Protein AF-0000000071584747 (afdb_homodimer)

Solvent-accessible surface area (backbone atoms only — not comparable to full-atom values): 40731 Å² total; per-residue (Å²): 131,58,63,58,61,53,36,52,50,33,42,55,39,39,55,57,46,48,56,53,47,47,43,65,74,35,51,71,47,41,50,82,53,46,70,70,79,37,53,39,44,58,65,58,43,15,59,65,40,71,53,51,49,64,56,54,51,52,32,29,73,72,59,79,32,74,70,80,50,66,41,76,57,88,100,43,79,36,76,61,38,37,46,72,62,56,45,47,51,49,10,60,74,70,68,50,59,47,66,62,56,89,91,59,76,45,48,29,40,25,25,49,42,46,52,75,90,30,46,40,52,60,48,37,50,49,38,46,52,50,43,18,68,54,47,25,32,27,37,38,30,31,69,46,22,36,77,20,61,60,22,41,49,51,47,40,40,54,79,74,75,29,50,60,80,38,19,60,44,40,39,67,70,40,73,42,95,50,42,66,79,18,57,37,82,41,58,47,68,50,33,33,33,28,35,28,25,62,67,44,56,49,53,62,70,42,37,64,60,38,47,77,70,64,52,44,93,57,60,78,51,41,45,52,34,54,35,46,66,60,51,39,85,80,31,34,33,35,37,32,30,54,34,53,48,86,48,58,52,42,46,12,50,58,65,39,22,49,28,34,38,29,42,30,30,32,42,69,70,40,47,51,41,50,42,50,46,41,50,51,51,42,50,45,60,74,72,43,84,56,81,85,60,70,51,48,67,33,33,31,42,15,65,34,46,86,53,89,89,50,56,17,61,61,37,45,52,51,50,41,69,38,45,41,90,35,43,52,88,54,52,38,57,63,55,68,54,57,56,56,21,54,76,69,37,37,50,78,87,50,52,28,80,90,69,45,92,40,74,67,51,44,51,51,48,39,65,34,49,52,57,41,41,48,46,49,40,63,68,62,46,52,50,57,62,69,73,99,132,55,63,58,60,52,36,51,51,32,42,56,38,38,54,57,45,49,57,51,50,47,43,66,73,36,51,72,47,42,48,83,54,46,69,69,79,36,52,38,43,59,66,58,43,16,60,63,40,71,54,50,51,63,56,53,51,52,32,30,74,72,61,80,32,75,72,78,50,65,42,74,57,89,99,41,79,38,76,61,36,38,46,72,62,56,46,46,51,50,11,59,74,71,68,50,59,48,66,63,56,88,91,59,78,47,48,28,41,23,26,48,41,47,52,75,90,30,47,42,53,61,48,38,48,48,39,46,52,50,44,18,68,55,48,24,32,27,37,38,30,30,70,47,23,36,77,22,61,61,22,40,48,52,48,38,40,54,79,75,76,28,49,61,80,38,18,62,45,40,39,66,69,41,72,42,92,48,43,66,79,19,58,35,82,43,58,48,67,50,32,32,33,29,34,27,27,61,68,45,55,49,55,60,70,44,38,64,60,38,46,76,70,65,51,45,94,57,60,76,52,43,44,53,34,54,33,46,68,60,52,39,86,79,31,35,32,35,37,32,28,54,33,53,48,86,49,58,53,43,45,12,50,59,64,40,22,48,30,35,38,28,43,30,30,32,42,70,70,40,47,51,41,52,42,51,46,42,50,50,51,41,50,45,62,72,72,43,85,57,81,86,61,70,50,48,68,34,33,33,43,16,63,33,44,84,52,90,87,49,55,17,62,60,37,47,52,51,49,42,67,38,45,40,89,35,42,53,88,52,54,39,55,63,54,69,55,58,57,56,22,53,76,67,36,39,50,79,87,49,52,27,82,90,69,44,92,41,73,67,52,45,53,50,49,40,64,33,49,50,56,40,41,48,48,48,39,62,67,61,47,52,48,58,62,68,73,99

Structure (mmCIF, N/CA/C/O backbone):
data_AF-0000000071584747-model_v1
#
loop_
_entity.id
_entity.type
_entity.pdbx_description
1 polymer 'Chromosome partitioning protein ParA'
#
loop_
_atom_site.group_PDB
_atom_site.id
_atom_site.type_symbol
_atom_site.label_atom_id
_atom_site.label_alt_id
_atom_site.label_comp_id
_atom_site.label_asym_id
_atom_site.label_entity_id
_atom_site.label_seq_id
_atom_site.pdbx_PDB_ins_code
_atom_site.Cartn_x
_atom_site.Cartn_y
_atom_site.Cartn_z
_atom_site.occupancy
_atom_site.B_iso_or_equiv
_atom_site.auth_seq_id
_atom_site.auth_comp_id
_atom_site.auth_asym_id
_atom_site.auth_atom_id
_atom_site.pdbx_PDB_model_num
ATOM 1 N N . MET A 1 1 ? -17.078 26.734 -13.711 1 56.75 1 MET A N 1
ATOM 2 C CA . MET A 1 1 ? -17.594 25.438 -14.125 1 56.75 1 MET A CA 1
ATOM 3 C C . MET A 1 1 ? -17.766 24.516 -12.922 1 56.75 1 MET A C 1
ATOM 5 O O . MET A 1 1 ? -16.953 24.531 -11.992 1 56.75 1 MET A O 1
ATOM 9 N N . ASP A 1 2 ? -18.875 23.844 -12.797 1 81.62 2 ASP A N 1
ATOM 10 C CA . ASP A 1 2 ? -19.219 22.953 -11.688 1 81.62 2 ASP A CA 1
ATOM 11 C C . ASP A 1 2 ? -18.344 21.703 -11.703 1 81.62 2 ASP A C 1
ATOM 13 O O . ASP A 1 2 ? -17.828 21.312 -12.75 1 81.62 2 ASP A O 1
ATOM 17 N N . LEU A 1 3 ? -17.984 21.25 -10.641 1 84.25 3 LEU A N 1
ATOM 18 C CA . LEU A 1 3 ? -17.078 20.125 -10.469 1 84.25 3 LEU A CA 1
ATOM 19 C C . LEU A 1 3 ? -17.531 18.938 -11.305 1 84.25 3 LEU A C 1
ATOM 21 O O . LEU A 1 3 ? -16.703 18.25 -11.922 1 84.25 3 LEU A O 1
ATOM 25 N N . LYS A 1 4 ? -18.781 18.734 -11.406 1 85.38 4 LYS A N 1
ATOM 26 C CA . LYS A 1 4 ? -19.328 17.609 -12.156 1 85.38 4 LYS A CA 1
ATOM 27 C C . LYS A 1 4 ? -18.953 17.703 -13.633 1 85.38 4 LYS A C 1
ATOM 29 O O . LYS A 1 4 ? -18.484 16.734 -14.227 1 85.38 4 LYS A O 1
ATOM 34 N N . SER A 1 5 ? -19.156 18.875 -14.188 1 87.06 5 SER A N 1
ATOM 35 C CA . SER A 1 5 ? -18.812 19.094 -15.594 1 87.06 5 SER A CA 1
ATOM 36 C C . SER A 1 5 ? -17.312 18.938 -15.828 1 87.06 5 SER A C 1
ATOM 38 O O . SER A 1 5 ? -16.891 18.406 -16.859 1 87.06 5 SER A O 1
ATOM 40 N N . THR A 1 6 ? -16.594 19.469 -14.883 1 88.12 6 THR A N 1
ATOM 41 C CA . THR A 1 6 ? -15.148 19.344 -14.977 1 88.12 6 THR A CA 1
ATOM 42 C C . THR A 1 6 ? -14.727 17.875 -14.945 1 88.12 6 THR A C 1
ATOM 44 O O . THR A 1 6 ? -13.883 17.453 -15.734 1 88.12 6 THR A O 1
ATOM 47 N N . LEU A 1 7 ? -15.305 17.094 -14.078 1 89 7 LEU A N 1
ATOM 48 C CA . LEU A 1 7 ? -14.992 15.672 -13.953 1 89 7 LEU A CA 1
ATOM 49 C C . LEU A 1 7 ? -15.398 14.906 -15.211 1 89 7 LEU A C 1
ATOM 51 O O . LEU A 1 7 ? -14.672 14.031 -15.68 1 89 7 LEU A O 1
ATOM 55 N N . ASP A 1 8 ? -16.547 15.273 -15.758 1 89.19 8 ASP A N 1
ATOM 56 C CA . ASP A 1 8 ? -16.984 14.633 -17 1 89.19 8 ASP A CA 1
ATOM 57 C C . ASP A 1 8 ? -15.984 14.852 -18.125 1 89.19 8 ASP A C 1
ATOM 59 O O . ASP A 1 8 ? -15.664 13.914 -18.859 1 89.19 8 ASP A O 1
ATOM 63 N N . ARG A 1 9 ? -15.531 16.047 -18.25 1 87.94 9 ARG A N 1
ATOM 64 C CA . ARG A 1 9 ? -14.547 16.359 -19.266 1 87.94 9 ARG A CA 1
ATOM 65 C C . ARG A 1 9 ? -13.242 15.602 -19.031 1 87.94 9 ARG A C 1
ATOM 67 O O . ARG A 1 9 ? -12.656 15.062 -19.969 1 87.94 9 ARG A O 1
ATOM 74 N N . CYS A 1 10 ? -12.828 15.594 -17.812 1 87.69 10 CYS A N 1
ATOM 75 C CA . CYS A 1 10 ? -11.586 14.914 -17.453 1 87.69 10 CYS A CA 1
ATOM 76 C C . CYS A 1 10 ? -11.695 13.414 -17.719 1 87.69 10 CYS A C 1
ATOM 78 O O . CYS A 1 10 ? -10.742 12.797 -18.188 1 87.69 10 CYS A O 1
ATOM 80 N N . ILE A 1 11 ? -12.836 12.859 -17.438 1 85.94 11 ILE A N 1
ATOM 81 C CA . ILE A 1 11 ? -13.055 11.43 -17.625 1 85.94 11 ILE A CA 1
ATOM 82 C C . ILE A 1 11 ? -13.031 11.102 -19.109 1 85.94 11 ILE A C 1
ATOM 84 O O . ILE A 1 11 ? -12.383 10.141 -19.531 1 85.94 11 ILE A O 1
ATOM 88 N N . GLU A 1 12 ? -13.742 11.883 -19.875 1 85.75 12 GLU A N 1
ATOM 89 C CA . GLU A 1 12 ? -13.781 11.664 -21.312 1 85.75 12 GLU A CA 1
ATOM 90 C C . GLU A 1 12 ? -12.391 11.773 -21.922 1 85.75 12 GLU A C 1
ATOM 92 O O . GLU A 1 12 ? -11.969 10.898 -22.688 1 85.75 12 GLU A O 1
ATOM 97 N N . ARG A 1 13 ? -11.688 12.82 -21.594 1 83.88 13 ARG A N 1
ATOM 98 C CA . ARG A 1 13 ? -10.336 13.023 -22.109 1 83.88 13 ARG A CA 1
ATOM 99 C C . ARG A 1 13 ? -9.391 11.945 -21.594 1 83.88 13 ARG A C 1
ATOM 101 O O . ARG A 1 13 ? -8.516 11.477 -22.328 1 83.88 13 ARG A O 1
ATOM 108 N N . GLY A 1 14 ? -9.57 11.672 -20.328 1 82.69 14 GLY A N 1
ATOM 109 C CA . GLY A 1 14 ? -8.734 10.656 -19.719 1 82.69 14 GLY A CA 1
ATOM 110 C C . GLY A 1 14 ? -8.875 9.297 -20.375 1 82.69 14 GLY A C 1
ATOM 111 O O . GLY A 1 14 ? -7.887 8.602 -20.609 1 82.69 14 GLY A O 1
ATOM 112 N N . GLN A 1 15 ? -10.086 8.898 -20.625 1 78.06 15 GLN A N 1
ATOM 113 C CA . GLN A 1 15 ? -10.352 7.613 -21.266 1 78.06 15 GLN A CA 1
ATOM 114 C C . GLN A 1 15 ? -9.742 7.559 -22.656 1 78.06 15 GLN A C 1
ATOM 116 O O . GLN A 1 15 ? -9.141 6.551 -23.047 1 78.06 15 GLN A O 1
ATOM 121 N N . PHE A 1 16 ? -9.906 8.586 -23.375 1 76.69 16 PHE A N 1
ATOM 122 C CA . PHE A 1 16 ? -9.336 8.664 -24.703 1 76.69 16 PHE A CA 1
ATOM 123 C C . PHE A 1 16 ? -7.82 8.531 -24.656 1 76.69 16 PHE A C 1
ATOM 125 O O . PHE A 1 16 ? -7.234 7.77 -25.438 1 76.69 16 PHE A O 1
ATOM 132 N N . MET A 1 17 ? -7.227 9.188 -23.75 1 78 17 MET A N 1
ATOM 133 C CA . MET A 1 17 ? -5.77 9.211 -23.656 1 78 17 MET A CA 1
ATOM 134 C C . MET A 1 17 ? -5.238 7.871 -23.141 1 78 17 MET A C 1
ATOM 136 O O . MET A 1 17 ? -4.129 7.465 -23.5 1 78 17 MET A O 1
ATOM 140 N N . THR A 1 18 ? -5.996 7.23 -22.25 1 74.38 18 THR A N 1
ATOM 141 C CA . THR A 1 18 ? -5.59 5.918 -21.75 1 74.38 18 THR A CA 1
ATOM 142 C C . THR A 1 18 ? -5.336 4.957 -22.922 1 74.38 18 THR A C 1
ATOM 144 O O . THR A 1 18 ? -4.34 4.234 -22.922 1 74.38 18 THR A O 1
ATOM 147 N N . GLN A 1 19 ? -6.184 4.949 -23.812 1 69.81 19 GLN A N 1
ATOM 148 C CA . GLN A 1 19 ? -6.062 4.074 -24.969 1 69.81 19 GLN A CA 1
ATOM 149 C C . GLN A 1 19 ? -4.812 4.406 -25.781 1 69.81 19 GLN A C 1
ATOM 151 O O . GLN A 1 19 ? -4.094 3.504 -26.219 1 69.81 19 GLN A O 1
ATOM 156 N N . GLU A 1 20 ? -4.52 5.691 -25.891 1 71.06 20 GLU A N 1
ATOM 157 C CA . GLU A 1 20 ? -3.357 6.133 -26.656 1 71.06 20 GLU A CA 1
ATOM 158 C C . GLU A 1 20 ? -2.059 5.781 -25.938 1 71.06 20 GLU A C 1
ATOM 160 O O . GLU A 1 20 ? -1.085 5.371 -26.578 1 71.06 20 GLU A O 1
ATOM 165 N N . ILE A 1 21 ? -2.086 5.973 -24.656 1 69.56 21 ILE A N 1
ATOM 166 C CA . ILE A 1 21 ? -0.901 5.695 -23.859 1 69.56 21 ILE A CA 1
ATOM 167 C C . ILE A 1 21 ? -0.607 4.195 -23.875 1 69.56 21 ILE A C 1
ATOM 169 O O . ILE A 1 21 ? 0.544 3.785 -24.031 1 69.56 21 ILE A O 1
ATOM 173 N N . ALA A 1 22 ? -1.656 3.459 -23.688 1 64.69 22 ALA A N 1
ATOM 174 C CA . ALA A 1 22 ? -1.496 2.008 -23.719 1 64.69 22 ALA A CA 1
ATOM 175 C C . ALA A 1 22 ? -0.912 1.536 -25.047 1 64.69 22 ALA A C 1
ATOM 177 O O . ALA A 1 22 ? -0.022 0.684 -25.062 1 64.69 22 ALA A O 1
ATOM 178 N N . LYS A 1 23 ? -1.424 2.045 -26.094 1 64.56 23 LYS A N 1
ATOM 179 C CA . LYS A 1 23 ? -0.944 1.694 -27.422 1 64.56 23 LYS A CA 1
ATOM 180 C C . LYS A 1 23 ? 0.527 2.064 -27.594 1 64.56 23 LYS A C 1
ATOM 182 O O . LYS A 1 23 ? 1.303 1.297 -28.172 1 64.56 23 LYS A O 1
ATOM 187 N N . SER A 1 24 ? 0.866 3.258 -27.094 1 63.25 24 SER A N 1
ATOM 188 C CA . SER A 1 24 ? 2.232 3.748 -27.234 1 63.25 24 SER A CA 1
ATOM 189 C C . SER A 1 24 ? 3.199 2.945 -26.375 1 63.25 24 SER A C 1
ATOM 191 O O . SER A 1 24 ? 4.316 2.646 -26.797 1 63.25 24 SER A O 1
ATOM 193 N N . GLN A 1 25 ? 2.885 2.777 -25.156 1 59.12 25 GLN A N 1
ATOM 194 C CA . GLN A 1 25 ? 3.775 2.139 -24.203 1 59.12 25 GLN A CA 1
ATOM 195 C C . GLN A 1 25 ? 3.873 0.637 -24.453 1 59.12 25 GLN A C 1
ATOM 197 O O . GLN A 1 25 ? 4.938 0.041 -24.281 1 59.12 25 GLN A O 1
ATOM 202 N N . PHE A 1 26 ? 2.807 0.088 -24.656 1 56.59 26 PHE A N 1
ATOM 203 C CA . PHE A 1 26 ? 2.83 -1.369 -24.688 1 56.59 26 PHE A CA 1
ATOM 204 C C . PHE A 1 26 ? 2.73 -1.869 -26.125 1 56.59 26 PHE A C 1
ATOM 206 O O . PHE A 1 26 ? 2.797 -3.074 -26.375 1 56.59 26 PHE A O 1
ATOM 213 N N . GLY A 1 27 ? 3.053 -0.763 -26.984 1 52.31 27 GLY A N 1
ATOM 214 C CA . GLY A 1 27 ? 2.834 -1.237 -28.344 1 52.31 27 GLY A CA 1
ATOM 215 C C . GLY A 1 27 ? 1.664 -2.195 -28.453 1 52.31 27 GLY A C 1
ATOM 216 O O . GLY A 1 27 ? 0.555 -1.886 -28.016 1 52.31 27 GLY A O 1
ATOM 217 N N . ASN A 1 28 ? 2.008 -3.367 -29.094 1 49.53 28 ASN A N 1
ATOM 218 C CA . ASN A 1 28 ? 1.198 -4.582 -29.109 1 49.53 28 ASN A CA 1
ATOM 219 C C . ASN A 1 28 ? 1.283 -5.324 -27.781 1 49.53 28 ASN A C 1
ATOM 221 O O . ASN A 1 28 ? 1.054 -6.535 -27.719 1 49.53 28 ASN A O 1
ATOM 225 N N . ASP A 1 29 ? 1.895 -4.863 -26.797 1 51.09 29 ASP A N 1
ATOM 226 C CA . ASP A 1 29 ? 2.193 -5.641 -25.594 1 51.09 29 ASP A CA 1
ATOM 227 C C . ASP A 1 29 ? 0.917 -5.988 -24.844 1 51.09 29 ASP A C 1
ATOM 229 O O . ASP A 1 29 ? 0.87 -5.879 -23.609 1 51.09 29 ASP A O 1
ATOM 233 N N . SER A 1 30 ? 0.023 -6.219 -25.547 1 59.44 30 SER A N 1
ATOM 234 C CA . SER A 1 30 ? -1.171 -6.91 -25.062 1 59.44 30 SER A CA 1
ATOM 235 C C . SER A 1 30 ? -0.807 -8.18 -24.312 1 59.44 30 SER A C 1
ATOM 237 O O . SER A 1 30 ? 0.269 -8.75 -24.516 1 59.44 30 SER A O 1
ATOM 239 N N . PRO A 1 31 ? -1.447 -8.32 -23.172 1 68.88 31 PRO A N 1
ATOM 240 C CA . PRO A 1 31 ? -1.214 -9.602 -22.516 1 68.88 31 PRO A CA 1
ATOM 241 C C . PRO A 1 31 ? -0.88 -10.719 -23.5 1 68.88 31 PRO A C 1
ATOM 243 O O . PRO A 1 31 ? -0.067 -11.594 -23.203 1 68.88 31 PRO A O 1
ATOM 246 N N . ALA A 1 32 ? -1.297 -10.508 -24.734 1 66.94 32 ALA A N 1
ATOM 247 C CA . ALA A 1 32 ? -1.061 -11.531 -25.75 1 66.94 32 ALA A CA 1
ATOM 248 C C . ALA A 1 32 ? 0.34 -11.398 -26.328 1 66.94 32 ALA A C 1
ATOM 250 O O . ALA A 1 32 ? 0.904 -12.383 -26.828 1 66.94 32 ALA A O 1
ATOM 251 N N . ALA A 1 33 ? 0.88 -10.242 -26.156 1 72.25 33 ALA A N 1
ATOM 252 C CA . ALA A 1 33 ? 2.166 -10 -26.812 1 72.25 33 ALA A CA 1
ATOM 253 C C . ALA A 1 33 ? 3.32 -10.203 -25.828 1 72.25 33 ALA A C 1
ATOM 255 O O . ALA A 1 33 ? 4.477 -10.328 -26.25 1 72.25 33 ALA A O 1
ATOM 256 N N . ARG A 1 34 ? 2.998 -10.391 -24.594 1 80.25 34 ARG A N 1
ATOM 257 C CA . ARG A 1 34 ? 4.031 -10.539 -23.578 1 80.25 34 ARG A CA 1
ATOM 258 C C . ARG A 1 34 ? 4.688 -11.906 -23.656 1 80.25 34 ARG A C 1
ATOM 260 O O . ARG A 1 34 ? 4.008 -12.922 -23.844 1 80.25 34 ARG A O 1
ATOM 267 N N . THR A 1 35 ? 6.078 -11.898 -23.703 1 85.25 35 THR A N 1
ATOM 268 C CA . THR A 1 35 ? 6.82 -13.148 -23.75 1 85.25 35 THR A CA 1
ATOM 269 C C . THR A 1 35 ? 7.93 -13.156 -22.703 1 85.25 35 THR A C 1
ATOM 271 O O . THR A 1 35 ? 8.422 -12.102 -22.312 1 85.25 35 THR A O 1
ATOM 274 N N . ILE A 1 36 ? 8.203 -14.336 -22.219 1 91.19 36 ILE A N 1
ATOM 275 C CA . ILE A 1 36 ? 9.383 -14.523 -21.359 1 91.19 36 ILE A CA 1
ATOM 276 C C . ILE A 1 36 ? 10.625 -14.664 -22.234 1 91.19 36 ILE A C 1
ATOM 278 O O . ILE A 1 36 ? 10.758 -15.617 -23 1 91.19 36 ILE A O 1
ATOM 282 N N . THR A 1 37 ? 11.539 -13.719 -22.078 1 90.69 37 THR A N 1
ATOM 283 C CA . THR A 1 37 ? 12.711 -13.719 -22.953 1 90.69 37 THR A CA 1
ATOM 284 C C . THR A 1 37 ? 13.883 -14.422 -22.266 1 90.69 37 THR A C 1
ATOM 286 O O . THR A 1 37 ? 14.891 -14.734 -22.906 1 90.69 37 THR A O 1
ATOM 289 N N . ARG A 1 38 ? 13.727 -14.688 -20.984 1 93.25 38 ARG A N 1
ATOM 290 C CA . ARG A 1 38 ? 14.758 -15.438 -20.281 1 93.25 38 ARG A CA 1
ATOM 291 C C . ARG A 1 38 ? 14.898 -16.844 -20.844 1 93.25 38 ARG A C 1
ATOM 293 O O . ARG A 1 38 ? 13.898 -17.484 -21.172 1 93.25 38 ARG A O 1
ATOM 300 N N . ARG A 1 39 ? 16.172 -17.297 -20.953 1 95 39 ARG A N 1
ATOM 301 C CA . ARG A 1 39 ? 16.5 -18.656 -21.359 1 95 39 ARG A CA 1
ATOM 302 C C . ARG A 1 39 ? 17.312 -19.375 -20.266 1 95 39 ARG A C 1
ATOM 304 O O . ARG A 1 39 ? 18.172 -18.766 -19.641 1 95 39 ARG A O 1
ATOM 311 N N . TRP A 1 40 ? 17.016 -20.578 -20.078 1 95.69 40 TRP A N 1
ATOM 312 C CA . TRP A 1 40 ? 17.719 -21.375 -19.078 1 95.69 40 TRP A CA 1
ATOM 313 C C . TRP A 1 40 ? 18.812 -22.234 -19.719 1 95.69 40 TRP A C 1
ATOM 315 O O . TRP A 1 40 ? 18.531 -23.016 -20.641 1 95.69 40 TRP A O 1
ATOM 325 N N . ARG A 1 41 ? 19.969 -22.109 -19.219 1 94.12 41 ARG A N 1
ATOM 326 C CA . ARG A 1 41 ? 21.062 -22.906 -19.75 1 94.12 41 ARG A CA 1
ATOM 327 C C . ARG A 1 41 ? 20.906 -24.375 -19.375 1 94.12 41 ARG A C 1
ATOM 329 O O . ARG A 1 41 ? 20.047 -24.719 -18.578 1 94.12 41 ARG A O 1
ATOM 336 N N . ILE A 1 42 ? 21.703 -25.172 -19.953 1 95.19 42 ILE A N 1
ATOM 337 C CA . ILE A 1 42 ? 21.484 -26.609 -19.922 1 95.19 42 ILE A CA 1
ATOM 338 C C . ILE A 1 42 ? 21.609 -27.125 -18.5 1 95.19 42 ILE A C 1
ATOM 340 O O . ILE A 1 42 ? 20.906 -28.047 -18.094 1 95.19 42 ILE A O 1
ATOM 344 N N . THR A 1 43 ? 22.484 -26.547 -17.703 1 95.81 43 THR A N 1
ATOM 345 C CA . THR A 1 43 ? 22.656 -27 -16.328 1 95.81 43 THR A CA 1
ATOM 346 C C . THR A 1 43 ? 21.406 -26.734 -15.5 1 95.81 43 THR A C 1
ATOM 348 O O . THR A 1 43 ? 20.953 -27.594 -14.75 1 95.81 43 THR A O 1
ATOM 351 N N . GLU A 1 44 ? 20.875 -25.547 -15.656 1 95.31 44 GLU A N 1
ATOM 352 C CA . GLU A 1 44 ? 19.641 -25.172 -14.961 1 95.31 44 GLU A CA 1
ATOM 353 C C . GLU A 1 44 ? 18.469 -26.016 -15.453 1 95.31 44 GLU A C 1
ATOM 355 O O . GLU A 1 44 ? 17.641 -26.453 -14.656 1 95.31 44 GLU A O 1
ATOM 360 N N . ALA A 1 45 ? 18.438 -26.188 -16.75 1 96.88 45 ALA A N 1
ATOM 361 C CA . ALA A 1 45 ? 17.359 -26.969 -17.344 1 96.88 45 ALA A CA 1
ATOM 362 C C . ALA A 1 45 ? 17.391 -28.406 -16.828 1 96.88 45 ALA A C 1
ATOM 364 O O . ALA A 1 45 ? 16.359 -29 -16.516 1 96.88 45 ALA A O 1
ATOM 365 N N . ALA A 1 46 ? 18.594 -28.938 -16.781 1 97.44 46 ALA A N 1
ATOM 366 C CA . ALA A 1 46 ? 18.781 -30.297 -16.297 1 97.44 46 ALA A CA 1
ATOM 367 C C . ALA A 1 46 ? 18.297 -30.438 -14.852 1 97.44 46 ALA A C 1
ATOM 369 O O . ALA A 1 46 ? 17.656 -31.438 -14.492 1 97.44 46 ALA A O 1
ATOM 370 N N . GLU A 1 47 ? 18.562 -29.484 -14.086 1 96.5 47 GLU A N 1
ATOM 371 C CA . GLU A 1 47 ? 18.125 -29.484 -12.695 1 96.5 47 GLU A CA 1
ATOM 372 C C . GLU A 1 47 ? 16.609 -29.406 -12.586 1 96.5 47 GLU A C 1
ATOM 374 O O . GLU A 1 47 ? 16 -30.125 -11.789 1 96.5 47 GLU A O 1
ATOM 379 N N . LEU A 1 48 ? 16.031 -28.609 -13.383 1 96.75 48 LEU A N 1
ATOM 380 C CA . LEU A 1 48 ? 14.578 -28.422 -13.383 1 96.75 48 LEU A CA 1
ATOM 381 C C . LEU A 1 48 ? 13.875 -29.703 -13.844 1 96.75 48 LEU A C 1
ATOM 383 O O . LEU A 1 48 ? 12.82 -30.062 -13.32 1 96.75 48 LEU A O 1
ATOM 387 N N . VAL A 1 49 ? 14.477 -30.391 -14.781 1 97.06 49 VAL A N 1
ATOM 388 C CA . VAL A 1 49 ? 13.883 -31.578 -15.367 1 97.06 49 VAL A CA 1
ATOM 389 C C . VAL A 1 49 ? 14.148 -32.781 -14.461 1 97.06 49 VAL A C 1
ATOM 391 O O . VAL A 1 49 ? 13.352 -33.719 -14.422 1 97.06 49 VAL A O 1
ATOM 394 N N . GLY A 1 50 ? 15.219 -32.781 -13.742 1 96.38 50 GLY A N 1
ATOM 395 C CA . GLY A 1 50 ? 15.594 -33.906 -12.875 1 96.38 50 GLY A CA 1
ATOM 396 C C . GLY A 1 50 ? 16.469 -34.938 -13.562 1 96.38 50 GLY A C 1
ATOM 397 O O . GLY A 1 50 ? 16.312 -36.125 -13.328 1 96.38 50 GLY A O 1
ATOM 398 N N . VAL A 1 51 ? 17.25 -34.469 -14.523 1 97.38 51 VAL A N 1
ATOM 399 C CA . VAL A 1 51 ? 18.203 -35.312 -15.219 1 97.38 51 VAL A CA 1
ATOM 400 C C . VAL A 1 51 ? 19.562 -34.656 -15.281 1 97.38 51 VAL A C 1
ATOM 402 O O . VAL A 1 51 ? 19.766 -33.562 -14.727 1 97.38 51 VAL A O 1
ATOM 405 N N . THR A 1 52 ? 20.547 -35.25 -15.898 1 97.38 52 THR A N 1
ATOM 406 C CA . THR A 1 52 ? 21.859 -34.656 -16.062 1 97.38 52 THR A CA 1
ATOM 407 C C . THR A 1 52 ? 21.953 -33.906 -17.391 1 97.38 52 THR A C 1
ATOM 409 O O . THR A 1 52 ? 21.219 -34.219 -18.344 1 97.38 52 THR A O 1
ATOM 412 N N . PRO A 1 53 ? 22.828 -32.938 -17.453 1 97.06 53 PRO A N 1
ATOM 413 C CA . PRO A 1 53 ? 23.031 -32.281 -18.734 1 97.06 53 PRO A CA 1
ATOM 414 C C . PRO A 1 53 ? 23.406 -33.219 -19.859 1 97.06 53 PRO A C 1
ATOM 416 O O . PRO A 1 53 ? 22.969 -33.062 -21 1 97.06 53 PRO A O 1
ATOM 419 N N . GLN A 1 54 ? 24.156 -34.188 -19.531 1 97 54 GLN A N 1
ATOM 420 C CA . GLN A 1 54 ? 24.578 -35.156 -20.516 1 97 54 GLN A CA 1
ATOM 421 C C . GLN A 1 54 ? 23.391 -35.938 -21.078 1 97 54 GLN A C 1
ATOM 423 O O . GLN A 1 54 ? 23.359 -36.25 -22.266 1 97 54 GLN A O 1
ATOM 428 N N . THR A 1 55 ? 22.5 -36.25 -20.219 1 97.44 55 THR A N 1
ATOM 429 C CA . THR A 1 55 ? 21.281 -36.938 -20.656 1 97.44 55 THR A CA 1
ATOM 430 C C . THR A 1 55 ? 20.531 -36.094 -21.688 1 97.44 55 THR A C 1
ATOM 432 O O . THR A 1 55 ? 20.031 -36.625 -22.672 1 97.44 55 THR A O 1
ATOM 435 N N . ILE A 1 56 ? 20.422 -34.844 -21.453 1 96.94 56 ILE A N 1
ATOM 436 C CA . ILE A 1 56 ? 19.75 -33.938 -22.391 1 96.94 56 ILE A CA 1
ATOM 437 C C . ILE A 1 56 ? 20.469 -33.938 -23.734 1 96.94 56 ILE A C 1
ATOM 439 O O . ILE A 1 56 ? 19.844 -34.062 -24.781 1 96.94 56 ILE A O 1
ATOM 443 N N . ARG A 1 57 ? 21.766 -33.875 -23.703 1 95.81 57 ARG A N 1
ATOM 444 C CA . ARG A 1 57 ? 22.562 -33.875 -24.922 1 95.81 57 ARG A CA 1
ATOM 445 C C . ARG A 1 57 ? 22.375 -35.188 -25.719 1 95.81 57 ARG A C 1
ATOM 447 O O . ARG A 1 57 ? 22.25 -35.156 -26.938 1 95.81 57 ARG A O 1
ATOM 454 N N . ASN A 1 58 ? 22.438 -36.219 -24.953 1 96.62 58 ASN A N 1
ATOM 455 C CA . ASN A 1 58 ? 22.266 -37.531 -25.594 1 96.62 58 ASN A CA 1
ATOM 456 C C . ASN A 1 58 ? 20.922 -37.625 -26.297 1 96.62 58 ASN A C 1
ATOM 458 O O . ASN A 1 58 ? 20.828 -38.188 -27.406 1 96.62 58 ASN A O 1
ATOM 462 N N . TYR A 1 59 ? 19.906 -37.125 -25.641 1 96.38 59 TYR A N 1
ATOM 463 C CA . TYR A 1 59 ? 18.562 -37.188 -26.219 1 96.38 59 TYR A CA 1
ATOM 464 C C . TYR A 1 59 ? 18.438 -36.25 -27.406 1 96.38 59 TYR A C 1
ATOM 466 O O . TYR A 1 59 ? 17.719 -36.531 -28.359 1 96.38 59 TYR A O 1
ATOM 474 N N . GLU A 1 60 ? 19.078 -35.125 -27.359 1 95.19 60 GLU A N 1
ATOM 475 C CA . GLU A 1 60 ? 19.109 -34.188 -28.5 1 95.19 60 GLU A CA 1
ATOM 476 C C . GLU A 1 60 ? 19.812 -34.844 -29.703 1 95.19 60 GLU A C 1
ATOM 478 O O . GLU A 1 60 ? 19.328 -34.75 -30.828 1 95.19 60 GLU A O 1
ATOM 483 N N . ASP A 1 61 ? 20.891 -35.531 -29.453 1 94.69 61 ASP A N 1
ATOM 484 C CA . ASP A 1 61 ? 21.688 -36.156 -30.5 1 94.69 61 ASP A CA 1
ATOM 485 C C . ASP A 1 61 ? 20.938 -37.344 -31.125 1 94.69 61 ASP A C 1
ATOM 487 O O . ASP A 1 61 ? 21.062 -37.594 -32.312 1 94.69 61 ASP A O 1
ATOM 491 N N . SER A 1 62 ? 20.219 -38.031 -30.297 1 95.31 62 SER A N 1
ATOM 492 C CA . SER A 1 62 ? 19.5 -39.219 -30.766 1 95.31 62 SER A CA 1
ATOM 493 C C . SER A 1 62 ? 18.203 -38.844 -31.469 1 95.31 62 SER A C 1
ATOM 495 O O . SER A 1 62 ? 17.516 -39.719 -32.031 1 95.31 62 SER A O 1
ATOM 497 N N . GLY A 1 63 ? 17.719 -37.594 -31.297 1 93.69 63 GLY A N 1
ATOM 498 C CA . GLY A 1 63 ? 16.516 -37.156 -31.969 1 93.69 63 GLY A CA 1
ATOM 499 C C . GLY A 1 63 ? 15.266 -37.281 -31.109 1 93.69 63 GLY A C 1
ATOM 500 O O . GLY A 1 63 ? 14.164 -36.969 -31.547 1 93.69 63 GLY A O 1
ATOM 501 N N . LYS A 1 64 ? 15.438 -37.781 -29.953 1 94.69 64 LYS A N 1
ATOM 502 C CA . LYS A 1 64 ? 14.305 -37.906 -29.047 1 94.69 64 LYS A CA 1
ATOM 503 C C . LYS A 1 64 ? 13.867 -36.562 -28.5 1 94.69 64 LYS A C 1
ATOM 505 O O . LYS A 1 64 ? 12.727 -36.406 -28.062 1 94.69 64 LYS A O 1
ATOM 510 N N . LEU A 1 65 ? 14.789 -35.625 -28.422 1 95 65 LEU A N 1
ATOM 511 C CA . LEU A 1 65 ? 14.508 -34.219 -28.156 1 95 65 LEU A CA 1
ATOM 512 C C . LEU A 1 65 ? 14.883 -33.375 -29.344 1 95 65 LEU A C 1
ATOM 514 O O . LEU A 1 65 ? 15.773 -33.719 -30.125 1 95 65 LEU A O 1
ATOM 518 N N . PRO A 1 66 ? 14.141 -32.312 -29.531 1 93.12 66 PRO A N 1
ATOM 519 C CA . PRO A 1 66 ? 14.562 -31.391 -30.578 1 93.12 66 PRO A CA 1
ATOM 520 C C . PRO A 1 66 ? 15.969 -30.844 -30.359 1 93.12 66 PRO A C 1
ATOM 522 O O . PRO A 1 66 ? 16.422 -30.766 -29.219 1 93.12 66 PRO A O 1
ATOM 525 N N . PRO A 1 67 ? 16.578 -30.453 -31.484 1 89.81 67 PRO A N 1
ATOM 526 C CA . PRO A 1 67 ? 17.891 -29.828 -31.312 1 89.81 67 PRO A CA 1
ATOM 527 C C . PRO A 1 67 ? 17.812 -28.5 -30.547 1 89.81 67 PRO A C 1
ATOM 529 O O . PRO A 1 67 ? 16.797 -27.828 -30.578 1 89.81 67 PRO A O 1
ATOM 532 N N . PRO A 1 68 ? 18.891 -28.172 -29.859 1 88 68 PRO A N 1
ATOM 533 C CA . PRO A 1 68 ? 18.891 -26.938 -29.078 1 88 68 PRO A CA 1
ATOM 534 C C . PRO A 1 68 ? 18.828 -25.688 -29.953 1 88 68 PRO A C 1
ATOM 536 O O . PRO A 1 68 ? 19.328 -25.703 -31.094 1 88 68 PRO A O 1
ATOM 539 N N . ASP A 1 69 ? 18.219 -24.656 -29.391 1 91.94 69 ASP A N 1
ATOM 540 C CA . ASP A 1 69 ? 18.25 -23.344 -30.047 1 91.94 69 ASP A CA 1
ATOM 541 C C . ASP A 1 69 ? 19.672 -22.766 -30.031 1 91.94 69 ASP A C 1
ATOM 543 O O . ASP A 1 69 ? 20.391 -22.891 -29.047 1 91.94 69 ASP A O 1
ATOM 547 N N . THR A 1 70 ? 20.094 -22.234 -31.188 1 91.31 70 THR A N 1
ATOM 548 C CA . THR A 1 70 ? 21.422 -21.625 -31.281 1 91.31 70 THR A CA 1
ATOM 549 C C . THR A 1 70 ? 21.344 -20.25 -31.906 1 91.31 70 THR A C 1
ATOM 551 O O . THR A 1 70 ? 20.344 -19.906 -32.562 1 91.31 70 THR A O 1
ATOM 554 N N . ALA A 1 71 ? 22.203 -19.453 -31.516 1 89.62 71 ALA A N 1
ATOM 555 C CA . ALA A 1 71 ? 22.359 -18.141 -32.125 1 89.62 71 ALA A CA 1
ATOM 556 C C . ALA A 1 71 ? 23.828 -17.797 -32.344 1 89.62 71 ALA A C 1
ATOM 558 O O . ALA A 1 71 ? 24.703 -18.312 -31.656 1 89.62 71 ALA A O 1
ATOM 559 N N . MET A 1 72 ? 23.984 -16.953 -33.344 1 88.25 72 MET A N 1
ATOM 560 C CA . MET A 1 72 ? 25.344 -16.5 -33.625 1 88.25 72 MET A CA 1
ATOM 561 C C . MET A 1 72 ? 25.75 -15.391 -32.656 1 88.25 72 MET A C 1
ATOM 563 O O . MET A 1 72 ? 25.125 -14.328 -32.625 1 88.25 72 MET A O 1
ATOM 567 N N . ILE A 1 73 ? 26.562 -15.664 -31.828 1 83.12 73 ILE A N 1
ATOM 568 C CA . ILE A 1 73 ? 27.141 -14.641 -30.969 1 83.12 73 ILE A CA 1
ATOM 569 C C . ILE A 1 73 ? 28.578 -14.352 -31.391 1 83.12 73 ILE A C 1
ATOM 571 O O . ILE A 1 73 ? 29.469 -15.18 -31.188 1 83.12 73 ILE A O 1
ATOM 575 N N . GLY A 1 74 ? 28.828 -13.117 -31.984 1 82.19 74 GLY A N 1
ATOM 576 C CA . GLY A 1 74 ? 30.094 -12.875 -32.656 1 82.19 74 GLY A CA 1
ATOM 577 C C . GLY A 1 74 ? 30.297 -13.742 -33.875 1 82.19 74 GLY A C 1
ATOM 578 O O . GLY A 1 74 ? 29.484 -13.727 -34.781 1 82.19 74 GLY A O 1
ATOM 579 N N . ARG A 1 75 ? 31.484 -14.547 -33.969 1 82.56 75 ARG A N 1
ATOM 580 C CA . ARG A 1 75 ? 31.828 -15.359 -35.125 1 82.56 75 ARG A CA 1
ATOM 581 C C . ARG A 1 75 ? 31.594 -16.844 -34.844 1 82.56 75 ARG A C 1
ATOM 583 O O . ARG A 1 75 ? 31.938 -17.688 -35.688 1 82.56 75 ARG A O 1
ATOM 590 N N . VAL A 1 76 ? 30.781 -17.047 -33.531 1 88.88 76 VAL A N 1
ATOM 591 C CA . VAL A 1 76 ? 30.609 -18.453 -33.125 1 88.88 76 VAL A CA 1
ATOM 592 C C . VAL A 1 76 ? 29.141 -18.703 -32.812 1 88.88 76 VAL A C 1
ATOM 594 O O . VAL A 1 76 ? 28.469 -17.859 -32.219 1 88.88 76 VAL A O 1
ATOM 597 N N . GLU A 1 77 ? 28.703 -19.938 -33.188 1 88.94 77 GLU A N 1
ATOM 598 C CA . GLU A 1 77 ? 27.344 -20.375 -32.875 1 88.94 77 GLU A CA 1
ATOM 599 C C . GLU A 1 77 ? 27.266 -20.906 -31.438 1 88.94 77 GLU A C 1
ATOM 601 O O . GLU A 1 77 ? 28.078 -21.766 -31.062 1 88.94 77 GLU A O 1
ATOM 606 N N . GLN A 1 78 ? 26.359 -20.344 -30.688 1 89 78 GLN A N 1
ATOM 607 C CA . GLN A 1 78 ? 26.234 -20.781 -29.297 1 89 78 GLN A CA 1
ATOM 608 C C . GLN A 1 78 ? 24.781 -21.141 -28.969 1 89 78 GLN A C 1
ATOM 610 O O . GLN A 1 78 ? 23.859 -20.594 -29.562 1 89 78 GLN A O 1
ATOM 615 N N . ARG A 1 79 ? 24.688 -22.109 -28.031 1 90.62 79 ARG A N 1
ATOM 616 C CA . ARG A 1 79 ? 23.375 -22.453 -27.516 1 90.62 79 ARG A CA 1
ATOM 617 C C . ARG A 1 79 ? 22.75 -21.266 -26.781 1 90.62 79 ARG A C 1
ATOM 619 O O . ARG A 1 79 ? 23.422 -20.625 -25.953 1 90.62 79 ARG A O 1
ATOM 626 N N . THR A 1 80 ? 21.5 -20.969 -27.062 1 91.62 80 THR A N 1
ATOM 627 C CA . THR A 1 80 ? 20.859 -19.812 -26.453 1 91.62 80 THR A CA 1
ATOM 628 C C . THR A 1 80 ? 20.156 -20.203 -25.156 1 91.62 80 THR A C 1
ATOM 630 O O . THR A 1 80 ? 19.75 -19.328 -24.375 1 91.62 80 THR A O 1
ATOM 633 N N . GLY A 1 81 ? 20 -21.484 -24.922 1 94.44 81 GLY A N 1
ATOM 634 C CA . GLY A 1 81 ? 19.266 -21.953 -23.75 1 94.44 81 GLY A CA 1
ATOM 635 C C . GLY A 1 81 ? 17.859 -22.422 -24.062 1 94.44 81 GLY A C 1
ATOM 636 O O . GLY A 1 81 ? 17.484 -22.547 -25.234 1 94.44 81 GLY A O 1
ATOM 637 N N . TYR A 1 82 ? 17.125 -22.719 -23.062 1 96.56 82 TYR A N 1
ATOM 638 C CA . TYR A 1 82 ? 15.82 -23.344 -23.234 1 96.56 82 TYR A CA 1
ATOM 639 C C . TYR A 1 82 ? 14.711 -22.438 -22.703 1 96.56 82 TYR A C 1
ATOM 641 O O . TYR A 1 82 ? 14.914 -21.719 -21.703 1 96.56 82 TYR A O 1
ATOM 649 N N . SER A 1 83 ? 13.594 -22.469 -23.359 1 95.5 83 SER A N 1
ATOM 650 C CA . SER A 1 83 ? 12.391 -21.828 -22.828 1 95.5 83 SER A CA 1
ATOM 651 C C . SER A 1 83 ? 11.711 -22.719 -21.797 1 95.5 83 SER A C 1
ATOM 653 O O . SER A 1 83 ? 12.039 -23.906 -21.672 1 95.5 83 SER A O 1
ATOM 655 N N . ILE A 1 84 ? 10.805 -22.156 -21.062 1 96.25 84 ILE A N 1
ATOM 656 C CA . ILE A 1 84 ? 10.055 -22.922 -20.062 1 96.25 84 ILE A CA 1
ATOM 657 C C . ILE A 1 84 ? 9.273 -24.031 -20.75 1 96.25 84 ILE A C 1
ATOM 659 O O . ILE A 1 84 ? 9.211 -25.156 -20.25 1 96.25 84 ILE A O 1
ATOM 663 N N . GLN A 1 85 ? 8.719 -23.766 -21.922 1 95.31 85 GLN A N 1
ATOM 664 C CA . GLN A 1 85 ? 7.957 -24.781 -22.656 1 95.31 85 GLN A CA 1
ATOM 665 C C . GLN A 1 85 ? 8.852 -25.938 -23.078 1 95.31 85 GLN A C 1
ATOM 667 O O . GLN A 1 85 ? 8.445 -27.109 -22.984 1 95.31 85 GLN A O 1
ATOM 672 N N . GLN A 1 86 ? 10.023 -25.578 -23.562 1 95.94 86 GLN A N 1
ATOM 673 C CA . GLN A 1 86 ? 10.969 -26.625 -23.922 1 95.94 86 GLN A CA 1
ATOM 674 C C . GLN A 1 86 ? 11.32 -27.5 -22.719 1 95.94 86 GLN A C 1
ATOM 676 O O . GLN A 1 86 ? 11.469 -28.719 -22.844 1 95.94 86 GLN A O 1
ATOM 681 N N . ILE A 1 87 ? 11.453 -26.875 -21.641 1 97 87 ILE A N 1
ATOM 682 C CA . ILE A 1 87 ? 11.758 -27.609 -20.406 1 97 87 ILE A CA 1
ATOM 683 C C . ILE A 1 87 ? 10.594 -28.516 -20.047 1 97 87 ILE A C 1
ATOM 685 O O . ILE A 1 87 ? 10.789 -29.672 -19.656 1 97 87 ILE A O 1
ATOM 689 N N . ASN A 1 88 ? 9.414 -28.062 -20.156 1 96.94 88 ASN A N 1
ATOM 690 C CA . ASN A 1 88 ? 8.234 -28.875 -19.906 1 96.94 88 ASN A CA 1
ATOM 691 C C . ASN A 1 88 ? 8.148 -30.047 -20.875 1 96.94 88 ASN A C 1
ATOM 693 O O . ASN A 1 88 ? 7.77 -31.156 -20.484 1 96.94 88 ASN A O 1
ATOM 697 N N . ASP A 1 89 ? 8.469 -29.812 -22.094 1 96.38 89 ASP A N 1
ATOM 698 C CA . ASP A 1 89 ? 8.492 -30.875 -23.078 1 96.38 89 ASP A CA 1
ATOM 699 C C . ASP A 1 89 ? 9.484 -31.969 -22.672 1 96.38 89 ASP A C 1
ATOM 701 O O . ASP A 1 89 ? 9.195 -33.156 -22.828 1 96.38 89 ASP A O 1
ATOM 705 N N . MET A 1 90 ? 10.625 -31.516 -22.234 1 97.06 90 MET A N 1
ATOM 706 C CA . MET A 1 90 ? 11.617 -32.469 -21.75 1 97.06 90 MET A CA 1
ATOM 707 C C . MET A 1 90 ? 11.055 -33.281 -20.594 1 97.06 90 MET A C 1
ATOM 709 O O . MET A 1 90 ? 11.242 -34.5 -20.562 1 97.06 90 MET A O 1
ATOM 713 N N . ARG A 1 91 ? 10.398 -32.625 -19.688 1 97.31 91 ARG A N 1
ATOM 714 C CA . ARG A 1 91 ? 9.812 -33.312 -18.547 1 97.31 91 ARG A CA 1
ATOM 715 C C . ARG A 1 91 ? 8.812 -34.375 -19 1 97.31 91 ARG A C 1
ATOM 717 O O . ARG A 1 91 ? 8.719 -35.438 -18.391 1 97.31 91 ARG A O 1
ATOM 724 N N . ASP A 1 92 ? 8.102 -34.094 -20.031 1 96.56 92 ASP A N 1
ATOM 725 C CA . ASP A 1 92 ? 7.129 -35.031 -20.562 1 96.56 92 ASP A CA 1
ATOM 726 C C . ASP A 1 92 ? 7.828 -36.25 -21.188 1 96.56 92 ASP A C 1
ATOM 728 O O . ASP A 1 92 ? 7.375 -37.406 -21.016 1 96.56 92 ASP A O 1
ATOM 732 N N . VAL A 1 93 ? 8.883 -35.969 -21.859 1 96.81 93 VAL A N 1
ATOM 733 C CA . VAL A 1 93 ? 9.648 -37.031 -22.5 1 96.81 93 VAL A CA 1
ATOM 734 C C . VAL A 1 93 ? 10.281 -37.938 -21.438 1 96.81 93 VAL A C 1
ATOM 736 O O . VAL A 1 93 ? 10.234 -39.156 -21.547 1 96.81 93 VAL A O 1
ATOM 739 N N . PHE A 1 94 ? 10.812 -37.312 -20.438 1 96.69 94 PHE A N 1
ATOM 740 C CA . PHE A 1 94 ? 11.523 -38.062 -19.422 1 96.69 94 PHE A CA 1
ATOM 741 C C . PHE A 1 94 ? 10.562 -38.562 -18.344 1 96.69 94 PHE A C 1
ATOM 743 O O . PHE A 1 94 ? 10.961 -39.281 -17.438 1 96.69 94 PHE A O 1
ATOM 750 N N . LYS A 1 95 ? 9.258 -38.125 -18.391 1 95.81 95 LYS A N 1
ATOM 751 C CA . LYS A 1 95 ? 8.219 -38.5 -17.438 1 95.81 95 LYS A CA 1
ATOM 752 C C . LYS A 1 95 ? 8.586 -38.062 -16.016 1 95.81 95 LYS A C 1
ATOM 754 O O . LYS A 1 95 ? 8.477 -38.844 -15.07 1 95.81 95 LYS A O 1
ATOM 759 N N . THR A 1 96 ? 9.062 -36.812 -15.922 1 96.19 96 THR A N 1
ATOM 760 C CA . THR A 1 96 ? 9.484 -36.281 -14.633 1 96.19 96 THR A CA 1
ATOM 761 C C . THR A 1 96 ? 8.609 -35.094 -14.219 1 96.19 96 THR A C 1
ATOM 763 O O . THR A 1 96 ? 8.875 -34.438 -13.211 1 96.19 96 THR A O 1
ATOM 766 N N . ARG A 1 97 ? 7.559 -34.844 -14.961 1 94.81 97 ARG A N 1
ATOM 767 C CA . ARG A 1 97 ? 6.742 -33.656 -14.688 1 94.81 97 ARG A CA 1
ATOM 768 C C . ARG A 1 97 ? 5.977 -33.812 -13.375 1 94.81 97 ARG A C 1
ATOM 770 O O . ARG A 1 97 ? 5.281 -34.812 -13.172 1 94.81 97 ARG A O 1
ATOM 777 N N . LEU A 1 98 ? 6.168 -32.812 -12.523 1 93.44 98 LEU A N 1
ATOM 778 C CA . LEU A 1 98 ? 5.477 -32.844 -11.242 1 93.44 98 LEU A CA 1
ATOM 779 C C . LEU A 1 98 ? 3.988 -32.562 -11.422 1 93.44 98 LEU A C 1
ATOM 781 O O . LEU A 1 98 ? 3.6 -31.734 -12.25 1 93.44 98 LEU A O 1
ATOM 785 N N . SER A 1 99 ? 3.148 -33.281 -10.797 1 94.44 99 SER A N 1
ATOM 786 C CA . SER A 1 99 ? 1.704 -33.062 -10.758 1 94.44 99 SER A CA 1
ATOM 787 C C . SER A 1 99 ? 1.104 -33.625 -9.469 1 94.44 99 SER A C 1
ATOM 789 O O . SER A 1 99 ? 1.723 -34.438 -8.797 1 94.44 99 SER A O 1
ATOM 791 N N . LYS A 1 100 ? 0.002 -33.062 -9.172 1 94.5 100 LYS A N 1
ATOM 792 C CA . LYS A 1 100 ? -0.712 -33.688 -8.062 1 94.5 100 LYS A CA 1
ATOM 793 C C . LYS A 1 100 ? -1.075 -35.156 -8.375 1 94.5 100 LYS A C 1
ATOM 795 O O . LYS A 1 100 ? -1.29 -35.5 -9.539 1 94.5 100 LYS A O 1
ATOM 800 N N . PRO A 1 101 ? -1.143 -36 -7.336 1 92.38 101 PRO A N 1
ATOM 801 C CA . PRO A 1 101 ? -1.565 -37.406 -7.59 1 92.38 101 PRO A CA 1
ATOM 802 C C . PRO A 1 101 ? -2.967 -37.469 -8.188 1 92.38 101 PRO A C 1
ATOM 804 O O . PRO A 1 101 ? -3.818 -36.625 -7.898 1 92.38 101 PRO A O 1
ATOM 807 N N . LYS A 1 102 ? -3.166 -38.5 -9.008 1 90.19 102 LYS A N 1
ATOM 808 C CA . LYS A 1 102 ? -4.461 -38.719 -9.648 1 90.19 102 LYS A CA 1
ATOM 809 C C . LYS A 1 102 ? -5.578 -38.812 -8.617 1 90.19 102 LYS A C 1
ATOM 811 O O . LYS A 1 102 ? -5.441 -39.531 -7.621 1 90.19 102 LYS A O 1
ATOM 816 N N . GLY A 1 103 ? -6.609 -38.062 -8.883 1 89.69 103 GLY A N 1
ATOM 817 C CA . GLY A 1 103 ? -7.773 -38.125 -8.008 1 89.69 103 GLY A CA 1
ATOM 818 C C . GLY A 1 103 ? -7.715 -37.156 -6.859 1 89.69 103 GLY A C 1
ATOM 819 O O . GLY A 1 103 ? -8.727 -36.906 -6.199 1 89.69 103 GLY A O 1
ATOM 820 N N . GLU A 1 104 ? -6.512 -36.562 -6.609 1 93 104 GLU A N 1
ATOM 821 C CA . GLU A 1 104 ? -6.383 -35.625 -5.52 1 93 104 GLU A CA 1
ATOM 822 C C . GLU A 1 104 ? -6.812 -34.219 -5.965 1 93 104 GLU A C 1
ATOM 824 O O . GLU A 1 104 ? -6.723 -33.875 -7.145 1 93 104 GLU A O 1
ATOM 829 N N . ASN A 1 105 ? -7.348 -33.469 -5.055 1 94.62 105 ASN A N 1
ATOM 830 C CA . ASN A 1 105 ? -7.711 -32.094 -5.316 1 94.62 105 ASN A CA 1
ATOM 831 C C . ASN A 1 105 ? -6.488 -31.172 -5.281 1 94.62 105 ASN A C 1
ATOM 833 O O . ASN A 1 105 ? -5.484 -31.5 -4.645 1 94.62 105 ASN A O 1
ATOM 837 N N . PRO A 1 106 ? -6.543 -30.094 -6.008 1 97.5 106 PRO A N 1
ATOM 838 C CA . PRO A 1 106 ? -5.457 -29.125 -5.887 1 97.5 106 PRO A CA 1
ATOM 839 C C . PRO A 1 106 ? -5.367 -28.516 -4.492 1 97.5 106 PRO A C 1
ATOM 841 O O . PRO A 1 106 ? -6.367 -28.469 -3.768 1 97.5 106 PRO A O 1
ATOM 844 N N . VAL A 1 107 ? -4.203 -28.141 -4.148 1 97.5 107 VAL A N 1
ATOM 845 C CA . VAL A 1 107 ? -4.012 -27.422 -2.895 1 97.5 107 VAL A CA 1
ATOM 846 C C . VAL A 1 107 ? -4.223 -25.922 -3.117 1 97.5 107 VAL A C 1
ATOM 848 O O . VAL A 1 107 ? -3.703 -25.359 -4.078 1 97.5 107 VAL A O 1
ATOM 851 N N . VAL A 1 108 ? -5.047 -25.328 -2.262 1 98.12 108 VAL A N 1
ATOM 852 C CA . VAL A 1 108 ? -5.281 -23.891 -2.32 1 98.12 108 VAL A CA 1
ATOM 853 C C . VAL A 1 108 ? -4.383 -23.188 -1.31 1 98.12 108 VAL A C 1
ATOM 855 O O . VAL A 1 108 ? -4.578 -23.312 -0.099 1 98.12 108 VAL A O 1
ATOM 858 N N . LEU A 1 109 ? -3.387 -22.438 -1.801 1 98.44 109 LEU A N 1
ATOM 859 C CA . LEU A 1 109 ? -2.428 -21.688 -1.002 1 98.44 109 LEU A CA 1
ATOM 860 C C . LEU A 1 109 ? -2.768 -20.203 -1.008 1 98.44 109 LEU A C 1
ATOM 862 O O . LEU A 1 109 ? -2.771 -19.562 -2.064 1 98.44 109 LEU A O 1
ATOM 866 N N . ALA A 1 110 ? -3.031 -19.641 0.14 1 97.81 110 ALA A N 1
ATOM 867 C CA . ALA A 1 110 ? -3.348 -18.219 0.234 1 97.81 110 ALA A CA 1
ATOM 868 C C . ALA A 1 110 ? -2.215 -17.453 0.906 1 97.81 110 ALA A C 1
ATOM 870 O O . ALA A 1 110 ? -1.626 -17.922 1.879 1 97.81 110 ALA A O 1
ATOM 871 N N . ILE A 1 111 ? -1.864 -16.328 0.3 1 97.31 111 ILE A N 1
ATOM 872 C CA . ILE A 1 111 ? -1.005 -15.344 0.947 1 97.31 111 ILE A CA 1
ATOM 873 C C . ILE A 1 111 ? -1.853 -14.203 1.49 1 97.31 111 ILE A C 1
ATOM 875 O O . ILE A 1 111 ? -2.434 -13.43 0.722 1 97.31 111 ILE A O 1
ATOM 879 N N . ALA A 1 112 ? -1.925 -14.109 2.791 1 93.44 112 ALA A N 1
ATOM 880 C CA . ALA A 1 112 ? -2.861 -13.148 3.369 1 93.44 112 ALA A CA 1
ATOM 881 C C . ALA A 1 112 ? -2.24 -12.43 4.559 1 93.44 112 ALA A C 1
ATOM 883 O O . ALA A 1 112 ? -1.55 -13.039 5.375 1 93.44 112 ALA A O 1
ATOM 884 N N . ALA A 1 113 ? -2.375 -11.164 4.574 1 88 113 ALA A N 1
ATOM 885 C CA . ALA A 1 113 ? -1.948 -10.289 5.664 1 88 113 ALA A CA 1
ATOM 886 C C . ALA A 1 113 ? -2.795 -9.023 5.715 1 88 113 ALA A C 1
ATOM 888 O O . ALA A 1 113 ? -3.422 -8.641 4.723 1 88 113 ALA A O 1
ATOM 889 N N . HIS A 1 114 ? -2.824 -8.453 6.801 1 77.88 114 HIS A N 1
ATOM 890 C CA . HIS A 1 114 ? -3.623 -7.246 6.98 1 77.88 114 HIS A CA 1
ATOM 891 C C . HIS A 1 114 ? -2.863 -6.008 6.508 1 77.88 114 HIS A C 1
ATOM 893 O O . HIS A 1 114 ? -3.473 -5.035 6.059 1 77.88 114 HIS A O 1
ATOM 899 N N . LYS A 1 115 ? -1.678 -6.098 6.641 1 77.56 115 LYS A N 1
ATOM 900 C CA . LYS A 1 115 ? -0.875 -4.902 6.406 1 77.56 115 LYS A CA 1
ATOM 901 C C . LYS A 1 115 ? -0.493 -4.777 4.934 1 77.56 115 LYS A C 1
ATOM 903 O O . LYS A 1 115 ? -0.197 -5.777 4.277 1 77.56 115 LYS A O 1
ATOM 908 N N . GLY A 1 116 ? -0.627 -3.527 4.48 1 77.56 116 GLY A N 1
ATOM 909 C CA . GLY A 1 116 ? -0.085 -3.244 3.16 1 77.56 116 GLY A CA 1
ATOM 910 C C . GLY A 1 116 ? 1.431 -3.201 3.133 1 77.56 116 GLY A C 1
ATOM 911 O O . GLY A 1 116 ? 2.062 -2.811 4.117 1 77.56 116 GLY A O 1
ATOM 912 N N . GLY A 1 117 ? 2.023 -3.615 2.074 1 78.94 117 GLY A N 1
ATOM 913 C CA . GLY A 1 117 ? 3.467 -3.525 1.91 1 78.94 117 GLY A CA 1
ATOM 914 C C . GLY A 1 117 ? 4.215 -4.652 2.594 1 78.94 117 GLY A C 1
ATOM 915 O O . GLY A 1 117 ? 5.441 -4.609 2.709 1 78.94 117 GLY A O 1
ATOM 916 N N . ALA A 1 118 ? 3.541 -5.672 2.955 1 88.31 118 ALA A N 1
ATOM 917 C CA . ALA A 1 118 ? 4.16 -6.785 3.674 1 88.31 118 ALA A CA 1
ATOM 918 C C . ALA A 1 118 ? 4.711 -7.824 2.703 1 88.31 118 ALA A C 1
ATOM 920 O O . ALA A 1 118 ? 5.117 -8.914 3.115 1 88.31 118 ALA A O 1
ATOM 921 N N . TYR A 1 119 ? 4.672 -7.617 1.4 1 91.12 119 TYR A N 1
ATOM 922 C CA . TYR A 1 119 ? 5.152 -8.484 0.33 1 91.12 119 TYR A CA 1
ATOM 923 C C . TYR A 1 119 ? 4.145 -9.586 0.032 1 91.12 119 TYR A C 1
ATOM 925 O O . TYR A 1 119 ? 4.527 -10.703 -0.324 1 91.12 119 TYR A O 1
ATOM 933 N N . LYS A 1 120 ? 2.902 -9.289 0.323 1 93 120 LYS A N 1
ATOM 934 C CA . LYS A 1 120 ? 1.857 -10.266 0.021 1 93 120 LYS A CA 1
ATOM 935 C C . LYS A 1 120 ? 1.859 -10.633 -1.46 1 93 120 LYS A C 1
ATOM 937 O O . LYS A 1 120 ? 1.977 -11.805 -1.813 1 93 120 LYS A O 1
ATOM 942 N N . THR A 1 121 ? 1.773 -9.609 -2.291 1 92.44 121 THR A N 1
ATOM 943 C CA . THR A 1 121 ? 1.691 -9.852 -3.727 1 92.44 121 THR A CA 1
ATOM 944 C C . THR A 1 121 ? 3.01 -10.406 -4.262 1 92.44 121 THR A C 1
ATOM 946 O O . THR A 1 121 ? 3.016 -11.312 -5.094 1 92.44 121 THR A O 1
ATOM 949 N N . SER A 1 122 ? 4.117 -9.844 -3.783 1 93.12 122 SER A N 1
ATOM 950 C CA . SER A 1 122 ? 5.414 -10.367 -4.199 1 93.12 122 SER A CA 1
ATOM 951 C C . SER A 1 122 ? 5.531 -11.852 -3.891 1 93.12 122 SER A C 1
ATOM 953 O O . SER A 1 122 ? 6.043 -12.625 -4.707 1 93.12 122 SER A O 1
ATOM 955 N N . THR A 1 123 ? 5.047 -12.227 -2.732 1 96.38 123 THR A N 1
ATOM 956 C CA . THR A 1 123 ? 5.121 -13.617 -2.32 1 96.38 123 THR A CA 1
ATOM 957 C C . THR A 1 123 ? 4.211 -14.492 -3.186 1 96.38 123 THR A C 1
ATOM 959 O O . THR A 1 123 ? 4.633 -15.539 -3.68 1 96.38 123 THR A O 1
ATOM 962 N N . SER A 1 124 ? 2.996 -14.039 -3.414 1 97.56 124 SER A N 1
ATOM 963 C CA . SER A 1 124 ? 2.047 -14.836 -4.188 1 97.56 124 SER A CA 1
ATOM 964 C C . SER A 1 124 ? 2.525 -15.023 -5.621 1 97.56 124 SER A C 1
ATOM 966 O O . SER A 1 124 ? 2.475 -16.141 -6.156 1 97.56 124 SER A O 1
ATOM 968 N N . VAL A 1 125 ? 3.047 -13.977 -6.215 1 96.88 125 VAL A N 1
ATOM 969 C CA . VAL A 1 125 ? 3.459 -14.031 -7.613 1 96.88 125 VAL A CA 1
ATOM 970 C C . VAL A 1 125 ? 4.73 -14.867 -7.742 1 96.88 125 VAL A C 1
ATOM 972 O O . VAL A 1 125 ? 4.844 -15.711 -8.641 1 96.88 125 VAL A O 1
ATOM 975 N N . HIS A 1 126 ? 5.719 -14.664 -6.871 1 97.75 126 HIS A N 1
ATOM 976 C CA . HIS A 1 126 ? 6.957 -15.43 -6.926 1 97.75 126 HIS A CA 1
ATOM 977 C C . HIS A 1 126 ? 6.688 -16.922 -6.758 1 97.75 126 HIS A C 1
ATOM 979 O O . HIS A 1 126 ? 7.23 -17.75 -7.5 1 97.75 126 HIS A O 1
ATOM 985 N N . ILE A 1 127 ? 5.836 -17.266 -5.824 1 98.31 127 ILE A N 1
ATOM 986 C CA . ILE A 1 127 ? 5.59 -18.672 -5.547 1 98.31 127 ILE A CA 1
ATOM 987 C C . ILE A 1 127 ? 4.824 -19.297 -6.711 1 98.31 127 ILE A C 1
ATOM 989 O O . ILE A 1 127 ? 5.102 -20.438 -7.102 1 98.31 127 ILE A O 1
ATOM 993 N N . ALA A 1 128 ? 3.846 -18.578 -7.242 1 98.62 128 ALA A N 1
ATOM 994 C CA . ALA A 1 128 ? 3.09 -19.078 -8.383 1 98.62 128 ALA A CA 1
ATOM 995 C C . ALA A 1 128 ? 4.004 -19.328 -9.578 1 98.62 128 ALA A C 1
ATOM 997 O O . ALA A 1 128 ? 3.939 -20.391 -10.203 1 98.62 128 ALA A O 1
ATOM 998 N N . GLN A 1 129 ? 4.867 -18.375 -9.867 1 97.94 129 GLN A N 1
ATOM 999 C CA . GLN A 1 129 ? 5.785 -18.5 -10.992 1 97.94 129 GLN A CA 1
ATOM 1000 C C . GLN A 1 129 ? 6.812 -19.594 -10.734 1 97.94 129 GLN A C 1
ATOM 1002 O O . GLN A 1 129 ? 7.168 -20.344 -11.648 1 97.94 129 GLN A O 1
ATOM 1007 N N . TRP A 1 130 ? 7.293 -19.672 -9.516 1 98.31 130 TRP A N 1
ATOM 1008 C CA . TRP A 1 130 ? 8.258 -20.703 -9.172 1 98.31 130 TRP A CA 1
ATOM 1009 C C . TRP A 1 130 ? 7.641 -22.094 -9.336 1 98.31 130 TRP A C 1
ATOM 1011 O O . TRP A 1 130 ? 8.266 -23 -9.906 1 98.31 130 TRP A O 1
ATOM 1021 N N . MET A 1 131 ? 6.418 -22.281 -8.867 1 98.38 131 MET A N 1
ATOM 1022 C CA . MET A 1 131 ? 5.762 -23.578 -8.984 1 98.38 131 MET A CA 1
ATOM 1023 C C . MET A 1 131 ? 5.473 -23.922 -10.445 1 98.38 131 MET A C 1
ATOM 1025 O O . MET A 1 131 ? 5.578 -25.078 -10.844 1 98.38 131 MET A O 1
ATOM 1029 N N . ALA A 1 132 ? 5.09 -22.922 -11.211 1 98.06 132 ALA A N 1
ATOM 1030 C CA . ALA A 1 132 ? 4.918 -23.141 -12.641 1 98.06 132 ALA A CA 1
ATOM 1031 C C . ALA A 1 132 ? 6.23 -23.562 -13.297 1 98.06 132 ALA A C 1
ATOM 1033 O O . ALA A 1 132 ? 6.242 -24.438 -14.172 1 98.06 132 ALA A O 1
ATOM 1034 N N . LEU A 1 133 ? 7.285 -22.938 -12.859 1 97.38 133 LEU A N 1
ATOM 1035 C CA . LEU A 1 133 ? 8.609 -23.281 -13.367 1 97.38 133 LEU A CA 1
ATOM 1036 C C . LEU A 1 133 ? 8.977 -24.703 -13.008 1 97.38 133 LEU A C 1
ATOM 1038 O O . LEU A 1 133 ? 9.719 -25.359 -13.75 1 97.38 133 LEU A O 1
ATOM 1042 N N . GLN A 1 134 ? 8.422 -25.188 -11.891 1 97.12 134 GLN A N 1
ATOM 1043 C CA . GLN A 1 134 ? 8.656 -26.562 -11.484 1 97.12 134 GLN A CA 1
ATOM 1044 C C . GLN A 1 134 ? 7.801 -27.531 -12.305 1 97.12 134 GLN A C 1
ATOM 1046 O O . GLN A 1 134 ? 7.887 -28.75 -12.125 1 97.12 134 GLN A O 1
ATOM 1051 N N . GLY A 1 135 ? 6.891 -27.031 -13.172 1 96.88 135 GLY A N 1
ATOM 1052 C CA . GLY A 1 135 ? 6.121 -27.875 -14.078 1 96.88 135 GLY A CA 1
ATOM 1053 C C . GLY A 1 135 ? 4.68 -28.062 -13.633 1 96.88 135 GLY A C 1
ATOM 1054 O O . GLY A 1 135 ? 3.9 -28.734 -14.32 1 96.88 135 GLY A O 1
ATOM 1055 N N . LEU A 1 136 ? 4.344 -27.469 -12.516 1 98.06 136 LEU A N 1
ATOM 1056 C CA . LEU A 1 136 ? 2.992 -27.625 -11.984 1 98.06 136 LEU A CA 1
ATOM 1057 C C . LEU A 1 136 ? 2.012 -26.734 -12.742 1 98.06 136 LEU A C 1
ATOM 1059 O O . LEU A 1 136 ? 2.381 -25.656 -13.211 1 98.06 136 LEU A O 1
ATOM 1063 N N . ARG A 1 137 ? 0.752 -27.219 -12.914 1 98.12 137 ARG A N 1
ATOM 1064 C CA . ARG A 1 137 ? -0.333 -26.391 -13.414 1 98.12 137 ARG A CA 1
ATOM 1065 C C . ARG A 1 137 ? -0.868 -25.469 -12.312 1 98.12 137 ARG A C 1
ATOM 1067 O O . ARG A 1 137 ? -1.461 -25.953 -11.344 1 98.12 137 ARG A O 1
ATOM 1074 N N . VAL A 1 138 ? -0.62 -24.172 -12.469 1 98.69 138 VAL A N 1
ATOM 1075 C CA . VAL A 1 138 ? -0.892 -23.234 -11.391 1 98.69 138 VAL A CA 1
ATOM 1076 C C . VAL A 1 138 ? -1.949 -22.234 -11.828 1 98.69 138 VAL A C 1
ATOM 1078 O O . VAL A 1 138 ? -1.909 -21.734 -12.961 1 98.69 138 VAL A O 1
ATOM 1081 N N . LEU A 1 139 ? -2.953 -21.984 -10.984 1 98.81 139 LEU A N 1
ATOM 1082 C CA . LEU A 1 139 ? -3.887 -20.859 -11.133 1 98.81 139 LEU A CA 1
ATOM 1083 C C . LEU A 1 139 ? -3.635 -19.812 -10.062 1 98.81 139 LEU A C 1
ATOM 1085 O O . LEU A 1 139 ? -3.703 -20.094 -8.867 1 98.81 139 LEU A O 1
ATOM 1089 N N . LEU A 1 140 ? -3.229 -18.609 -10.461 1 98.62 140 LEU A N 1
ATOM 1090 C CA . LEU A 1 140 ? -3.086 -17.484 -9.555 1 98.62 140 LEU A CA 1
ATOM 1091 C C . LEU A 1 140 ? -4.34 -16.609 -9.57 1 98.62 140 LEU A C 1
ATOM 1093 O O . LEU A 1 140 ? -4.758 -16.141 -10.633 1 98.62 140 LEU A O 1
ATOM 1097 N N . ILE A 1 141 ? -4.941 -16.406 -8.43 1 98.31 141 ILE A N 1
ATOM 1098 C CA . ILE A 1 141 ? -6.168 -15.609 -8.352 1 98.31 141 ILE A CA 1
ATOM 1099 C C . ILE A 1 141 ? -5.898 -14.32 -7.582 1 98.31 141 ILE A C 1
ATOM 1101 O O . ILE A 1 141 ? -5.516 -14.352 -6.41 1 98.31 141 ILE A O 1
ATOM 1105 N N . ASP A 1 142 ? -6 -13.219 -8.258 1 94.88 142 ASP A N 1
ATOM 1106 C CA . ASP A 1 142 ? -6.086 -11.922 -7.602 1 94.88 142 ASP A CA 1
ATOM 1107 C C . ASP A 1 142 ? -7.473 -11.695 -7 1 94.88 142 ASP A C 1
ATOM 1109 O O . ASP A 1 142 ? -8.32 -11.039 -7.609 1 94.88 142 ASP A O 1
ATOM 1113 N N . ALA A 1 143 ? -7.68 -12.133 -5.879 1 85 143 ALA A N 1
ATOM 1114 C CA . ALA A 1 143 ? -8.992 -12.547 -5.383 1 85 143 ALA A CA 1
ATOM 1115 C C . ALA A 1 143 ? -9.797 -11.336 -4.914 1 85 143 ALA A C 1
ATOM 1117 O O . ALA A 1 143 ? -11.008 -11.25 -5.168 1 85 143 ALA A O 1
ATOM 1118 N N . THR A 1 144 ? -9.078 -10.484 -4.223 1 85.69 144 THR A N 1
ATOM 1119 C CA . THR A 1 144 ? -9.883 -9.492 -3.52 1 85.69 144 THR A CA 1
ATOM 1120 C C . THR A 1 144 ? -9.203 -8.125 -3.541 1 85.69 144 THR A C 1
ATOM 1122 O O . THR A 1 144 ? -9.672 -7.184 -2.906 1 85.69 144 THR A O 1
ATOM 1125 N N . ASP A 1 145 ? -8.102 -7.984 -4.176 1 85.75 145 ASP A N 1
ATOM 1126 C CA . ASP A 1 145 ? -7.348 -6.73 -4.152 1 85.75 145 ASP A CA 1
ATOM 1127 C C . ASP A 1 145 ? -7.719 -5.848 -5.344 1 85.75 145 ASP A C 1
ATOM 1129 O O . ASP A 1 145 ? -7.34 -6.145 -6.48 1 85.75 145 ASP A O 1
ATOM 1133 N N . PRO A 1 146 ? -8.344 -4.777 -5.023 1 83.44 146 PRO A N 1
ATOM 1134 C CA . PRO A 1 146 ? -8.695 -3.875 -6.121 1 83.44 146 PRO A CA 1
ATOM 1135 C C . PRO A 1 146 ? -7.465 -3.258 -6.793 1 83.44 146 PRO A C 1
ATOM 1137 O O . PRO A 1 146 ? -7.551 -2.787 -7.93 1 83.44 146 PRO A O 1
ATOM 1140 N N . GLN A 1 147 ? -6.324 -3.295 -6.145 1 80.62 147 GLN A N 1
ATOM 1141 C CA . GLN A 1 147 ? -5.105 -2.744 -6.723 1 80.62 147 GLN A CA 1
ATOM 1142 C C . GLN A 1 147 ? -4.594 -3.617 -7.867 1 80.62 147 GLN A C 1
ATOM 1144 O O . GLN A 1 147 ? -3.943 -3.123 -8.789 1 80.62 147 GLN A O 1
ATOM 1149 N N . ALA A 1 148 ? -4.883 -4.863 -7.891 1 88.06 148 ALA A N 1
ATOM 1150 C CA . ALA A 1 148 ? -4.652 -5.805 -8.984 1 88.06 148 ALA A CA 1
ATOM 1151 C C . ALA A 1 148 ? -3.17 -5.879 -9.344 1 88.06 148 ALA A C 1
ATOM 1153 O O . ALA A 1 148 ? -2.812 -5.922 -10.523 1 88.06 148 ALA A O 1
ATOM 1154 N N . THR A 1 149 ? -2.334 -5.859 -8.352 1 86.38 149 THR A N 1
ATOM 1155 C CA . THR A 1 149 ? -0.899 -5.871 -8.609 1 86.38 149 THR A CA 1
ATOM 1156 C C . THR A 1 149 ? -0.469 -7.211 -9.203 1 86.38 149 THR A C 1
ATOM 1158 O O . THR A 1 149 ? 0.385 -7.254 -10.094 1 86.38 149 THR A O 1
ATOM 1161 N N . ALA A 1 150 ? -1.043 -8.25 -8.711 1 92.69 150 ALA A N 1
ATOM 1162 C CA . ALA A 1 150 ? -0.716 -9.57 -9.258 1 92.69 150 ALA A CA 1
ATOM 1163 C C . ALA A 1 150 ? -1.086 -9.664 -10.734 1 92.69 150 ALA A C 1
ATOM 1165 O O . ALA A 1 150 ? -0.379 -10.305 -11.516 1 92.69 150 ALA A O 1
ATOM 1166 N N . SER A 1 151 ? -2.193 -9.031 -11.109 1 91.38 151 SER A N 1
ATOM 1167 C CA . SER A 1 151 ? -2.625 -8.992 -12.5 1 91.38 151 SER A CA 1
ATOM 1168 C C . SER A 1 151 ? -1.623 -8.242 -13.367 1 91.38 151 SER A C 1
ATOM 1170 O O . SER A 1 151 ? -1.305 -8.672 -14.477 1 91.38 151 SER A O 1
ATOM 1172 N N . LEU A 1 152 ? -1.101 -7.23 -12.844 1 83.94 152 LEU A N 1
ATOM 1173 C CA . LEU A 1 152 ? -0.148 -6.398 -13.57 1 83.94 152 LEU A CA 1
ATOM 1174 C C . LEU A 1 152 ? 1.141 -7.164 -13.852 1 83.94 152 LEU A C 1
ATOM 1176 O O . LEU A 1 152 ? 1.734 -7.02 -14.922 1 83.94 152 LEU A O 1
ATOM 1180 N N . TYR A 1 153 ? 1.576 -7.969 -12.914 1 88.12 153 TYR A N 1
ATOM 1181 C CA . TYR A 1 153 ? 2.771 -8.789 -13.086 1 88.12 153 TYR A CA 1
ATOM 1182 C C . TYR A 1 153 ? 2.645 -9.688 -14.312 1 88.12 153 TYR A C 1
ATOM 1184 O O . TYR A 1 153 ? 3.65 -10.148 -14.859 1 88.12 153 TYR A O 1
ATOM 1192 N N . HIS A 1 154 ? 1.426 -9.883 -14.719 1 90.94 154 HIS A N 1
ATOM 1193 C CA . HIS A 1 154 ? 1.209 -10.82 -15.82 1 90.94 154 HIS A CA 1
ATOM 1194 C C . HIS A 1 154 ? 0.627 -10.109 -17.047 1 90.94 154 HIS A C 1
ATOM 1196 O O . HIS A 1 154 ? 0.015 -10.75 -17.906 1 90.94 154 HIS A O 1
ATOM 1202 N N . GLY A 1 155 ? 0.701 -8.844 -17.016 1 82.88 155 GLY A N 1
ATOM 1203 C CA . GLY A 1 155 ? 0.442 -8.055 -18.219 1 82.88 155 GLY A CA 1
ATOM 1204 C C . GLY A 1 155 ? -0.998 -7.586 -18.312 1 82.88 155 GLY A C 1
ATOM 1205 O O . GLY A 1 155 ? -1.377 -6.945 -19.297 1 82.88 155 GLY A O 1
ATOM 1206 N N . TYR A 1 156 ? -1.786 -7.91 -17.406 1 87.06 156 TYR A N 1
ATOM 1207 C CA . TYR A 1 156 ? -3.189 -7.508 -17.438 1 87.06 156 TYR A CA 1
ATOM 1208 C C . TYR A 1 156 ? -3.396 -6.191 -16.703 1 87.06 156 TYR A C 1
ATOM 1210 O O . TYR A 1 156 ? -3.338 -6.145 -15.469 1 87.06 156 TYR A O 1
ATOM 1218 N N . VAL A 1 157 ? -3.709 -5.168 -17.422 1 79.19 157 VAL A N 1
ATOM 1219 C CA . VAL A 1 157 ? -3.893 -3.83 -16.875 1 79.19 157 VAL A CA 1
ATOM 1220 C C . VAL A 1 157 ? -5.375 -3.578 -16.609 1 79.19 157 VAL A C 1
ATOM 1222 O O . VAL A 1 157 ? -6.188 -3.586 -17.531 1 79.19 157 VAL A O 1
ATOM 1225 N N . PRO A 1 158 ? -5.641 -3.398 -15.383 1 79 158 PRO A N 1
ATOM 1226 C CA . PRO A 1 158 ? -7.039 -3.105 -15.062 1 79 158 PRO A CA 1
ATOM 1227 C C . PRO A 1 158 ? -7.57 -1.876 -15.797 1 79 158 PRO A C 1
ATOM 1229 O O . PRO A 1 158 ? -6.852 -0.886 -15.953 1 79 158 PRO A O 1
ATOM 1232 N N . ASP A 1 159 ? -8.82 -2.02 -16.25 1 71.38 159 ASP A N 1
ATOM 1233 C CA . ASP A 1 159 ? -9.609 -0.971 -16.891 1 71.38 159 ASP A CA 1
ATOM 1234 C C . ASP A 1 159 ? -9.031 -0.619 -18.266 1 71.38 159 ASP A C 1
ATOM 1236 O O . ASP A 1 159 ? -9.43 0.378 -18.875 1 71.38 159 ASP A O 1
ATOM 1240 N N . LEU A 1 160 ? -8.008 -1.296 -18.641 1 76.31 160 LEU A N 1
ATOM 1241 C CA . LEU A 1 160 ? -7.531 -1.279 -20.016 1 76.31 160 LEU A CA 1
ATOM 1242 C C . LEU A 1 160 ? -7.773 -2.625 -20.703 1 76.31 160 LEU A C 1
ATOM 1244 O O . LEU A 1 160 ? -8.523 -2.711 -21.672 1 76.31 160 LEU A O 1
ATOM 1248 N N . HIS A 1 161 ? -7.203 -3.688 -20.125 1 77.62 161 HIS A N 1
ATOM 1249 C CA . HIS A 1 161 ? -7.348 -5.043 -20.641 1 77.62 161 HIS A CA 1
ATOM 1250 C C . HIS A 1 161 ? -8.414 -5.812 -19.859 1 77.62 161 HIS A C 1
ATOM 1252 O O . HIS A 1 161 ? -8.984 -6.781 -20.375 1 77.62 161 HIS A O 1
ATOM 1258 N N . ILE A 1 162 ? -8.516 -5.379 -18.625 1 85.12 162 ILE A N 1
ATOM 1259 C CA . ILE A 1 162 ? -9.383 -6.117 -17.703 1 85.12 162 ILE A CA 1
ATOM 1260 C C . ILE A 1 162 ? -10.492 -5.199 -17.203 1 85.12 162 ILE A C 1
ATOM 1262 O O . ILE A 1 162 ? -10.227 -4.082 -16.75 1 85.12 162 ILE A O 1
ATOM 1266 N N . HIS A 1 163 ? -11.68 -5.684 -17.281 1 87.5 163 HIS A N 1
ATOM 1267 C CA . HIS A 1 163 ? -12.844 -4.996 -16.734 1 87.5 163 HIS A CA 1
ATOM 1268 C C . HIS A 1 163 ? -13.594 -5.875 -15.742 1 87.5 163 HIS A C 1
ATOM 1270 O O . HIS A 1 163 ? -13.188 -7.008 -15.484 1 87.5 163 HIS A O 1
ATOM 1276 N N . GLU A 1 164 ? -14.656 -5.312 -15.195 1 90.44 164 GLU A N 1
ATOM 1277 C CA . GLU A 1 164 ? -15.375 -6.008 -14.133 1 90.44 164 GLU A CA 1
ATOM 1278 C C . GLU A 1 164 ? -15.82 -7.398 -14.578 1 90.44 164 GLU A C 1
ATOM 1280 O O . GLU A 1 164 ? -15.773 -8.352 -13.805 1 90.44 164 GLU A O 1
ATOM 1285 N N . GLU A 1 165 ? -16.141 -7.547 -15.828 1 94.44 165 GLU A N 1
ATOM 1286 C CA . GLU A 1 165 ? -16.688 -8.797 -16.359 1 94.44 165 GLU A CA 1
ATOM 1287 C C . GLU A 1 165 ? -15.602 -9.859 -16.5 1 94.44 165 GLU A C 1
ATOM 1289 O O . GLU A 1 165 ? -15.898 -11.047 -16.641 1 94.44 165 GLU A O 1
ATOM 1294 N N . ASP A 1 166 ? -14.312 -9.359 -16.422 1 94.31 166 ASP A N 1
ATOM 1295 C CA . ASP A 1 166 ? -13.18 -10.258 -16.609 1 94.31 166 ASP A CA 1
ATOM 1296 C C . ASP A 1 166 ? -12.664 -10.781 -15.273 1 94.31 166 ASP A C 1
ATOM 1298 O O . ASP A 1 166 ? -11.742 -11.602 -15.227 1 94.31 166 ASP A O 1
ATOM 1302 N N . THR A 1 167 ? -13.219 -10.336 -14.18 1 96.19 167 THR A N 1
ATOM 1303 C CA . THR A 1 167 ? -12.766 -10.68 -12.836 1 96.19 167 THR A CA 1
ATOM 1304 C C . THR A 1 167 ? -13.75 -11.625 -12.156 1 96.19 167 THR A C 1
ATOM 1306 O O . THR A 1 167 ? -14.711 -12.086 -12.781 1 96.19 167 THR A O 1
ATOM 1309 N N . LEU A 1 168 ? -13.578 -11.906 -10.898 1 96.56 168 LEU A N 1
ATOM 1310 C CA . LEU A 1 168 ? -14.477 -12.773 -10.141 1 96.56 168 LEU A CA 1
ATOM 1311 C C . LEU A 1 168 ? -15.719 -12.016 -9.68 1 96.56 168 LEU A C 1
ATOM 1313 O O . LEU A 1 168 ? -16.641 -12.602 -9.133 1 96.56 168 LEU A O 1
ATOM 1317 N N . LEU A 1 169 ? -15.742 -10.75 -9.945 1 94.88 169 LEU A N 1
ATOM 1318 C CA . LEU A 1 169 ? -16.812 -9.914 -9.414 1 94.88 169 LEU A CA 1
ATOM 1319 C C . LEU A 1 169 ? -18.188 -10.43 -9.859 1 94.88 169 LEU A C 1
ATOM 1321 O O . LEU A 1 169 ? -19.078 -10.609 -9.039 1 94.88 169 LEU A O 1
ATOM 1325 N N . PRO A 1 170 ? -18.406 -10.773 -11.148 1 96.69 170 PRO A N 1
ATOM 1326 C CA . PRO A 1 170 ? -19.719 -11.297 -11.547 1 96.69 170 PRO A CA 1
ATOM 1327 C C . PRO A 1 170 ? -20.109 -12.555 -10.773 1 96.69 170 PRO A C 1
ATOM 1329 O O . PRO A 1 170 ? -21.281 -12.742 -10.453 1 96.69 170 PRO A O 1
ATOM 1332 N N . TYR A 1 171 ? -19.156 -13.344 -10.5 1 96.81 171 TYR A N 1
ATOM 1333 C CA . TYR A 1 171 ? -19.438 -14.531 -9.695 1 96.81 171 TYR A CA 1
ATOM 1334 C C . TYR A 1 171 ? -19.828 -14.141 -8.273 1 96.81 171 TYR A C 1
ATOM 1336 O O . TYR A 1 171 ? -20.828 -14.641 -7.734 1 96.81 171 TYR A O 1
ATOM 1344 N N . TYR A 1 172 ? -19.047 -13.266 -7.641 1 95 172 TYR A N 1
ATOM 1345 C CA . TYR A 1 172 ? -19.328 -12.805 -6.289 1 95 172 TYR A CA 1
ATOM 1346 C C . TYR A 1 172 ? -20.734 -12.211 -6.203 1 95 172 TYR A C 1
ATOM 1348 O O . TYR A 1 172 ? -21.391 -12.305 -5.168 1 95 172 TYR A O 1
ATOM 1356 N N . LEU A 1 173 ? -21.172 -11.641 -7.297 1 95 173 LEU A N 1
ATOM 1357 C CA . LEU A 1 173 ? -22.453 -10.945 -7.305 1 95 173 LEU A CA 1
ATOM 1358 C C . LEU A 1 173 ? -23.578 -11.883 -7.746 1 95 173 LEU A C 1
ATOM 1360 O O . LEU A 1 173 ? -24.719 -11.445 -7.941 1 95 173 LEU A O 1
ATOM 1364 N N . GLY A 1 174 ? -23.281 -13.078 -7.992 1 95.12 174 GLY A N 1
ATOM 1365 C CA . GLY A 1 174 ? -24.297 -14.07 -8.336 1 95.12 174 GLY A CA 1
ATOM 1366 C C . GLY A 1 174 ? -24.719 -14.008 -9.797 1 95.12 174 GLY A C 1
ATOM 1367 O O . GLY A 1 174 ? -25.797 -14.477 -10.156 1 95.12 174 GLY A O 1
ATOM 1368 N N . GLN A 1 175 ? -23.875 -13.477 -10.609 1 96 175 GLN A N 1
ATOM 1369 C CA . GLN A 1 175 ? -24.25 -13.258 -12 1 96 175 GLN A CA 1
ATOM 1370 C C . GLN A 1 175 ? -23.672 -14.359 -12.898 1 96 175 GLN A C 1
ATOM 1372 O O . GLN A 1 175 ? -24 -14.438 -14.078 1 96 175 GLN A O 1
ATOM 1377 N N . ARG A 1 176 ? -22.766 -15.188 -12.367 1 96.25 176 ARG A N 1
ATOM 1378 C CA . ARG A 1 176 ? -22.156 -16.312 -13.062 1 96.25 176 ARG A CA 1
ATOM 1379 C C . ARG A 1 176 ? -22.219 -17.578 -12.211 1 96.25 176 ARG A C 1
ATOM 1381 O O . ARG A 1 176 ? -22.25 -17.5 -10.984 1 96.25 176 ARG A O 1
ATOM 1388 N N . ASP A 1 177 ? -22.172 -18.75 -12.844 1 94.81 177 ASP A N 1
ATOM 1389 C CA . ASP A 1 177 ? -22.328 -20.016 -12.141 1 94.81 177 ASP A CA 1
ATOM 1390 C C . ASP A 1 177 ? -20.969 -20.672 -11.883 1 94.81 177 ASP A C 1
ATOM 1392 O O . ASP A 1 177 ? -20.875 -21.609 -11.094 1 94.81 177 ASP A O 1
ATOM 1396 N N . ASP A 1 178 ? -20.016 -20.188 -12.578 1 96.75 178 ASP A N 1
ATOM 1397 C CA . ASP A 1 178 ? -18.656 -20.688 -12.375 1 96.75 178 ASP A CA 1
ATOM 1398 C C . ASP A 1 178 ? -17.625 -19.609 -12.648 1 96.75 178 ASP A C 1
ATOM 1400 O O . ASP A 1 178 ? -17.969 -18.469 -12.969 1 96.75 178 ASP A O 1
ATOM 1404 N N . ALA A 1 179 ? -16.344 -19.969 -12.438 1 97.44 179 ALA A N 1
ATOM 1405 C CA . ALA A 1 179 ? -15.305 -18.938 -12.539 1 97.44 179 ALA A CA 1
ATOM 1406 C C . ALA A 1 179 ? -14.523 -19.078 -13.836 1 97.44 179 ALA A C 1
ATOM 1408 O O . ALA A 1 179 ? -13.523 -18.375 -14.055 1 97.44 179 ALA A O 1
ATOM 1409 N N . ALA A 1 180 ? -14.93 -19.953 -14.789 1 98.06 180 ALA A N 1
ATOM 1410 C CA . ALA A 1 180 ? -14.156 -20.266 -15.992 1 98.06 180 ALA A CA 1
ATOM 1411 C C . ALA A 1 180 ? -14 -19.031 -16.875 1 98.06 180 ALA A C 1
ATOM 1413 O O . ALA A 1 180 ? -12.953 -18.828 -17.5 1 98.06 180 ALA A O 1
ATOM 1414 N N . TYR A 1 181 ? -14.984 -18.156 -16.859 1 97.25 181 TYR A N 1
ATOM 1415 C CA . TYR A 1 181 ? -14.992 -16.969 -17.734 1 97.25 181 TYR A CA 1
ATOM 1416 C C . TYR A 1 181 ? -13.883 -16.016 -17.344 1 97.25 181 TYR A C 1
ATOM 1418 O O . TYR A 1 181 ? -13.445 -15.195 -18.156 1 97.25 181 TYR A O 1
ATOM 1426 N N . ALA A 1 182 ? -13.43 -16.141 -16.141 1 97.38 182 ALA A N 1
ATOM 1427 C CA . ALA A 1 182 ? -12.523 -15.141 -15.586 1 97.38 182 ALA A CA 1
ATOM 1428 C C . ALA A 1 182 ? -11.07 -15.562 -15.773 1 97.38 182 ALA A C 1
ATOM 1430 O O . ALA A 1 182 ? -10.156 -14.766 -15.562 1 97.38 182 ALA A O 1
ATOM 1431 N N . ILE A 1 183 ? -10.805 -16.766 -16.203 1 97.75 183 ILE A N 1
ATOM 1432 C CA . ILE A 1 183 ? -9.445 -17.297 -16.312 1 97.75 183 ILE A CA 1
ATOM 1433 C C . ILE A 1 183 ? -8.773 -16.719 -17.562 1 97.75 183 ILE A C 1
ATOM 1435 O O . ILE A 1 183 ? -9.344 -16.75 -18.656 1 97.75 183 ILE A O 1
ATOM 1439 N N . LYS A 1 184 ? -7.641 -16.156 -17.375 1 96 184 LYS A N 1
ATOM 1440 C CA . LYS A 1 184 ? -6.859 -15.586 -18.469 1 96 184 LYS A CA 1
ATOM 1441 C C . LYS A 1 184 ? -5.5 -16.281 -18.594 1 96 184 LYS A C 1
ATOM 1443 O O . LYS A 1 184 ? -4.879 -16.609 -17.578 1 96 184 LYS A O 1
ATOM 1448 N N . PRO A 1 185 ? -5.082 -16.453 -19.781 1 94.94 185 PRO A N 1
ATOM 1449 C CA . PRO A 1 185 ? -3.74 -17.016 -19.969 1 94.94 185 PRO A CA 1
ATOM 1450 C C . PRO A 1 185 ? -2.631 -16.016 -19.641 1 94.94 185 PRO A C 1
ATOM 1452 O O . PRO A 1 185 ? -2.877 -14.797 -19.609 1 94.94 185 PRO A O 1
ATOM 1455 N N . THR A 1 186 ? -1.433 -16.516 -19.312 1 94 186 THR A N 1
ATOM 1456 C CA . THR A 1 186 ? -0.242 -15.695 -19.125 1 94 186 THR A CA 1
ATOM 1457 C C . THR A 1 186 ? 0.882 -16.156 -20.062 1 94 186 THR A C 1
ATOM 1459 O O . THR A 1 186 ? 0.741 -17.141 -20.766 1 94 186 THR A O 1
ATOM 1462 N N . CYS A 1 187 ? 1.971 -15.375 -20.078 1 92.31 187 CYS A N 1
ATOM 1463 C CA . CYS A 1 187 ? 3.127 -15.766 -20.875 1 92.31 187 CYS A CA 1
ATOM 1464 C C . CYS A 1 187 ? 3.867 -16.922 -20.219 1 92.31 187 CYS A C 1
ATOM 1466 O O . CYS A 1 187 ? 4.781 -17.5 -20.812 1 92.31 187 CYS A O 1
ATOM 1468 N N . TRP A 1 188 ? 3.559 -17.266 -18.984 1 94.81 188 TRP A N 1
ATOM 1469 C CA . TRP A 1 188 ? 4.102 -18.438 -18.297 1 94.81 188 TRP A CA 1
ATOM 1470 C C . TRP A 1 188 ? 3.344 -19.703 -18.703 1 94.81 188 TRP A C 1
ATOM 1472 O O . TRP A 1 188 ? 2.154 -19.844 -18.406 1 94.81 188 TRP A O 1
ATOM 1482 N N . PRO A 1 189 ? 4.188 -20.594 -19.234 1 92.69 189 PRO A N 1
ATOM 1483 C CA . PRO A 1 189 ? 3.508 -21.875 -19.484 1 92.69 189 PRO A CA 1
ATOM 1484 C C . PRO A 1 189 ? 2.971 -22.516 -18.203 1 92.69 189 PRO A C 1
ATOM 1486 O O . PRO A 1 189 ? 3.594 -22.406 -17.141 1 92.69 189 PRO A O 1
ATOM 1489 N N . ASN A 1 190 ? 1.81 -22.984 -18.141 1 94.69 190 ASN A N 1
ATOM 1490 C CA . ASN A 1 190 ? 1.181 -23.719 -17.047 1 94.69 190 ASN A CA 1
ATOM 1491 C C . ASN A 1 190 ? 0.649 -22.781 -15.969 1 94.69 190 ASN A C 1
ATOM 1493 O O . ASN A 1 190 ? 0.364 -23.203 -14.852 1 94.69 190 ASN A O 1
ATOM 1497 N N . LEU A 1 191 ? 0.809 -21.453 -16.109 1 97.56 191 LEU A N 1
ATOM 1498 C CA . LEU A 1 191 ? 0.294 -20.484 -15.156 1 97.56 191 LEU A CA 1
ATOM 1499 C C . LEU A 1 191 ? -0.818 -19.656 -15.781 1 97.56 191 LEU A C 1
ATOM 1501 O O . LEU A 1 191 ? -0.619 -19.016 -16.828 1 97.56 191 LEU A O 1
ATOM 1505 N N . GLU A 1 192 ? -1.944 -19.75 -15.242 1 97.88 192 GLU A N 1
ATOM 1506 C CA . GLU A 1 192 ? -3.064 -18.891 -15.617 1 97.88 192 GLU A CA 1
ATOM 1507 C C . GLU A 1 192 ? -3.463 -17.969 -14.461 1 97.88 192 GLU A C 1
ATOM 1509 O O . GLU A 1 192 ? -3.062 -18.188 -13.312 1 97.88 192 GLU A O 1
ATOM 1514 N N . VAL A 1 193 ? -4.215 -16.875 -14.82 1 97.31 193 VAL A N 1
ATOM 1515 C CA . VAL A 1 193 ? -4.523 -15.891 -13.781 1 97.31 193 VAL A CA 1
ATOM 1516 C C . VAL A 1 193 ? -6 -15.508 -13.852 1 97.31 193 VAL A C 1
ATOM 1518 O O . VAL A 1 193 ? -6.59 -15.5 -14.938 1 97.31 193 VAL A O 1
ATOM 1521 N N . ILE A 1 194 ? -6.633 -15.375 -12.766 1 98 194 ILE A N 1
ATOM 1522 C CA . ILE A 1 194 ? -7.879 -14.617 -12.656 1 98 194 ILE A CA 1
ATOM 1523 C C . ILE A 1 194 ? -7.586 -13.203 -12.164 1 98 194 ILE A C 1
ATOM 1525 O O . ILE A 1 194 ? -7.219 -13.008 -11.008 1 98 194 ILE A O 1
ATOM 1529 N N . PRO A 1 195 ? -7.699 -12.258 -13.031 1 96.31 195 PRO A N 1
ATOM 1530 C CA . PRO A 1 195 ? -7.297 -10.883 -12.703 1 96.31 195 PRO A CA 1
ATOM 1531 C C . PRO A 1 195 ? -8.328 -10.156 -11.844 1 96.31 195 PRO A C 1
ATOM 1533 O O . PRO A 1 195 ? -9.406 -10.688 -11.578 1 96.31 195 PRO A O 1
ATOM 1536 N N . SER A 1 196 ? -7.887 -9.023 -11.328 1 93.06 196 SER A N 1
ATOM 1537 C CA . SER A 1 196 ? -8.727 -8.133 -10.539 1 93.06 196 SER A CA 1
ATOM 1538 C C . SER A 1 196 ? -8.758 -6.727 -11.133 1 93.06 196 SER A C 1
ATOM 1540 O O . SER A 1 196 ? -8.094 -6.457 -12.141 1 93.06 196 SER A O 1
ATOM 1542 N N . CYS A 1 197 ? -9.617 -5.973 -10.656 1 86.88 197 CYS A N 1
ATOM 1543 C CA . CYS A 1 197 ? -9.711 -4.555 -10.984 1 86.88 197 CYS A CA 1
ATOM 1544 C C . CYS A 1 197 ? -10.398 -3.781 -9.867 1 86.88 197 CYS A C 1
ATOM 1546 O O . CYS A 1 197 ? -10.812 -4.363 -8.867 1 86.88 197 CYS A O 1
ATOM 1548 N N . LEU A 1 198 ? -10.5 -2.561 -9.992 1 77.81 198 LEU A N 1
ATOM 1549 C CA . LEU A 1 198 ? -11.008 -1.679 -8.938 1 77.81 198 LEU A CA 1
ATOM 1550 C C . LEU A 1 198 ? -12.438 -2.051 -8.555 1 77.81 198 LEU A C 1
ATOM 1552 O O . LEU A 1 198 ? -12.812 -1.945 -7.387 1 77.81 198 LEU A O 1
ATOM 1556 N N . ALA A 1 199 ? -13.211 -2.504 -9.5 1 81.44 199 ALA A N 1
ATOM 1557 C CA . ALA A 1 199 ? -14.633 -2.787 -9.289 1 81.44 199 ALA A CA 1
ATOM 1558 C C . ALA A 1 199 ? -14.82 -3.895 -8.258 1 81.44 199 ALA A C 1
ATOM 1560 O O . ALA A 1 199 ? -15.883 -3.994 -7.637 1 81.44 199 ALA A O 1
ATOM 1561 N N . VAL A 1 200 ? -13.797 -4.629 -8.016 1 88.5 200 VAL A N 1
ATOM 1562 C CA . VAL A 1 200 ? -13.898 -5.762 -7.109 1 88.5 200 VAL A CA 1
ATOM 1563 C C . VAL A 1 200 ? -14.141 -5.266 -5.684 1 88.5 200 VAL A C 1
ATOM 1565 O O . VAL A 1 200 ? -14.602 -6.02 -4.828 1 88.5 200 VAL A O 1
ATOM 1568 N N . HIS A 1 201 ? -13.906 -3.977 -5.441 1 79.12 201 HIS A N 1
ATOM 1569 C CA . HIS A 1 201 ? -14.172 -3.41 -4.125 1 79.12 201 HIS A CA 1
ATOM 1570 C C . HIS A 1 201 ? -15.648 -3.52 -3.764 1 79.12 201 HIS A C 1
ATOM 1572 O O . HIS A 1 201 ? -16 -3.494 -2.584 1 79.12 201 HIS A O 1
ATOM 1578 N N . ARG A 1 202 ? -16.547 -3.727 -4.715 1 81.88 202 ARG A N 1
ATOM 1579 C CA . ARG A 1 202 ? -17.984 -3.801 -4.547 1 81.88 202 ARG A CA 1
ATOM 1580 C C . ARG A 1 202 ? -18.375 -5.008 -3.705 1 81.88 202 ARG A C 1
ATOM 1582 O O . ARG A 1 202 ? -19.469 -5.035 -3.113 1 81.88 202 ARG A O 1
ATOM 1589 N N . ILE A 1 203 ? -17.484 -5.961 -3.584 1 87 203 ILE A N 1
ATOM 1590 C CA . ILE A 1 203 ? -17.797 -7.156 -2.814 1 87 203 ILE A CA 1
ATOM 1591 C C . ILE A 1 203 ? -18.031 -6.785 -1.352 1 87 203 ILE A C 1
ATOM 1593 O O . ILE A 1 203 ? -18.906 -7.352 -0.691 1 87 203 ILE A O 1
ATOM 1597 N N . GLU A 1 204 ? -17.359 -5.801 -0.885 1 78.75 204 GLU A N 1
ATOM 1598 C CA . GLU A 1 204 ? -17.438 -5.402 0.519 1 78.75 204 GLU A CA 1
ATOM 1599 C C . GLU A 1 204 ? -18.797 -4.82 0.856 1 78.75 204 GLU A C 1
ATOM 1601 O O . GLU A 1 204 ? -19.281 -4.969 1.98 1 78.75 204 GLU A O 1
ATOM 1606 N N . SER A 1 205 ? -19.453 -4.242 -0.102 1 75.62 205 SER A N 1
ATOM 1607 C CA . SER A 1 205 ? -20.688 -3.52 0.18 1 75.62 205 SER A CA 1
ATOM 1608 C C . SER A 1 205 ? -21.906 -4.289 -0.317 1 75.62 205 SER A C 1
ATOM 1610 O O . SER A 1 205 ? -23.016 -4.121 0.208 1 75.62 205 SER A O 1
ATOM 1612 N N . GLU A 1 206 ? -21.734 -5.188 -1.254 1 84.12 206 GLU A N 1
ATOM 1613 C CA . GLU A 1 206 ? -22.922 -5.695 -1.957 1 84.12 206 GLU A CA 1
ATOM 1614 C C . GLU A 1 206 ? -23.203 -7.145 -1.569 1 84.12 206 GLU A C 1
ATOM 1616 O O . GLU A 1 206 ? -24.359 -7.594 -1.651 1 84.12 206 GLU A O 1
ATOM 1621 N N . ILE A 1 207 ? -22.266 -7.926 -1.131 1 88.81 207 ILE A N 1
ATOM 1622 C CA . ILE A 1 207 ? -22.375 -9.367 -0.948 1 88.81 207 ILE A CA 1
ATOM 1623 C C . ILE A 1 207 ? -23.469 -9.672 0.082 1 88.81 207 ILE A C 1
ATOM 1625 O O . ILE A 1 207 ? -24.328 -10.531 -0.139 1 88.81 207 ILE A O 1
ATOM 1629 N N . TYR A 1 208 ? -23.531 -8.984 1.181 1 84.56 208 TYR A N 1
ATOM 1630 C CA . TYR A 1 208 ? -24.5 -9.289 2.236 1 84.56 208 TYR A CA 1
ATOM 1631 C C . TYR A 1 208 ? -25.906 -8.953 1.8 1 84.56 208 TYR A C 1
ATOM 1633 O O . TYR A 1 208 ? -26.844 -9.711 2.072 1 84.56 208 TYR A O 1
ATOM 1641 N N . GLY A 1 209 ? -26.078 -7.816 1.143 1 84.94 209 GLY A N 1
ATOM 1642 C CA . GLY A 1 209 ? -27.391 -7.488 0.604 1 84.94 209 GLY A CA 1
ATOM 1643 C C . GLY A 1 209 ? -27.906 -8.531 -0.364 1 84.94 209 GLY A C 1
ATOM 1644 O O . GLY A 1 209 ? -29.078 -8.906 -0.307 1 84.94 209 GLY A O 1
ATOM 1645 N N . LEU A 1 210 ? -27.031 -8.992 -1.191 1 91.38 210 LEU A N 1
ATOM 1646 C CA . LEU A 1 210 ? -27.406 -10 -2.174 1 91.38 210 LEU A CA 1
ATOM 1647 C C . LEU A 1 210 ? -27.734 -11.328 -1.494 1 91.38 210 LEU A C 1
ATOM 1649 O O . LEU A 1 210 ? -28.641 -12.047 -1.933 1 91.38 210 LEU A O 1
ATOM 1653 N N . HIS A 1 211 ? -26.969 -11.625 -0.461 1 91.75 211 HIS A N 1
ATOM 1654 C CA . HIS A 1 211 ? -27.25 -12.828 0.319 1 91.75 211 HIS A CA 1
ATOM 1655 C C . HIS A 1 211 ? -28.641 -12.773 0.928 1 91.75 211 HIS A C 1
ATOM 1657 O O . HIS A 1 211 ? -29.391 -13.75 0.859 1 91.75 211 HIS A O 1
ATOM 1663 N N . ASP A 1 212 ? -29.016 -11.68 1.498 1 90.69 212 ASP A N 1
ATOM 1664 C CA . ASP A 1 212 ? -30.312 -11.492 2.145 1 90.69 212 ASP A CA 1
ATOM 1665 C C . ASP A 1 212 ? -31.453 -11.625 1.136 1 90.69 212 ASP A C 1
ATOM 1667 O O . ASP A 1 212 ? -32.562 -12.055 1.486 1 90.69 212 ASP A O 1
ATOM 1671 N N . GLN A 1 213 ? -31.188 -11.273 -0.084 1 93.56 213 GLN A N 1
ATOM 1672 C CA . GLN A 1 213 ? -32.188 -11.359 -1.15 1 93.56 213 GLN A CA 1
ATOM 1673 C C . GLN A 1 213 ? -32.25 -12.766 -1.742 1 93.56 213 GLN A C 1
ATOM 1675 O O . GLN A 1 213 ? -33.062 -13.039 -2.629 1 93.56 213 GLN A O 1
ATOM 1680 N N . GLY A 1 214 ? -31.344 -13.625 -1.342 1 93.06 214 GLY A N 1
ATOM 1681 C CA . GLY A 1 214 ? -31.312 -14.992 -1.833 1 93.06 214 GLY A CA 1
ATOM 1682 C C . GLY A 1 214 ? -30.719 -15.117 -3.221 1 93.06 214 GLY A C 1
ATOM 1683 O O . GLY A 1 214 ? -31.031 -16.047 -3.957 1 93.06 214 GLY A O 1
ATOM 1684 N N . LYS A 1 215 ? -29.828 -14.242 -3.516 1 93.62 215 LYS A N 1
ATOM 1685 C CA . LYS A 1 215 ? -29.312 -14.188 -4.883 1 93.62 215 LYS A CA 1
ATOM 1686 C C . LYS A 1 215 ? -27.953 -14.875 -4.988 1 93.62 215 LYS A C 1
ATOM 1688 O O . LYS A 1 215 ? -27.406 -14.992 -6.082 1 93.62 215 LYS A O 1
ATOM 1693 N N . LEU A 1 216 ? -27.391 -15.352 -3.922 1 95 216 LEU A N 1
ATOM 1694 C CA . LEU A 1 216 ? -26.062 -15.977 -3.928 1 95 216 LEU A CA 1
ATOM 1695 C C . LEU A 1 216 ? -26.188 -17.5 -3.832 1 95 216 LEU A C 1
ATOM 1697 O O . LEU A 1 216 ? -27.094 -18.016 -3.16 1 95 216 LEU A O 1
ATOM 1701 N N . PRO A 1 217 ? -25.312 -18.188 -4.484 1 92.25 217 PRO A N 1
ATOM 1702 C CA . PRO A 1 217 ? -25.391 -19.641 -4.527 1 92.25 217 PRO A CA 1
ATOM 1703 C C . PRO A 1 217 ? -24.969 -20.297 -3.215 1 92.25 217 PRO A C 1
ATOM 1705 O O . PRO A 1 217 ? -25.328 -21.453 -2.941 1 92.25 217 PRO A O 1
ATOM 1708 N N . VAL A 1 218 ? -24.141 -19.719 -2.432 1 93.69 218 VAL A N 1
ATOM 1709 C CA . VAL A 1 218 ? -23.625 -20.219 -1.165 1 93.69 218 VAL A CA 1
ATOM 1710 C C . VAL A 1 218 ? -23.531 -19.094 -0.15 1 93.69 218 VAL A C 1
ATOM 1712 O O . VAL A 1 218 ? -23.828 -17.938 -0.475 1 93.69 218 VAL A O 1
ATOM 1715 N N . ALA A 1 219 ? -23.203 -19.469 1.082 1 91.88 219 ALA A N 1
ATOM 1716 C CA . ALA A 1 219 ? -23.016 -18.453 2.117 1 91.88 219 ALA A CA 1
ATOM 1717 C C . ALA A 1 219 ? -21.953 -17.453 1.717 1 91.88 219 ALA A C 1
ATOM 1719 O O . ALA A 1 219 ? -20.984 -17.797 1.037 1 91.88 219 ALA A O 1
ATOM 1720 N N . PRO A 1 220 ? -22 -16.156 2.129 1 91.19 220 PRO A N 1
ATOM 1721 C CA . PRO A 1 220 ? -21.109 -15.078 1.726 1 91.19 220 PRO A CA 1
ATOM 1722 C C . PRO A 1 220 ? -19.641 -15.422 1.938 1 91.19 220 PRO A C 1
ATOM 1724 O O . PRO A 1 220 ? -18.781 -15.055 1.121 1 91.19 220 PRO A O 1
ATOM 1727 N N . HIS A 1 221 ? -19.359 -16.156 3.004 1 89.88 221 HIS A N 1
ATOM 1728 C CA . HIS A 1 221 ? -17.969 -16.422 3.354 1 89.88 221 HIS A CA 1
ATOM 1729 C C . HIS A 1 221 ? -17.406 -17.594 2.537 1 89.88 221 HIS A C 1
ATOM 1731 O O . HIS A 1 221 ? -16.203 -17.891 2.609 1 89.88 221 HIS A O 1
ATOM 1737 N N . LEU A 1 222 ? -18.188 -18.266 1.667 1 93.25 222 LEU A N 1
ATOM 1738 C CA . LEU A 1 222 ? -17.766 -19.469 0.938 1 93.25 222 LEU A CA 1
ATOM 1739 C C . LEU A 1 222 ? -17.75 -19.203 -0.564 1 93.25 222 LEU A C 1
ATOM 1741 O O . LEU A 1 222 ? -17.484 -20.109 -1.354 1 93.25 222 LEU A O 1
ATOM 1745 N N . LEU A 1 223 ? -18 -17.984 -0.968 1 95.5 223 LEU A N 1
ATOM 1746 C CA . LEU A 1 223 ? -18.141 -17.656 -2.385 1 95.5 223 LEU A CA 1
ATOM 1747 C C . LEU A 1 223 ? -16.844 -17.953 -3.141 1 95.5 223 LEU A C 1
ATOM 1749 O O . LEU A 1 223 ? -16.875 -18.562 -4.211 1 95.5 223 LEU A O 1
ATOM 1753 N N . LEU A 1 224 ? -15.711 -17.578 -2.621 1 96.5 224 LEU A N 1
ATOM 1754 C CA . LEU A 1 224 ? -14.438 -17.812 -3.295 1 96.5 224 LEU A CA 1
ATOM 1755 C C . LEU A 1 224 ? -14.117 -19.297 -3.373 1 96.5 224 LEU A C 1
ATOM 1757 O O . LEU A 1 224 ? -13.633 -19.781 -4.398 1 96.5 224 LEU A O 1
ATOM 1761 N N . ARG A 1 225 ? -14.375 -20.031 -2.309 1 95.38 225 ARG A N 1
ATOM 1762 C CA . ARG A 1 225 ? -14.164 -21.469 -2.326 1 95.38 225 ARG A CA 1
ATOM 1763 C C . ARG A 1 225 ? -14.992 -22.125 -3.428 1 95.38 225 ARG A C 1
ATOM 1765 O O . ARG A 1 225 ? -14.477 -22.969 -4.172 1 95.38 225 ARG A O 1
ATOM 1772 N N . ALA A 1 226 ? -16.234 -21.734 -3.48 1 96.44 226 ALA A N 1
ATOM 1773 C CA . ALA A 1 226 ? -17.125 -22.281 -4.5 1 96.44 226 ALA A CA 1
ATOM 1774 C C . ALA A 1 226 ? -16.625 -21.953 -5.902 1 96.44 226 ALA A C 1
ATOM 1776 O O . ALA A 1 226 ? -16.672 -22.781 -6.805 1 96.44 226 ALA A O 1
ATOM 1777 N N . ALA A 1 227 ? -16.188 -20.75 -6.078 1 97.44 227 ALA A N 1
ATOM 1778 C CA . ALA A 1 227 ? -15.656 -20.328 -7.371 1 97.44 227 ALA A CA 1
ATOM 1779 C C . ALA A 1 227 ? -14.445 -21.172 -7.758 1 97.44 227 ALA A C 1
ATOM 1781 O O . ALA A 1 227 ? -14.336 -21.641 -8.891 1 97.44 227 ALA A O 1
ATOM 1782 N N . ILE A 1 228 ? -13.555 -21.391 -6.844 1 98 228 ILE A N 1
ATOM 1783 C CA . ILE A 1 228 ? -12.328 -22.156 -7.074 1 98 228 ILE A CA 1
ATOM 1784 C C . ILE A 1 228 ? -12.68 -23.594 -7.434 1 98 228 ILE A C 1
ATOM 1786 O O . ILE A 1 228 ? -12.148 -24.141 -8.406 1 98 228 ILE A O 1
ATOM 1790 N N . GLU A 1 229 ? -13.562 -24.188 -6.715 1 97.06 229 GLU A N 1
ATOM 1791 C CA . GLU A 1 229 ? -13.93 -25.594 -6.918 1 97.06 229 GLU A CA 1
ATOM 1792 C C . GLU A 1 229 ? -14.602 -25.797 -8.273 1 97.06 229 GLU A C 1
ATOM 1794 O O . GLU A 1 229 ? -14.57 -26.891 -8.82 1 97.06 229 GLU A O 1
ATOM 1799 N N . SER A 1 230 ? -15.148 -24.75 -8.789 1 97.5 230 SER A N 1
ATOM 1800 C CA . SER A 1 230 ? -15.828 -24.859 -10.078 1 97.5 230 SER A CA 1
ATOM 1801 C C . SER A 1 230 ? -14.82 -25.016 -11.219 1 97.5 230 SER A C 1
ATOM 1803 O O . SER A 1 230 ? -15.188 -25.422 -12.32 1 97.5 230 SER A O 1
ATOM 1805 N N . VAL A 1 231 ? -13.531 -24.719 -10.984 1 97.69 231 VAL A N 1
ATOM 1806 C CA . VAL A 1 231 ? -12.602 -24.734 -12.102 1 97.69 231 VAL A CA 1
ATOM 1807 C C . VAL A 1 231 ? -11.32 -25.469 -11.711 1 97.69 231 VAL A C 1
ATOM 1809 O O . VAL A 1 231 ? -10.398 -25.594 -12.516 1 97.69 231 VAL A O 1
ATOM 1812 N N . TRP A 1 232 ? -11.188 -26.031 -10.516 1 96.44 232 TRP A N 1
ATOM 1813 C CA . TRP A 1 232 ? -9.883 -26.359 -9.945 1 96.44 232 TRP A CA 1
ATOM 1814 C C . TRP A 1 232 ? -9.375 -27.688 -10.492 1 96.44 232 TRP A C 1
ATOM 1816 O O . TRP A 1 232 ? -8.203 -28.031 -10.328 1 96.44 232 TRP A O 1
ATOM 1826 N N . ASP A 1 233 ? -10.164 -28.453 -11.305 1 95.44 233 ASP A N 1
ATOM 1827 C CA . ASP A 1 233 ? -9.758 -29.75 -11.812 1 95.44 233 ASP A CA 1
ATOM 1828 C C . ASP A 1 233 ? -8.57 -29.625 -12.766 1 95.44 233 ASP A C 1
ATOM 1830 O O . ASP A 1 233 ? -7.797 -30.578 -12.922 1 95.44 233 ASP A O 1
ATOM 1834 N N . SER A 1 234 ? -8.406 -28.547 -13.312 1 95.25 234 SER A N 1
ATOM 1835 C CA . SER A 1 234 ? -7.383 -28.359 -14.336 1 95.25 234 SER A CA 1
ATOM 1836 C C . SER A 1 234 ? -6.055 -27.922 -13.719 1 95.25 234 SER A C 1
ATOM 1838 O O . SER A 1 234 ? -5.07 -27.734 -14.43 1 95.25 234 SER A O 1
ATOM 1840 N N . TYR A 1 235 ? -5.992 -27.875 -12.391 1 98.12 235 TYR A N 1
ATOM 1841 C CA . TYR A 1 235 ? -4.805 -27.297 -11.766 1 98.12 235 TYR A CA 1
ATOM 1842 C C . TYR A 1 235 ? -4.258 -28.219 -10.688 1 98.12 235 TYR A C 1
ATOM 1844 O O . TYR A 1 235 ? -4.98 -29.078 -10.164 1 98.12 235 TYR A O 1
ATOM 1852 N N . ASP A 1 236 ? -2.973 -28.078 -10.414 1 98.12 236 ASP A N 1
ATOM 1853 C CA . ASP A 1 236 ? -2.322 -28.766 -9.305 1 98.12 236 ASP A CA 1
ATOM 1854 C C . ASP A 1 236 ? -2.342 -27.906 -8.039 1 98.12 236 ASP A C 1
ATOM 1856 O O . ASP A 1 236 ? -2.439 -28.438 -6.93 1 98.12 236 ASP A O 1
ATOM 1860 N N . VAL A 1 237 ? -2.223 -26.672 -8.234 1 98.5 237 VAL A N 1
ATOM 1861 C CA . VAL A 1 237 ? -2.182 -25.719 -7.121 1 98.5 237 VAL A CA 1
ATOM 1862 C C . VAL A 1 237 ? -2.912 -24.438 -7.5 1 98.5 237 VAL A C 1
ATOM 1864 O O . VAL A 1 237 ? -2.824 -23.984 -8.641 1 98.5 237 VAL A O 1
ATOM 1867 N N . VAL A 1 238 ? -3.666 -23.859 -6.578 1 98.75 238 VAL A N 1
ATOM 1868 C CA . VAL A 1 238 ? -4.285 -22.547 -6.703 1 98.75 238 VAL A CA 1
ATOM 1869 C C . VAL A 1 238 ? -3.67 -21.578 -5.688 1 98.75 238 VAL A C 1
ATOM 1871 O O . VAL A 1 238 ? -3.602 -21.891 -4.496 1 98.75 238 VAL A O 1
ATOM 1874 N N . VAL A 1 239 ? -3.135 -20.484 -6.152 1 98.75 239 VAL A N 1
ATOM 1875 C CA . VAL A 1 239 ? -2.533 -19.484 -5.285 1 98.75 239 VAL A CA 1
ATOM 1876 C C . VAL A 1 239 ? -3.443 -18.25 -5.199 1 98.75 239 VAL A C 1
ATOM 1878 O O . VAL A 1 239 ? -3.879 -17.719 -6.223 1 98.75 239 VAL A O 1
ATOM 1881 N N . LEU A 1 240 ? -3.75 -17.797 -4.008 1 98.25 240 LEU A N 1
ATOM 1882 C CA . LEU A 1 240 ? -4.625 -16.656 -3.789 1 98.25 240 LEU A CA 1
ATOM 1883 C C . LEU A 1 240 ? -3.832 -15.453 -3.299 1 98.25 240 LEU A C 1
ATOM 1885 O O . LEU A 1 240 ? -3.1 -15.547 -2.312 1 98.25 240 LEU A O 1
ATOM 1889 N N . ASP A 1 241 ? -3.949 -14.367 -4.016 1 96.38 241 ASP A N 1
ATOM 1890 C CA . ASP A 1 241 ? -3.48 -13.07 -3.545 1 96.38 241 ASP A CA 1
ATOM 1891 C C . ASP A 1 241 ? -4.621 -12.273 -2.914 1 96.38 241 ASP A C 1
ATOM 1893 O O . ASP A 1 241 ? -5.75 -12.305 -3.404 1 96.38 241 ASP A O 1
ATOM 1897 N N . SER A 1 242 ? -4.363 -11.656 -1.868 1 91.25 242 SER A N 1
ATOM 1898 C CA . SER A 1 242 ? -5.449 -11.023 -1.127 1 91.25 242 SER A CA 1
ATOM 1899 C C . SER A 1 242 ? -5.16 -9.547 -0.865 1 91.25 242 SER A C 1
ATOM 1901 O O . SER A 1 242 ? -4 -9.125 -0.882 1 91.25 242 SER A O 1
ATOM 1903 N N . ALA A 1 243 ? -6.203 -8.805 -0.604 1 86 243 ALA A N 1
ATOM 1904 C CA . ALA A 1 243 ? -6.105 -7.395 -0.25 1 86 243 ALA A CA 1
ATOM 1905 C C . ALA A 1 243 ? -5.688 -7.219 1.207 1 86 243 ALA A C 1
ATOM 1907 O O . ALA A 1 243 ? -5.91 -8.109 2.033 1 86 243 ALA A O 1
ATOM 1908 N N . PRO A 1 244 ? -5.113 -6.066 1.484 1 78.31 244 PRO A N 1
ATOM 1909 C CA . PRO A 1 244 ? -4.727 -5.793 2.869 1 78.31 244 PRO A CA 1
ATOM 1910 C C . PRO A 1 244 ? -5.891 -5.305 3.725 1 78.31 244 PRO A C 1
ATOM 1912 O O . PRO A 1 244 ? -5.867 -4.18 4.23 1 78.31 244 PRO A O 1
ATOM 1915 N N . ASN A 1 245 ? -6.922 -6.012 3.92 1 74.38 245 ASN A N 1
ATOM 1916 C CA . ASN A 1 245 ? -8.055 -5.633 4.762 1 74.38 245 ASN A CA 1
ATOM 1917 C C . ASN A 1 245 ? -8.656 -6.848 5.465 1 74.38 245 ASN A C 1
ATOM 1919 O O . ASN A 1 245 ? -8.164 -7.965 5.312 1 74.38 245 ASN A O 1
ATOM 1923 N N . LEU A 1 246 ? -9.641 -6.543 6.379 1 73.12 246 LEU A N 1
ATOM 1924 C CA . LEU A 1 246 ? -10.258 -7.605 7.164 1 73.12 246 LEU A CA 1
ATOM 1925 C C . LEU A 1 246 ? -11.75 -7.707 6.863 1 73.12 246 LEU A C 1
ATOM 1927 O O . LEU A 1 246 ? -12.539 -8.047 7.742 1 73.12 246 LEU A O 1
ATOM 1931 N N . GLY A 1 247 ? -12.07 -7.355 5.656 1 78.31 247 GLY A N 1
ATOM 1932 C CA . GLY A 1 247 ? -13.469 -7.414 5.266 1 78.31 247 GLY A CA 1
ATOM 1933 C C . GLY A 1 247 ? -13.883 -8.773 4.742 1 78.31 247 GLY A C 1
ATOM 1934 O O . GLY A 1 247 ? -13.188 -9.766 4.965 1 78.31 247 GLY A O 1
ATOM 1935 N N . ILE A 1 248 ? -14.984 -8.836 4.102 1 84.31 248 ILE A N 1
ATOM 1936 C CA . ILE A 1 248 ? -15.57 -10.078 3.619 1 84.31 248 ILE A CA 1
ATOM 1937 C C . ILE A 1 248 ? -14.664 -10.703 2.562 1 84.31 248 ILE A C 1
ATOM 1939 O O . ILE A 1 248 ? -14.586 -11.93 2.445 1 84.31 248 ILE A O 1
ATOM 1943 N N . GLY A 1 249 ? -13.938 -9.898 1.877 1 87.44 249 GLY A N 1
ATOM 1944 C CA . GLY A 1 249 ? -12.977 -10.414 0.912 1 87.44 249 GLY A CA 1
ATOM 1945 C C . GLY A 1 249 ? -11.914 -11.297 1.539 1 87.44 249 GLY A C 1
ATOM 1946 O O . GLY A 1 249 ? -11.633 -12.391 1.041 1 87.44 249 GLY A O 1
ATOM 1947 N N . THR A 1 250 ? -11.352 -10.828 2.598 1 86.06 250 THR A N 1
ATOM 1948 C CA . THR A 1 250 ? -10.328 -11.586 3.301 1 86.06 250 THR A CA 1
ATOM 1949 C C . THR A 1 250 ? -10.914 -12.852 3.93 1 86.06 250 THR A C 1
ATOM 1951 O O . THR A 1 250 ? -10.273 -13.898 3.941 1 86.06 250 THR A O 1
ATOM 1954 N N . ILE A 1 251 ? -12.117 -12.734 4.422 1 86.62 251 ILE A N 1
ATOM 1955 C CA . ILE A 1 251 ? -12.805 -13.891 5 1 86.62 251 ILE A CA 1
ATOM 1956 C C . ILE A 1 251 ? -12.961 -14.977 3.938 1 86.62 251 ILE A C 1
ATOM 1958 O O . ILE A 1 251 ? -12.758 -16.156 4.215 1 86.62 251 ILE A O 1
ATOM 1962 N N . ASN A 1 252 ? -13.32 -14.578 2.785 1 92.5 252 ASN A N 1
ATOM 1963 C CA . ASN A 1 252 ? -13.43 -15.523 1.681 1 92.5 252 ASN A CA 1
ATOM 1964 C C . ASN A 1 252 ? -12.094 -16.203 1.39 1 92.5 252 ASN A C 1
ATOM 1966 O O . ASN A 1 252 ? -12.055 -17.406 1.127 1 92.5 252 ASN A O 1
ATOM 1970 N N . VAL A 1 253 ? -11.031 -15.461 1.427 1 94.31 253 VAL A N 1
ATOM 1971 C CA . VAL A 1 253 ? -9.703 -15.992 1.16 1 94.31 253 VAL A CA 1
ATOM 1972 C C . VAL A 1 253 ? -9.344 -17.047 2.211 1 94.31 253 VAL A C 1
ATOM 1974 O O . VAL A 1 253 ? -8.883 -18.125 1.876 1 94.31 253 VAL A O 1
ATOM 1977 N N . VAL A 1 254 ? -9.648 -16.734 3.426 1 91.06 254 VAL A N 1
ATOM 1978 C CA . VAL A 1 254 ? -9.32 -17.625 4.543 1 91.06 254 VAL A CA 1
ATOM 1979 C C . VAL A 1 254 ? -10.148 -18.891 4.445 1 91.06 254 VAL A C 1
ATOM 1981 O O . VAL A 1 254 ? -9.633 -20 4.656 1 91.06 254 VAL A O 1
ATOM 1984 N N . CYS A 1 255 ? -11.383 -18.797 4.074 1 92.06 255 CYS A N 1
ATOM 1985 C CA . CYS A 1 255 ? -12.289 -19.938 4.023 1 92.06 255 CYS A CA 1
ATOM 1986 C C . CYS A 1 255 ? -12.008 -20.797 2.799 1 92.06 255 CYS A C 1
ATOM 1988 O O . CYS A 1 255 ? -12.422 -21.953 2.74 1 92.06 255 CYS A O 1
ATOM 1990 N N . ALA A 1 256 ? -11.32 -20.266 1.861 1 95.06 256 ALA A N 1
ATOM 1991 C CA . ALA A 1 256 ? -11.047 -21 0.631 1 95.06 256 ALA A CA 1
ATOM 1992 C C . ALA A 1 256 ? -9.695 -21.703 0.704 1 95.06 256 ALA A C 1
ATOM 1994 O O . ALA A 1 256 ? -9.414 -22.609 -0.089 1 95.06 256 ALA A O 1
ATOM 1995 N N . ALA A 1 257 ? -8.852 -21.359 1.624 1 95.69 257 ALA A N 1
ATOM 1996 C CA . ALA A 1 257 ? -7.453 -21.766 1.613 1 95.69 257 ALA A CA 1
ATOM 1997 C C . ALA A 1 257 ? -7.246 -23.062 2.391 1 95.69 257 ALA A C 1
ATOM 1999 O O . ALA A 1 257 ? -7.871 -23.281 3.432 1 95.69 257 ALA A O 1
ATOM 2000 N N . ASP A 1 258 ? -6.402 -23.922 1.854 1 95.62 258 ASP A N 1
ATOM 2001 C CA . ASP A 1 258 ? -5.887 -25.078 2.594 1 95.62 258 ASP A CA 1
ATOM 2002 C C . ASP A 1 258 ? -4.672 -24.688 3.434 1 95.62 258 ASP A C 1
ATOM 2004 O O . ASP A 1 258 ? -4.434 -25.266 4.496 1 95.62 258 ASP A O 1
ATOM 2008 N N . VAL A 1 259 ? -3.924 -23.828 2.879 1 96.56 259 VAL A N 1
ATOM 2009 C CA . VAL A 1 259 ? -2.721 -23.297 3.512 1 96.56 259 VAL A CA 1
ATOM 2010 C C . VAL A 1 259 ? -2.738 -21.766 3.453 1 96.56 259 VAL A C 1
ATOM 2012 O O . VAL A 1 259 ? -3.082 -21.188 2.424 1 96.56 259 VAL A O 1
ATOM 2015 N N . ILE A 1 260 ? -2.441 -21.172 4.598 1 96.44 260 ILE A N 1
ATOM 2016 C CA . ILE A 1 260 ? -2.33 -19.719 4.641 1 96.44 260 ILE A CA 1
ATOM 2017 C C . ILE A 1 260 ? -0.92 -19.328 5.078 1 96.44 260 ILE A C 1
ATOM 2019 O O . ILE A 1 260 ? -0.454 -19.734 6.141 1 96.44 260 ILE A O 1
ATOM 2023 N N . VAL A 1 261 ? -0.216 -18.625 4.23 1 97.75 261 VAL A N 1
ATOM 2024 C CA . VAL A 1 261 ? 1.072 -18.047 4.582 1 97.75 261 VAL A CA 1
ATOM 2025 C C . VAL A 1 261 ? 0.901 -16.547 4.871 1 97.75 261 VAL A C 1
ATOM 2027 O O . VAL A 1 261 ? 0.358 -15.812 4.047 1 97.75 261 VAL A O 1
ATOM 2030 N N . VAL A 1 262 ? 1.376 -16.109 6.02 1 96.44 262 VAL A N 1
ATOM 2031 C CA . VAL A 1 262 ? 1.213 -14.734 6.469 1 96.44 262 VAL A CA 1
ATOM 2032 C C . VAL A 1 262 ? 2.561 -14.016 6.43 1 96.44 262 VAL A C 1
ATOM 2034 O O . VAL A 1 262 ? 3.342 -14.094 7.379 1 96.44 262 VAL A O 1
ATOM 2037 N N . PRO A 1 263 ? 2.762 -13.242 5.348 1 96.75 263 PRO A N 1
ATOM 2038 C CA . PRO A 1 263 ? 3.988 -12.445 5.336 1 96.75 263 PRO A CA 1
ATOM 2039 C C . PRO A 1 263 ? 4.031 -11.414 6.465 1 96.75 263 PRO A C 1
ATOM 2041 O O . PRO A 1 263 ? 3.074 -10.664 6.656 1 96.75 263 PRO A O 1
ATOM 2044 N N . THR A 1 264 ? 5.16 -11.352 7.141 1 94.5 264 THR A N 1
ATOM 2045 C CA . THR A 1 264 ? 5.332 -10.492 8.305 1 94.5 264 THR A CA 1
ATOM 2046 C C . THR A 1 264 ? 6.699 -9.812 8.281 1 94.5 264 THR A C 1
ATOM 2048 O O . THR A 1 264 ? 7.703 -10.414 8.672 1 94.5 264 THR A O 1
ATOM 2051 N N . PRO A 1 265 ? 6.672 -8.516 7.898 1 91.62 265 PRO A N 1
ATOM 2052 C CA . PRO A 1 265 ? 7.953 -7.805 7.969 1 91.62 265 PRO A CA 1
ATOM 2053 C C . PRO A 1 265 ? 8.562 -7.828 9.367 1 91.62 265 PRO A C 1
ATOM 2055 O O . PRO A 1 265 ? 7.832 -7.848 10.367 1 91.62 265 PRO A O 1
ATOM 2058 N N . ALA A 1 266 ? 9.859 -7.824 9.422 1 88.88 266 ALA A N 1
ATOM 2059 C CA . ALA A 1 266 ? 10.586 -7.898 10.688 1 88.88 266 ALA A CA 1
ATOM 2060 C C . ALA A 1 266 ? 10.617 -6.539 11.383 1 88.88 266 ALA A C 1
ATOM 2062 O O . ALA A 1 266 ? 11.695 -6.012 11.68 1 88.88 266 ALA A O 1
ATOM 2063 N N . GLU A 1 267 ? 9.5 -6.012 11.617 1 81.06 267 GLU A N 1
ATOM 2064 C CA . GLU A 1 267 ? 9.305 -4.742 12.312 1 81.06 267 GLU A CA 1
ATOM 2065 C C . GLU A 1 267 ? 8.172 -4.832 13.328 1 81.06 267 GLU A C 1
ATOM 2067 O O . GLU A 1 267 ? 7.238 -5.625 13.156 1 81.06 267 GLU A O 1
ATOM 2072 N N . LEU A 1 268 ? 8.25 -4.066 14.352 1 75.88 268 LEU A N 1
ATOM 2073 C CA . LEU A 1 268 ? 7.324 -4.145 15.477 1 75.88 268 LEU A CA 1
ATOM 2074 C C . LEU A 1 268 ? 5.887 -3.953 15 1 75.88 268 LEU A C 1
ATOM 2076 O O . LEU A 1 268 ? 4.996 -4.727 15.375 1 75.88 268 LEU A O 1
ATOM 2080 N N . TYR A 1 269 ? 5.68 -2.945 14.195 1 74.31 269 TYR A N 1
ATOM 2081 C CA . TYR A 1 269 ? 4.32 -2.621 13.781 1 74.31 269 TYR A CA 1
ATOM 2082 C C . TYR A 1 269 ? 3.727 -3.736 12.93 1 74.31 269 TYR A C 1
ATOM 2084 O O . TYR A 1 269 ? 2.527 -4.012 13 1 74.31 269 TYR A O 1
ATOM 2092 N N . ASP A 1 270 ? 4.555 -4.297 12.172 1 81.94 270 ASP A N 1
ATOM 2093 C CA . ASP A 1 270 ? 4.117 -5.414 11.336 1 81.94 270 ASP A CA 1
ATOM 2094 C C . ASP A 1 270 ? 3.828 -6.652 12.18 1 81.94 270 ASP A C 1
ATOM 2096 O O . ASP A 1 270 ? 2.916 -7.422 11.867 1 81.94 270 ASP A O 1
ATOM 2100 N N . TYR A 1 271 ? 4.633 -6.773 13.266 1 86.06 271 TYR A N 1
ATOM 2101 C CA . TYR A 1 271 ? 4.383 -7.844 14.227 1 86.06 271 TYR A CA 1
ATOM 2102 C C . TYR A 1 271 ? 3.004 -7.695 14.859 1 86.06 271 TYR A C 1
ATOM 2104 O O . TYR A 1 271 ? 2.25 -8.672 14.945 1 86.06 271 TYR A O 1
ATOM 2112 N N . VAL A 1 272 ? 2.668 -6.594 15.211 1 80 272 VAL A N 1
ATOM 2113 C CA . VAL A 1 272 ? 1.385 -6.309 15.852 1 80 272 VAL A CA 1
ATOM 2114 C C . VAL A 1 272 ? 0.251 -6.543 14.852 1 80 272 VAL A C 1
ATOM 2116 O O . VAL A 1 272 ? -0.807 -7.062 15.219 1 80 272 VAL A O 1
ATOM 2119 N N . SER A 1 273 ? 0.47 -6.137 13.656 1 82.56 273 SER A N 1
ATOM 2120 C CA . SER A 1 273 ? -0.522 -6.352 12.609 1 82.56 273 SER A CA 1
ATOM 2121 C C . SER A 1 273 ? -0.807 -7.836 12.414 1 82.56 273 SER A C 1
ATOM 2123 O O . SER A 1 273 ? -1.956 -8.234 12.203 1 82.56 273 SER A O 1
ATOM 2125 N N . THR A 1 274 ? 0.201 -8.641 12.438 1 89 274 THR A N 1
ATOM 2126 C CA . THR A 1 274 ? 0.032 -10.086 12.305 1 89 274 THR A CA 1
ATOM 2127 C C . THR A 1 274 ? -0.757 -10.656 13.484 1 89 274 THR A C 1
ATOM 2129 O O . THR A 1 274 ? -1.588 -11.547 13.305 1 89 274 THR A O 1
ATOM 2132 N N . LEU A 1 275 ? -0.468 -10.109 14.625 1 85.06 275 LEU A N 1
ATOM 2133 C CA . LEU A 1 275 ? -1.218 -10.523 15.805 1 85.06 275 LEU A CA 1
ATOM 2134 C C . LEU A 1 275 ? -2.703 -10.227 15.641 1 85.06 275 LEU A C 1
ATOM 2136 O O . LEU A 1 275 ? -3.551 -11.031 16.016 1 85.06 275 LEU A O 1
ATOM 2140 N N . GLN A 1 276 ? -2.992 -9.125 15.102 1 79.12 276 GLN A N 1
ATOM 2141 C CA . GLN A 1 276 ? -4.379 -8.766 14.828 1 79.12 276 GLN A CA 1
ATOM 2142 C C . GLN A 1 276 ? -5.008 -9.727 13.82 1 79.12 276 GLN A C 1
ATOM 2144 O O . GLN A 1 276 ? -6.184 -10.07 13.945 1 79.12 276 GLN A O 1
ATOM 2149 N N . PHE A 1 277 ? -4.266 -10.055 12.875 1 85.5 277 PHE A N 1
ATOM 2150 C CA . PHE A 1 277 ? -4.742 -11.023 11.898 1 85.5 277 PHE A CA 1
ATOM 2151 C C . PHE A 1 277 ? -5.07 -12.352 12.562 1 85.5 277 PHE A C 1
ATOM 2153 O O . PHE A 1 277 ? -6.098 -12.961 12.266 1 85.5 277 PHE A O 1
ATOM 2160 N N . PHE A 1 278 ? -4.199 -12.805 13.477 1 88.69 278 PHE A N 1
ATOM 2161 C CA . PHE A 1 278 ? -4.434 -14.047 14.203 1 88.69 278 PHE A CA 1
ATOM 2162 C C . PHE A 1 278 ? -5.707 -13.953 15.039 1 88.69 278 PHE A C 1
ATOM 2164 O O . PHE A 1 278 ? -6.477 -14.914 15.109 1 88.69 278 PHE A O 1
ATOM 2171 N N . THR A 1 279 ? -5.871 -12.836 15.578 1 82.62 279 THR A N 1
ATOM 2172 C CA . THR A 1 279 ? -7.066 -12.633 16.391 1 82.62 279 THR A CA 1
ATOM 2173 C C . THR A 1 279 ? -8.328 -12.711 15.523 1 82.62 279 THR A C 1
ATOM 2175 O O . THR A 1 279 ? -9.312 -13.344 15.914 1 82.62 279 THR A O 1
ATOM 2178 N N . MET A 1 280 ? -8.266 -12.062 14.422 1 78.56 280 MET A N 1
ATOM 2179 C CA . MET A 1 280 ? -9.391 -12.117 13.492 1 78.56 280 MET A CA 1
ATOM 2180 C C . MET A 1 280 ? -9.656 -13.547 13.047 1 78.56 280 MET A C 1
ATOM 2182 O O . MET A 1 280 ? -10.812 -13.977 12.984 1 78.56 280 MET A O 1
ATOM 2186 N N . LEU A 1 281 ? -8.633 -14.273 12.688 1 85.56 281 LEU A N 1
ATOM 2187 C CA . LEU A 1 281 ? -8.766 -15.664 12.273 1 85.56 281 LEU A CA 1
ATOM 2188 C C . LEU A 1 281 ? -9.398 -16.5 13.367 1 85.56 281 LEU A C 1
ATOM 2190 O O . LEU A 1 281 ? -10.273 -17.328 13.094 1 85.56 281 LEU A O 1
ATOM 2194 N N . ARG A 1 282 ? -8.906 -16.312 14.555 1 86.25 282 ARG A N 1
ATOM 2195 C CA . ARG A 1 282 ? -9.438 -17.031 15.703 1 86.25 282 ARG A CA 1
ATOM 2196 C C . ARG A 1 282 ? -10.93 -16.75 15.883 1 86.25 282 ARG A C 1
ATOM 2198 O O . ARG A 1 282 ? -11.711 -17.688 16.094 1 86.25 282 ARG A O 1
ATOM 2205 N N . ASP A 1 283 ? -11.281 -15.523 15.75 1 79.94 283 ASP A N 1
ATOM 2206 C CA . ASP A 1 283 ? -12.68 -15.141 15.891 1 79.94 283 ASP A CA 1
ATOM 2207 C C . ASP A 1 283 ? -13.531 -15.734 14.766 1 79.94 283 ASP A C 1
ATOM 2209 O O . ASP A 1 283 ? -14.672 -16.141 14.992 1 79.94 283 ASP A O 1
ATOM 2213 N N . LEU A 1 284 ? -13.008 -15.695 13.641 1 77.81 284 LEU A N 1
ATOM 2214 C CA . LEU A 1 284 ? -13.688 -16.297 12.5 1 77.81 284 LEU A CA 1
ATOM 2215 C C . LEU A 1 284 ? -13.945 -17.781 12.734 1 77.81 284 LEU A C 1
ATOM 2217 O O . LEU A 1 284 ? -15.039 -18.281 12.469 1 77.81 284 LEU A O 1
ATOM 2221 N N . MET A 1 285 ? -12.961 -18.484 13.219 1 81 285 MET A N 1
ATOM 2222 C CA . MET A 1 285 ? -13.07 -19.922 13.453 1 81 285 MET A CA 1
ATOM 2223 C C . MET A 1 285 ? -14.102 -20.219 14.539 1 81 285 MET A C 1
ATOM 2225 O O . MET A 1 285 ? -14.727 -21.281 14.523 1 81 285 MET A O 1
ATOM 2229 N N . SER A 1 286 ? -14.305 -19.281 15.375 1 80.81 286 SER A N 1
ATOM 2230 C CA . SER A 1 286 ? -15.258 -19.469 16.469 1 80.81 286 SER A CA 1
ATOM 2231 C C . SER A 1 286 ? -16.688 -19.219 15.992 1 80.81 286 SER A C 1
ATOM 2233 O O . SER A 1 286 ? -17.641 -19.766 16.562 1 80.81 286 SER A O 1
ATOM 2235 N N . ASN A 1 287 ? -16.812 -18.453 14.938 1 77.5 287 ASN A N 1
ATOM 2236 C CA . ASN A 1 287 ? -18.156 -18 14.555 1 77.5 287 ASN A CA 1
ATOM 2237 C C . ASN A 1 287 ? -18.625 -18.672 13.266 1 77.5 287 ASN A C 1
ATOM 2239 O O . ASN A 1 287 ? -19.812 -18.641 12.945 1 77.5 287 ASN A O 1
ATOM 2243 N N . ILE A 1 288 ? -17.688 -19.078 12.57 1 74.94 288 ILE A N 1
ATOM 2244 C CA . ILE A 1 288 ? -18.031 -19.672 11.289 1 74.94 288 ILE A CA 1
ATOM 2245 C C . ILE A 1 288 ? -17.688 -21.156 11.289 1 74.94 288 ILE A C 1
ATOM 2247 O O . ILE A 1 288 ? -16.625 -21.547 11.758 1 74.94 288 ILE A O 1
ATOM 2251 N N . ASP A 1 289 ? -18.656 -21.906 10.914 1 71.75 289 ASP A N 1
ATOM 2252 C CA . ASP A 1 289 ? -18.438 -23.344 10.781 1 71.75 289 ASP A CA 1
ATOM 2253 C C . ASP A 1 289 ? -17.734 -23.672 9.477 1 71.75 289 ASP A C 1
ATOM 2255 O O . ASP A 1 289 ? -18.297 -23.5 8.391 1 71.75 289 ASP A O 1
ATOM 2259 N N . LEU A 1 290 ? -16.5 -24.016 9.539 1 72.19 290 LEU A N 1
ATOM 2260 C CA . LEU A 1 290 ? -15.727 -24.375 8.359 1 72.19 290 LEU A CA 1
ATOM 2261 C C . LEU A 1 290 ? -15.844 -25.875 8.062 1 72.19 290 LEU A C 1
ATOM 2263 O O . LEU A 1 290 ? -15.031 -26.422 7.312 1 72.19 290 LEU A O 1
ATOM 2267 N N . ASN A 1 291 ? -16.906 -26.406 8.586 1 68.12 291 ASN A N 1
ATOM 2268 C CA . ASN A 1 291 ? -17.219 -27.812 8.375 1 68.12 291 ASN A CA 1
ATOM 2269 C C . ASN A 1 291 ? -15.992 -28.703 8.609 1 68.12 291 ASN A C 1
ATOM 2271 O O . ASN A 1 291 ? -15.695 -29.578 7.805 1 68.12 291 ASN A O 1
ATOM 2275 N N . GLY A 1 292 ? -15.219 -28.422 9.609 1 65.06 292 GLY A N 1
ATOM 2276 C CA . GLY A 1 292 ? -14.086 -29.25 9.984 1 65.06 292 GLY A CA 1
ATOM 2277 C C . GLY A 1 292 ? -12.82 -28.922 9.219 1 65.06 292 GLY A C 1
ATOM 2278 O O . GLY A 1 292 ? -11.742 -29.438 9.531 1 65.06 292 GLY A O 1
ATOM 2279 N N . PHE A 1 293 ? -12.945 -28.156 8.234 1 76.31 293 PHE A N 1
ATOM 2280 C CA . PHE A 1 293 ? -11.773 -27.734 7.484 1 76.31 293 PHE A CA 1
ATOM 2281 C C . PHE A 1 293 ? -11.031 -26.609 8.219 1 76.31 293 PHE A C 1
ATOM 2283 O O . PHE A 1 293 ? -11.656 -25.672 8.727 1 76.31 293 PHE A O 1
ATOM 2290 N N . GLU A 1 294 ? -9.656 -26.922 8.445 1 84.69 294 GLU A N 1
ATOM 2291 C CA . GLU A 1 294 ? -8.805 -25.891 9.031 1 84.69 294 GLU A CA 1
ATOM 2292 C C . GLU A 1 294 ? -7.566 -25.641 8.172 1 84.69 294 GLU A C 1
ATOM 2294 O O . GLU A 1 294 ? -6.844 -26.578 7.84 1 84.69 294 GLU A O 1
ATOM 2299 N N . PRO A 1 295 ? -7.414 -24.453 7.871 1 90.25 295 PRO A N 1
ATOM 2300 C CA . PRO A 1 295 ? -6.199 -24.172 7.102 1 90.25 295 PRO A CA 1
ATOM 2301 C C . PRO A 1 295 ? -4.93 -24.281 7.938 1 90.25 295 PRO A C 1
ATOM 2303 O O . PRO A 1 295 ? -4.973 -24.125 9.164 1 90.25 295 PRO A O 1
ATOM 2306 N N . ASP A 1 296 ? -3.875 -24.734 7.285 1 93.38 296 ASP A N 1
ATOM 2307 C CA . ASP A 1 296 ? -2.543 -24.641 7.875 1 93.38 296 ASP A CA 1
ATOM 2308 C C . ASP A 1 296 ? -1.983 -23.234 7.77 1 93.38 296 ASP A C 1
ATOM 2310 O O . ASP A 1 296 ? -1.801 -22.703 6.668 1 93.38 296 ASP A O 1
ATOM 2314 N N . VAL A 1 297 ? -1.757 -22.594 8.93 1 95.12 297 VAL A N 1
ATOM 2315 C CA . VAL A 1 297 ? -1.323 -21.188 8.938 1 95.12 297 VAL A CA 1
ATOM 2316 C C . VAL A 1 297 ? 0.158 -21.109 9.297 1 95.12 297 VAL A C 1
ATOM 2318 O O . VAL A 1 297 ? 0.589 -21.688 10.297 1 95.12 297 VAL A O 1
ATOM 2321 N N . ARG A 1 298 ? 0.945 -20.469 8.484 1 96.81 298 ARG A N 1
ATOM 2322 C CA . ARG A 1 298 ? 2.365 -20.266 8.742 1 96.81 298 ARG A CA 1
ATOM 2323 C C . ARG A 1 298 ? 2.742 -18.797 8.555 1 96.81 298 ARG A C 1
ATOM 2325 O O . ARG A 1 298 ? 2.088 -18.062 7.805 1 96.81 298 ARG A O 1
ATOM 2332 N N . VAL A 1 299 ? 3.785 -18.406 9.258 1 97.06 299 VAL A N 1
ATOM 2333 C CA . VAL A 1 299 ? 4.285 -17.047 9.18 1 97.06 299 VAL A CA 1
ATOM 2334 C C . VAL A 1 299 ? 5.566 -17 8.359 1 97.06 299 VAL A C 1
ATOM 2336 O O . VAL A 1 299 ? 6.477 -17.812 8.57 1 97.06 299 VAL A O 1
ATOM 2339 N N . LEU A 1 300 ? 5.613 -16.125 7.375 1 98.25 300 LEU A N 1
ATOM 2340 C CA . LEU A 1 300 ? 6.82 -15.867 6.602 1 98.25 300 LEU A CA 1
ATOM 2341 C C . LEU A 1 300 ? 7.418 -14.516 6.98 1 98.25 300 LEU A C 1
ATOM 2343 O O . LEU A 1 300 ? 6.797 -13.469 6.75 1 98.25 300 LEU A O 1
ATOM 2347 N N . ILE A 1 301 ? 8.617 -14.531 7.496 1 97.31 301 ILE A N 1
ATOM 2348 C CA . ILE A 1 301 ? 9.281 -13.273 7.82 1 97.31 301 ILE A CA 1
ATOM 2349 C C . ILE A 1 301 ? 9.773 -12.602 6.539 1 97.31 301 ILE A C 1
ATOM 2351 O O . ILE A 1 301 ? 10.492 -13.219 5.746 1 97.31 301 ILE A O 1
ATOM 2355 N N . THR A 1 302 ? 9.281 -11.391 6.352 1 96.25 302 THR A N 1
ATOM 2356 C CA . THR A 1 302 ? 9.664 -10.641 5.156 1 96.25 302 THR A CA 1
ATOM 2357 C C . THR A 1 302 ? 10.352 -9.336 5.531 1 96.25 302 THR A C 1
ATOM 2359 O O . THR A 1 302 ? 10.453 -8.992 6.711 1 96.25 302 THR A O 1
ATOM 2362 N N . LYS A 1 303 ? 10.906 -8.617 4.527 1 91.25 303 LYS A N 1
ATOM 2363 C CA . LYS A 1 303 ? 11.609 -7.348 4.66 1 91.25 303 LYS A CA 1
ATOM 2364 C C . LYS A 1 303 ? 12.711 -7.438 5.711 1 91.25 303 LYS A C 1
ATOM 2366 O O . LYS A 1 303 ? 12.883 -6.52 6.516 1 91.25 303 LYS A O 1
ATOM 2371 N N . PHE A 1 304 ? 13.367 -8.57 5.758 1 93.44 304 PHE A N 1
ATOM 2372 C CA . PHE A 1 304 ? 14.5 -8.773 6.652 1 93.44 304 PHE A CA 1
ATOM 2373 C C . PHE A 1 304 ? 15.727 -8.031 6.145 1 93.44 304 PHE A C 1
ATOM 2375 O O . PHE A 1 304 ? 16.219 -8.305 5.043 1 93.44 304 PHE A O 1
ATOM 2382 N N . SER A 1 305 ? 16.219 -7.094 6.91 1 88.75 305 SER A N 1
ATOM 2383 C CA . SER A 1 305 ? 17.359 -6.293 6.5 1 88.75 305 SER A CA 1
ATOM 2384 C C . SER A 1 305 ? 18.625 -6.715 7.246 1 88.75 305 SER A C 1
ATOM 2386 O O . SER A 1 305 ? 18.594 -6.93 8.461 1 88.75 305 SER A O 1
ATOM 2388 N N . ASN A 1 306 ? 19.703 -6.793 6.504 1 83.38 306 ASN A N 1
ATOM 2389 C CA . ASN A 1 306 ? 21 -7.07 7.109 1 83.38 306 ASN A CA 1
ATOM 2390 C C . ASN A 1 306 ? 21.812 -5.793 7.305 1 83.38 306 ASN A C 1
ATOM 2392 O O . ASN A 1 306 ? 23 -5.848 7.629 1 83.38 306 ASN A O 1
ATOM 2396 N N . ALA A 1 307 ? 21.172 -4.719 7.055 1 78.5 307 ALA A N 1
ATOM 2397 C CA . ALA A 1 307 ? 21.891 -3.449 7.184 1 78.5 307 ALA A CA 1
ATOM 2398 C C . ALA A 1 307 ? 22.344 -3.219 8.625 1 78.5 307 ALA A C 1
ATOM 2400 O O . ALA A 1 307 ? 21.719 -3.723 9.562 1 78.5 307 ALA A O 1
ATOM 2401 N N . ILE A 1 308 ? 23.469 -2.508 8.719 1 71 308 ILE A N 1
ATOM 2402 C CA . ILE A 1 308 ? 24 -2.186 10.039 1 71 308 ILE A CA 1
ATOM 2403 C C . ILE A 1 308 ? 22.969 -1.36 10.82 1 71 308 ILE A C 1
ATOM 2405 O O . ILE A 1 308 ? 22.422 -0.394 10.289 1 71 308 ILE A O 1
ATOM 2409 N N . GLY A 1 309 ? 22.703 -1.815 12.031 1 71.38 309 GLY A N 1
ATOM 2410 C CA . GLY A 1 309 ? 21.766 -1.081 12.875 1 71.38 309 GLY A CA 1
ATOM 2411 C C . GLY A 1 309 ? 20.328 -1.547 12.727 1 71.38 309 GLY A C 1
ATOM 2412 O O . GLY A 1 309 ? 19.453 -1.1 13.461 1 71.38 309 GLY A O 1
ATOM 2413 N N . SER A 1 310 ? 20.203 -2.457 11.766 1 78.69 310 SER A N 1
ATOM 2414 C CA . SER A 1 310 ? 18.859 -2.986 11.578 1 78.69 310 SER A CA 1
ATOM 2415 C C . SER A 1 310 ? 18.422 -3.814 12.773 1 78.69 310 SER A C 1
ATOM 2417 O O . SER A 1 310 ? 19.234 -4.512 13.383 1 78.69 310 SER A O 1
ATOM 2419 N N . GLN A 1 311 ? 17.141 -3.707 13.078 1 79 311 GLN A N 1
ATOM 2420 C CA . GLN A 1 311 ? 16.578 -4.477 14.188 1 79 311 GLN A CA 1
ATOM 2421 C C . GLN A 1 311 ? 15.906 -5.75 13.688 1 79 311 GLN A C 1
ATOM 2423 O O . GLN A 1 311 ? 15.188 -6.414 14.438 1 79 311 GLN A O 1
ATOM 2428 N N . SER A 1 312 ? 16.109 -6.035 12.438 1 87.88 312 SER A N 1
ATOM 2429 C CA . SER A 1 312 ? 15.414 -7.164 11.82 1 87.88 312 SER A CA 1
ATOM 2430 C C . SER A 1 312 ? 15.766 -8.477 12.516 1 87.88 312 SER A C 1
ATOM 2432 O O . SER A 1 312 ? 14.898 -9.32 12.734 1 87.88 312 SER A O 1
ATOM 2434 N N . GLN A 1 313 ? 17.047 -8.617 12.844 1 90.12 313 GLN A N 1
ATOM 2435 C CA . GLN A 1 313 ? 17.469 -9.859 13.492 1 90.12 313 GLN A CA 1
ATOM 2436 C C . GLN A 1 313 ? 16.812 -10.008 14.867 1 90.12 313 GLN A C 1
ATOM 2438 O O . GLN A 1 313 ? 16.328 -11.078 15.219 1 90.12 313 GLN A O 1
ATOM 2443 N N . TRP A 1 314 ? 16.906 -8.938 15.516 1 87.44 314 TRP A N 1
ATOM 2444 C CA . TRP A 1 314 ? 16.266 -8.938 16.828 1 87.44 314 TRP A CA 1
A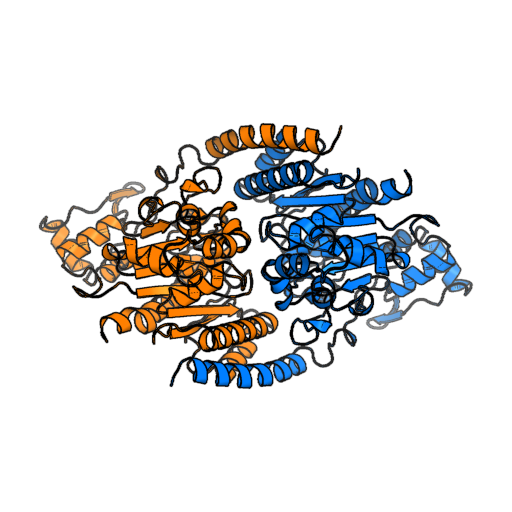TOM 2445 C C . TRP A 1 314 ? 14.781 -9.234 16.734 1 87.44 314 TRP A C 1
ATOM 2447 O O . TRP A 1 314 ? 14.242 -10.039 17.484 1 87.44 314 TRP A O 1
ATOM 2457 N N . MET A 1 315 ? 14.117 -8.633 15.859 1 88.62 315 MET A N 1
ATOM 2458 C CA . MET A 1 315 ? 12.695 -8.859 15.648 1 88.62 315 MET A CA 1
ATOM 2459 C C . MET A 1 315 ? 12.422 -10.297 15.234 1 88.62 315 MET A C 1
ATOM 2461 O O . MET A 1 315 ? 11.453 -10.906 15.688 1 88.62 315 MET A O 1
ATOM 2465 N N . ASP A 1 316 ? 13.219 -10.82 14.328 1 92.56 316 ASP A N 1
ATOM 2466 C CA . ASP A 1 316 ? 13.102 -12.211 13.906 1 92.56 316 ASP A CA 1
ATOM 2467 C C . ASP A 1 316 ? 13.148 -13.156 15.109 1 92.56 316 ASP A C 1
ATOM 2469 O O . ASP A 1 316 ? 12.328 -14.062 15.227 1 92.56 316 ASP A O 1
ATOM 2473 N N . ASP A 1 317 ? 14.07 -12.867 15.984 1 91.44 317 ASP A N 1
ATOM 2474 C CA . ASP A 1 317 ? 14.219 -13.688 17.172 1 91.44 317 ASP A CA 1
ATOM 2475 C C . ASP A 1 317 ? 12.969 -13.617 18.047 1 91.44 317 ASP A C 1
ATOM 2477 O O . ASP A 1 317 ? 12.508 -14.633 18.578 1 91.44 317 ASP A O 1
ATOM 2481 N N . GLN A 1 318 ? 12.477 -12.43 18.156 1 88.38 318 GLN A N 1
ATOM 2482 C CA . GLN A 1 318 ? 11.289 -12.258 18.984 1 88.38 318 GLN A CA 1
ATOM 2483 C C . GLN A 1 318 ? 10.078 -12.969 18.375 1 88.38 318 GLN A C 1
ATOM 2485 O O . GLN A 1 318 ? 9.289 -13.578 19.094 1 88.38 318 GLN A O 1
ATOM 2490 N N . ILE A 1 319 ? 9.93 -12.891 17.125 1 91.25 319 ILE A N 1
ATOM 2491 C CA . ILE A 1 319 ? 8.805 -13.508 16.422 1 91.25 319 ILE A CA 1
ATOM 2492 C C . ILE A 1 319 ? 8.883 -15.023 16.562 1 91.25 319 ILE A C 1
ATOM 2494 O O . ILE A 1 319 ? 7.883 -15.68 16.859 1 91.25 319 ILE A O 1
ATOM 2498 N N . ARG A 1 320 ? 10.039 -15.562 16.344 1 92.88 320 ARG A N 1
ATOM 2499 C CA . ARG A 1 320 ? 10.227 -17 16.469 1 92.88 320 ARG A CA 1
ATOM 2500 C C . ARG A 1 320 ? 10 -17.469 17.906 1 92.88 320 ARG A C 1
ATOM 2502 O O . ARG A 1 320 ? 9.508 -18.578 18.125 1 92.88 320 ARG A O 1
ATOM 2509 N N . ASN A 1 321 ? 10.359 -16.656 18.828 1 89.31 321 ASN A N 1
ATOM 2510 C CA . ASN A 1 321 ? 10.102 -16.969 20.234 1 89.31 321 ASN A CA 1
ATOM 2511 C C . ASN A 1 321 ? 8.609 -16.984 20.547 1 89.31 321 ASN A C 1
ATOM 2513 O O . ASN A 1 321 ? 8.133 -17.812 21.312 1 89.31 321 ASN A O 1
ATOM 2517 N N . ALA A 1 322 ? 7.965 -16.062 19.969 1 87.69 322 ALA A N 1
ATOM 2518 C CA . ALA A 1 322 ? 6.539 -15.898 20.25 1 87.69 322 ALA A CA 1
ATOM 2519 C C . ALA A 1 322 ? 5.715 -16.969 19.531 1 87.69 322 ALA A C 1
ATOM 2521 O O . ALA A 1 322 ? 4.754 -17.5 20.094 1 87.69 322 ALA A O 1
ATOM 2522 N N . TRP A 1 323 ? 6.078 -17.281 18.281 1 92.12 323 TRP A N 1
ATOM 2523 C CA . TRP A 1 323 ? 5.152 -18.078 17.469 1 92.12 323 TRP A CA 1
ATOM 2524 C C . TRP A 1 323 ? 5.762 -19.422 17.094 1 92.12 323 TRP A C 1
ATOM 2526 O O . TRP A 1 323 ? 5.086 -20.266 16.516 1 92.12 323 TRP A O 1
ATOM 2536 N N . GLY A 1 324 ? 6.961 -19.641 17.375 1 87.69 324 GLY A N 1
ATOM 2537 C CA . GLY A 1 324 ? 7.621 -20.938 17.312 1 87.69 324 GLY A CA 1
ATOM 2538 C C . GLY A 1 324 ? 7.445 -21.641 15.977 1 87.69 324 GLY A C 1
ATOM 2539 O O . GLY A 1 324 ? 7.727 -21.047 14.93 1 87.69 324 GLY A O 1
ATOM 2540 N N . GLY A 1 325 ? 6.785 -22.812 16.031 1 88.25 325 GLY A N 1
ATOM 2541 C CA . GLY A 1 325 ? 6.648 -23.703 14.898 1 88.25 325 GLY A CA 1
ATOM 2542 C C . GLY A 1 325 ? 5.793 -23.125 13.781 1 88.25 325 GLY A C 1
ATOM 2543 O O . GLY A 1 325 ? 5.801 -23.625 12.656 1 88.25 325 GLY A O 1
ATOM 2544 N N . MET A 1 326 ? 5.199 -22.062 14.016 1 93.44 326 MET A N 1
ATOM 2545 C CA . MET A 1 326 ? 4.363 -21.438 12.992 1 93.44 326 MET A CA 1
ATOM 2546 C C . MET A 1 326 ? 5.215 -20.641 12 1 93.44 326 MET A C 1
ATOM 2548 O O . MET A 1 326 ? 4.758 -20.312 10.906 1 93.44 326 MET A O 1
ATOM 2552 N N . VAL A 1 327 ? 6.422 -20.359 12.375 1 96.38 327 VAL A N 1
ATOM 2553 C CA . VAL A 1 327 ? 7.258 -19.484 11.555 1 96.38 327 VAL A CA 1
ATOM 2554 C C . VAL A 1 327 ? 8.094 -20.328 10.602 1 96.38 327 VAL A C 1
ATOM 2556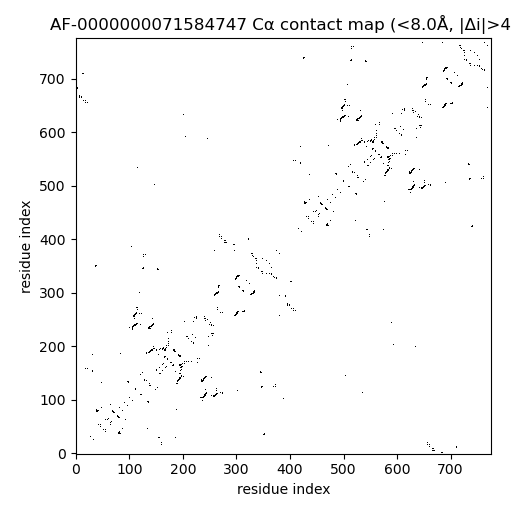 O O . VAL A 1 327 ? 8.75 -21.281 11.016 1 96.38 327 VAL A O 1
ATOM 2559 N N . LEU A 1 328 ? 8.016 -20.031 9.359 1 98 328 LEU A N 1
ATOM 2560 C CA . LEU A 1 328 ? 8.852 -20.703 8.359 1 98 328 LEU A CA 1
ATOM 2561 C C . LEU A 1 328 ? 10.328 -20.438 8.633 1 98 328 LEU A C 1
ATOM 2563 O O . LEU A 1 328 ? 10.688 -19.453 9.273 1 98 328 LEU A O 1
ATOM 2567 N N . LYS A 1 329 ? 11.109 -21.297 8.172 1 97.25 329 LYS A N 1
ATOM 2568 C CA . LYS A 1 329 ? 12.547 -21.219 8.406 1 97.25 329 LYS A CA 1
ATOM 2569 C C . LYS A 1 329 ? 13.18 -20.109 7.57 1 97.25 329 LYS A C 1
ATOM 2571 O O . LYS A 1 329 ? 13.969 -19.312 8.078 1 97.25 329 LYS A O 1
ATOM 2576 N N . GLU A 1 330 ? 12.828 -20.078 6.297 1 97.38 330 GLU A N 1
ATOM 2577 C CA . GLU A 1 330 ? 13.422 -19.094 5.383 1 97.38 330 GLU A CA 1
ATOM 2578 C C . GLU A 1 330 ? 12.805 -17.719 5.574 1 97.38 330 GLU A C 1
ATOM 2580 O O . GLU A 1 330 ? 11.664 -17.594 6.027 1 97.38 330 GLU A O 1
ATOM 2585 N N . VAL A 1 331 ? 13.617 -16.672 5.293 1 96.69 331 VAL A N 1
ATOM 2586 C CA . VAL A 1 331 ? 13.148 -15.289 5.379 1 96.69 331 VAL A CA 1
ATOM 2587 C C . VAL A 1 331 ? 13.352 -14.594 4.031 1 96.69 331 VAL A C 1
ATOM 2589 O O . VAL A 1 331 ? 14.203 -15 3.238 1 96.69 331 VAL A O 1
ATOM 2592 N N . VAL A 1 332 ? 12.492 -13.648 3.744 1 96.88 332 VAL A N 1
ATOM 2593 C CA . VAL A 1 332 ? 12.688 -12.828 2.553 1 96.88 332 VAL A CA 1
ATOM 2594 C C . VAL A 1 332 ? 13.469 -11.562 2.914 1 96.88 332 VAL A C 1
ATOM 2596 O O . VAL A 1 332 ? 12.922 -10.641 3.52 1 96.88 332 VAL A O 1
ATOM 2599 N N . ARG A 1 333 ? 14.695 -11.516 2.494 1 94 333 ARG A N 1
ATOM 2600 C CA . ARG A 1 333 ? 15.555 -10.367 2.766 1 94 333 ARG A CA 1
ATOM 2601 C C . ARG A 1 333 ? 15.289 -9.242 1.775 1 94 333 ARG A C 1
ATOM 2603 O O . ARG A 1 333 ? 14.898 -9.484 0.632 1 94 333 ARG A O 1
ATOM 2610 N N . VAL A 1 334 ? 15.516 -8.047 2.285 1 88.5 334 VAL A N 1
ATOM 2611 C CA . VAL A 1 334 ? 15.375 -6.879 1.419 1 88.5 334 VAL A CA 1
ATOM 2612 C C . VAL A 1 334 ? 16.5 -6.859 0.396 1 88.5 334 VAL A C 1
ATOM 2614 O O . VAL A 1 334 ? 17.672 -7.094 0.741 1 88.5 334 VAL A O 1
ATOM 2617 N N . THR A 1 335 ? 16.156 -6.645 -0.848 1 85.56 335 THR A N 1
ATOM 2618 C CA . THR A 1 335 ? 17.141 -6.461 -1.911 1 85.56 335 THR A CA 1
ATOM 2619 C C . THR A 1 335 ? 16.641 -5.449 -2.938 1 85.56 335 THR A C 1
ATOM 2621 O O . THR A 1 335 ? 15.445 -5.391 -3.23 1 85.56 335 THR A O 1
ATOM 2624 N N . ASP A 1 336 ? 17.484 -4.703 -3.49 1 77.88 336 ASP A N 1
ATOM 2625 C CA . ASP A 1 336 ? 17.141 -3.689 -4.484 1 77.88 336 ASP A CA 1
ATOM 2626 C C . ASP A 1 336 ? 16.609 -4.332 -5.766 1 77.88 336 ASP A C 1
ATOM 2628 O O . ASP A 1 336 ? 15.789 -3.742 -6.469 1 77.88 336 ASP A O 1
ATOM 2632 N N . GLU A 1 337 ? 17.109 -5.512 -6.02 1 80.31 337 GLU A N 1
ATOM 2633 C CA . GLU A 1 337 ? 16.75 -6.191 -7.262 1 80.31 337 GLU A CA 1
ATOM 2634 C C . GLU A 1 337 ? 15.258 -6.484 -7.328 1 80.31 337 GLU A C 1
ATOM 2636 O O . GLU A 1 337 ? 14.648 -6.391 -8.391 1 80.31 337 GLU A O 1
ATOM 2641 N N . VAL A 1 338 ? 14.695 -6.828 -6.219 1 79.12 338 VAL A N 1
ATOM 2642 C CA . VAL A 1 338 ? 13.266 -7.133 -6.188 1 79.12 338 VAL A CA 1
ATOM 2643 C C . VAL A 1 338 ? 12.461 -5.852 -6.367 1 79.12 338 VAL A C 1
ATOM 2645 O O . VAL A 1 338 ? 11.453 -5.84 -7.082 1 79.12 338 VAL A O 1
ATOM 2648 N N . GLY A 1 339 ? 12.914 -4.82 -5.727 1 74.19 339 GLY A N 1
ATOM 2649 C CA . GLY A 1 339 ? 12.266 -3.531 -5.922 1 74.19 339 GLY A CA 1
ATOM 2650 C C . GLY A 1 339 ? 12.273 -3.072 -7.367 1 74.19 339 GLY A C 1
ATOM 2651 O O . GLY A 1 339 ? 11.25 -2.629 -7.891 1 74.19 339 GLY A O 1
ATOM 2652 N N . LYS A 1 340 ? 13.383 -3.184 -8.023 1 70.88 340 LYS A N 1
ATOM 2653 C CA . LYS A 1 340 ? 13.516 -2.824 -9.43 1 70.88 340 LYS A CA 1
ATOM 2654 C C . LYS A 1 340 ? 12.648 -3.721 -10.312 1 70.88 340 LYS A C 1
ATOM 2656 O O . LYS A 1 340 ? 12.055 -3.254 -11.281 1 70.88 340 LYS A O 1
ATOM 2661 N N . GLY A 1 341 ? 12.609 -4.957 -9.961 1 76.88 341 GLY A N 1
ATOM 2662 C CA . GLY A 1 341 ? 11.742 -5.883 -10.68 1 76.88 341 GLY A CA 1
ATOM 2663 C C . GLY A 1 341 ? 10.273 -5.52 -10.586 1 76.88 341 GLY A C 1
ATOM 2664 O O . GLY A 1 341 ? 9.539 -5.652 -11.57 1 76.88 341 GLY A O 1
ATOM 2665 N N . GLN A 1 342 ? 9.914 -5.105 -9.414 1 74 342 GLN A N 1
ATOM 2666 C CA . GLN A 1 342 ? 8.531 -4.699 -9.211 1 74 342 GLN A CA 1
ATOM 2667 C C . GLN A 1 342 ? 8.164 -3.525 -10.109 1 74 342 GLN A C 1
ATOM 2669 O O . GLN A 1 342 ? 7.055 -3.475 -10.648 1 74 342 GLN A O 1
ATOM 2674 N N . VAL A 1 343 ? 9.07 -2.646 -10.25 1 65.5 343 VAL A N 1
ATOM 2675 C CA . VAL A 1 343 ? 8.852 -1.494 -11.117 1 65.5 343 VAL A CA 1
ATOM 2676 C C . VAL A 1 343 ? 8.625 -1.966 -12.555 1 65.5 343 VAL A C 1
ATOM 2678 O O . VAL A 1 343 ? 7.797 -1.402 -13.273 1 65.5 343 VAL A O 1
ATOM 2681 N N . ARG A 1 344 ? 9.242 -3.031 -12.914 1 71.31 344 ARG A N 1
ATOM 2682 C CA . ARG A 1 344 ? 9.125 -3.568 -14.266 1 71.31 344 ARG A CA 1
ATOM 2683 C C . ARG A 1 344 ? 8.086 -4.68 -14.328 1 71.31 344 ARG A C 1
ATOM 2685 O O . ARG A 1 344 ? 7.895 -5.301 -15.375 1 71.31 344 ARG A O 1
ATOM 2692 N N . MET A 1 345 ? 7.473 -4.969 -13.234 1 79.62 345 MET A N 1
ATOM 2693 C CA . MET A 1 345 ? 6.457 -6.008 -13.109 1 79.62 345 MET A CA 1
ATOM 2694 C C . MET A 1 345 ? 7.004 -7.359 -13.555 1 79.62 345 MET A C 1
ATOM 2696 O O . MET A 1 345 ? 6.391 -8.039 -14.383 1 79.62 345 MET A O 1
ATOM 2700 N N . ARG A 1 346 ? 8.219 -7.641 -13.039 1 87.75 346 ARG A N 1
ATOM 2701 C CA . ARG A 1 346 ? 8.875 -8.922 -13.281 1 87.75 346 ARG A CA 1
ATOM 2702 C C . ARG A 1 346 ? 9.477 -9.477 -11.992 1 87.75 346 ARG A C 1
ATOM 2704 O O . ARG A 1 346 ? 10.055 -8.727 -11.203 1 87.75 346 ARG A O 1
ATOM 2711 N N . THR A 1 347 ? 9.227 -10.75 -11.805 1 93.44 347 THR A N 1
ATOM 2712 C CA . THR A 1 347 ? 9.891 -11.375 -10.672 1 93.44 347 THR A CA 1
ATOM 2713 C C . THR A 1 347 ? 11.328 -11.766 -11.031 1 93.44 347 THR A C 1
ATOM 2715 O O . THR A 1 347 ? 11.734 -11.656 -12.188 1 93.44 347 THR A O 1
ATOM 2718 N N . VAL A 1 348 ? 12.078 -12.188 -10.023 1 94.38 348 VAL A N 1
ATOM 2719 C CA . VAL A 1 348 ? 13.477 -12.578 -10.203 1 94.38 348 VAL A CA 1
ATOM 2720 C C . VAL A 1 348 ? 13.547 -13.844 -11.062 1 94.38 348 VAL A C 1
ATOM 2722 O O . VAL A 1 348 ? 14.586 -14.133 -11.664 1 94.38 348 VAL A O 1
ATOM 2725 N N . PHE A 1 349 ? 12.453 -14.555 -11.188 1 95.56 349 PHE A N 1
ATOM 2726 C CA . PHE A 1 349 ? 12.453 -15.789 -11.961 1 95.56 349 PHE A CA 1
ATOM 2727 C C . PHE A 1 349 ? 12.219 -15.5 -13.438 1 95.56 349 PHE A C 1
ATOM 2729 O O . PHE A 1 349 ? 12.523 -16.328 -14.297 1 95.56 349 PHE A O 1
ATOM 2736 N N . GLU A 1 350 ? 11.688 -14.367 -13.734 1 93.69 350 GLU A N 1
ATOM 2737 C CA . GLU A 1 350 ? 11.344 -14.016 -15.109 1 93.69 350 GLU A CA 1
ATOM 2738 C C . GLU A 1 350 ? 12.445 -13.195 -15.766 1 93.69 350 GLU A C 1
ATOM 2740 O O . GLU A 1 350 ? 12.57 -13.18 -16.984 1 93.69 350 GLU A O 1
ATOM 2745 N N . GLN A 1 351 ? 13.258 -12.523 -15.055 1 91.12 351 GLN A N 1
ATOM 2746 C CA . GLN A 1 351 ? 14.188 -11.523 -15.555 1 91.12 351 GLN A CA 1
ATOM 2747 C C . GLN A 1 351 ? 15.242 -12.156 -16.453 1 91.12 351 GLN A C 1
ATOM 2749 O O . GLN A 1 351 ? 15.977 -13.047 -16.031 1 91.12 351 GLN A O 1
ATOM 2754 N N . ALA A 1 352 ? 15.25 -11.602 -17.625 1 90.81 352 ALA A N 1
ATOM 2755 C CA . ALA A 1 352 ? 16.344 -11.938 -18.531 1 90.81 352 ALA A CA 1
ATOM 2756 C C . ALA A 1 352 ? 17.594 -11.141 -18.203 1 90.81 352 ALA A C 1
ATOM 2758 O O . ALA A 1 352 ? 17.562 -10.227 -17.375 1 90.81 352 ALA A O 1
ATOM 2759 N N . ALA A 1 353 ? 18.641 -11.461 -18.875 1 87.25 353 ALA A N 1
ATOM 2760 C CA . ALA A 1 353 ? 19.938 -10.859 -18.562 1 87.25 353 ALA A CA 1
ATOM 2761 C C . ALA A 1 353 ? 19.875 -9.344 -18.688 1 87.25 353 ALA A C 1
ATOM 2763 O O . ALA A 1 353 ? 20.438 -8.625 -17.859 1 87.25 353 ALA A O 1
ATOM 2764 N N . ASN A 1 354 ? 19.203 -8.836 -19.672 1 85.25 354 ASN A N 1
ATOM 2765 C CA . ASN A 1 354 ? 19.156 -7.402 -19.938 1 85.25 354 ASN A CA 1
ATOM 2766 C C . ASN A 1 354 ? 18.156 -6.695 -19.031 1 85.25 354 ASN A C 1
ATOM 2768 O O . ASN A 1 354 ? 18.016 -5.473 -19.094 1 85.25 354 ASN A O 1
ATOM 2772 N N . GLN A 1 355 ? 17.469 -7.414 -18.25 1 84.38 355 GLN A N 1
ATOM 2773 C CA . GLN A 1 355 ? 16.438 -6.867 -17.375 1 84.38 355 GLN A CA 1
ATOM 2774 C C . GLN A 1 355 ? 16.922 -6.84 -15.922 1 84.38 355 GLN A C 1
ATOM 2776 O O . GLN A 1 355 ? 16.172 -6.434 -15.023 1 84.38 355 GLN A O 1
ATOM 2781 N N . ARG A 1 356 ? 18.203 -7.238 -15.742 1 86.62 356 ARG A N 1
ATOM 2782 C CA . ARG A 1 356 ? 18.797 -7.324 -14.406 1 86.62 356 ARG A CA 1
ATOM 2783 C C . ARG A 1 356 ? 19.625 -6.09 -14.102 1 86.62 356 ARG A C 1
ATOM 2785 O O . ARG A 1 356 ? 20.172 -5.449 -15.008 1 86.62 356 ARG A O 1
ATOM 2792 N N . SER A 1 357 ? 19.672 -5.75 -12.812 1 84.75 357 SER A N 1
ATOM 2793 C CA . SER A 1 357 ? 20.609 -4.703 -12.438 1 84.75 357 SER A CA 1
ATOM 2794 C C . SER A 1 357 ? 22.062 -5.148 -12.664 1 84.75 357 SER A C 1
ATOM 2796 O O . SER A 1 357 ? 22.781 -4.555 -13.461 1 84.75 357 SER A O 1
ATOM 2798 N N . THR A 1 358 ? 22.562 -6.152 -11.945 1 90.31 358 THR A N 1
ATOM 2799 C CA . THR A 1 358 ? 23.797 -6.891 -12.148 1 90.31 358 THR A CA 1
ATOM 2800 C C . THR A 1 358 ? 23.578 -8.391 -11.977 1 90.31 358 THR A C 1
ATOM 2802 O O . THR A 1 358 ? 22.625 -8.805 -11.312 1 90.31 358 THR A O 1
ATOM 2805 N N . PRO A 1 359 ? 24.406 -9.117 -12.617 1 91.44 359 PRO A N 1
ATOM 2806 C CA . PRO A 1 359 ? 24.266 -10.562 -12.43 1 91.44 359 PRO A CA 1
ATOM 2807 C C . PRO A 1 359 ? 24.391 -10.984 -10.969 1 91.44 359 PRO A C 1
ATOM 2809 O O . PRO A 1 359 ? 23.656 -11.867 -10.516 1 91.44 359 PRO A O 1
ATOM 2812 N N . ALA A 1 360 ? 25.25 -10.367 -10.297 1 93.06 360 ALA A N 1
ATOM 2813 C CA . ALA A 1 360 ? 25.453 -10.703 -8.891 1 93.06 360 ALA A CA 1
ATOM 2814 C C . ALA A 1 360 ? 24.234 -10.352 -8.047 1 93.06 360 ALA A C 1
ATOM 2816 O O . ALA A 1 360 ? 23.797 -11.133 -7.199 1 93.06 360 ALA A O 1
ATOM 2817 N N . ALA A 1 361 ? 23.641 -9.203 -8.258 1 91.5 361 ALA A N 1
ATOM 2818 C CA . ALA A 1 361 ? 22.453 -8.766 -7.539 1 91.5 361 ALA A CA 1
ATOM 2819 C C . ALA A 1 361 ? 21.266 -9.68 -7.824 1 91.5 361 ALA A C 1
ATOM 2821 O O . ALA A 1 361 ? 20.5 -10.016 -6.918 1 91.5 361 ALA A O 1
ATOM 2822 N N . TRP A 1 362 ? 21.219 -10.055 -9.008 1 94.25 362 TRP A N 1
ATOM 2823 C CA . TRP A 1 362 ? 20.141 -10.945 -9.414 1 94.25 362 TRP A CA 1
ATOM 2824 C C . TRP A 1 362 ? 20.297 -12.32 -8.773 1 94.25 362 TRP A C 1
ATOM 2826 O O . TRP A 1 362 ? 19.328 -12.883 -8.258 1 94.25 362 TRP A O 1
ATOM 2836 N N . ARG A 1 363 ? 21.484 -12.883 -8.773 1 94.38 363 ARG A N 1
ATOM 2837 C CA . ARG A 1 363 ? 21.734 -14.188 -8.156 1 94.38 363 ARG A CA 1
ATOM 2838 C C . ARG A 1 363 ? 21.422 -14.148 -6.664 1 94.38 363 ARG A C 1
ATOM 2840 O O . ARG A 1 363 ? 20.891 -15.117 -6.109 1 94.38 363 ARG A O 1
ATOM 2847 N N . ASN A 1 364 ? 21.75 -13.086 -6.129 1 94.38 364 ASN A N 1
ATOM 2848 C CA . ASN A 1 364 ? 21.422 -12.906 -4.715 1 94.38 364 ASN A CA 1
ATOM 2849 C C . ASN A 1 364 ? 19.922 -12.906 -4.477 1 94.38 364 ASN A C 1
ATOM 2851 O O . ASN A 1 364 ? 19.438 -13.547 -3.537 1 94.38 364 ASN A O 1
ATOM 2855 N N . ALA A 1 365 ? 19.219 -12.195 -5.293 1 94.94 365 ALA A N 1
ATOM 2856 C CA . ALA A 1 365 ? 17.766 -12.133 -5.172 1 94.94 365 ALA A CA 1
ATOM 2857 C C . ALA A 1 365 ? 17.141 -13.508 -5.363 1 94.94 365 ALA A C 1
ATOM 2859 O O . ALA A 1 365 ? 16.219 -13.883 -4.633 1 94.94 365 ALA A O 1
ATOM 2860 N N . VAL A 1 366 ? 17.672 -14.266 -6.301 1 95.75 366 VAL A N 1
ATOM 2861 C CA . VAL A 1 366 ? 17.188 -15.617 -6.551 1 95.75 366 VAL A CA 1
ATOM 2862 C C . VAL A 1 366 ? 17.469 -16.5 -5.34 1 95.75 366 VAL A C 1
ATOM 2864 O O . VAL A 1 366 ? 16.641 -17.312 -4.945 1 95.75 366 VAL A O 1
ATOM 2867 N N . SER A 1 367 ? 18.625 -16.297 -4.75 1 96.19 367 SER A N 1
ATOM 2868 C CA . SER A 1 367 ? 19.047 -17.109 -3.605 1 96.19 367 SER A CA 1
ATOM 2869 C C . SER A 1 367 ? 18.188 -16.812 -2.383 1 96.19 367 SER A C 1
ATOM 2871 O O . SER A 1 367 ? 18.141 -17.609 -1.441 1 96.19 367 SER A O 1
ATOM 2873 N N . ILE A 1 368 ? 17.516 -15.734 -2.42 1 95.94 368 ILE A N 1
ATOM 2874 C CA . ILE A 1 368 ? 16.609 -15.375 -1.335 1 95.94 368 ILE A CA 1
ATOM 2875 C C . ILE A 1 368 ? 15.242 -16.016 -1.572 1 95.94 368 ILE A C 1
ATOM 2877 O O . ILE A 1 368 ? 14.703 -16.703 -0.693 1 95.94 368 ILE A O 1
ATOM 2881 N N . TRP A 1 369 ? 14.727 -15.898 -2.74 1 97.31 369 TRP A N 1
ATOM 2882 C CA . TRP A 1 369 ? 13.328 -16.234 -3.01 1 97.31 369 TRP A CA 1
ATOM 2883 C C . TRP A 1 369 ? 13.172 -17.734 -3.275 1 97.31 369 TRP A C 1
ATOM 2885 O O . TRP A 1 369 ? 12.172 -18.328 -2.889 1 97.31 369 TRP A O 1
ATOM 2895 N N . GLU A 1 370 ? 14.156 -18.359 -3.932 1 97.5 370 GLU A N 1
ATOM 2896 C CA . GLU A 1 370 ? 14.031 -19.766 -4.309 1 97.5 370 GLU A CA 1
ATOM 2897 C C . GLU A 1 370 ? 13.883 -20.656 -3.08 1 97.5 370 GLU A C 1
ATOM 2899 O O . GLU A 1 370 ? 12.977 -21.484 -3.014 1 97.5 370 GLU A O 1
ATOM 2904 N N . PRO A 1 371 ? 14.742 -20.469 -2.055 1 98.06 371 PRO A N 1
ATOM 2905 C CA . PRO A 1 371 ? 14.562 -21.297 -0.864 1 98.06 371 PRO A CA 1
ATOM 2906 C C . PRO A 1 371 ? 13.219 -21.062 -0.177 1 98.06 371 PRO A C 1
ATOM 2908 O O . PRO A 1 371 ? 12.648 -22 0.407 1 98.06 371 PRO A O 1
ATOM 2911 N N . VAL A 1 372 ? 12.703 -19.891 -0.22 1 98.31 372 VAL A N 1
ATOM 2912 C CA . VAL A 1 372 ? 11.406 -19.562 0.375 1 98.31 372 VAL A CA 1
ATOM 2913 C C . VAL A 1 372 ? 10.297 -20.328 -0.354 1 98.31 372 VAL A C 1
ATOM 2915 O O . VAL A 1 372 ? 9.469 -20.984 0.278 1 98.31 372 VAL A O 1
ATOM 2918 N N . CYS A 1 373 ? 10.328 -20.266 -1.674 1 98.5 373 CYS A N 1
ATOM 2919 C CA . CYS A 1 373 ? 9.336 -20.969 -2.48 1 98.5 373 CYS A CA 1
ATOM 2920 C C . CYS A 1 373 ? 9.438 -22.469 -2.277 1 98.5 373 CYS A C 1
ATOM 2922 O O . CYS A 1 373 ? 8.422 -23.156 -2.117 1 98.5 373 CYS A O 1
ATOM 2924 N N . ALA A 1 374 ? 10.656 -22.938 -2.219 1 98.38 374 ALA A N 1
ATOM 2925 C CA . ALA A 1 374 ? 10.891 -24.359 -2.033 1 98.38 374 ALA A CA 1
ATOM 2926 C C . ALA A 1 374 ? 10.375 -24.828 -0.678 1 98.38 374 ALA A C 1
ATOM 2928 O O . ALA A 1 374 ? 9.766 -25.906 -0.576 1 98.38 374 ALA A O 1
ATOM 2929 N N . GLU A 1 375 ? 10.609 -24.078 0.328 1 98.56 375 GLU A N 1
ATOM 2930 C CA . GLU A 1 375 ? 10.141 -24.438 1.661 1 98.56 375 GLU A CA 1
ATOM 2931 C C . GLU A 1 375 ? 8.617 -24.516 1.715 1 98.56 375 GLU A C 1
ATOM 2933 O O . GLU A 1 375 ? 8.055 -25.469 2.244 1 98.56 375 GLU A O 1
ATOM 2938 N N . ILE A 1 376 ? 7.988 -23.516 1.162 1 98.44 376 ILE A N 1
ATOM 2939 C CA . ILE A 1 376 ? 6.531 -23.469 1.174 1 98.44 376 ILE A CA 1
ATOM 2940 C C . ILE A 1 376 ? 5.969 -24.672 0.41 1 98.44 376 ILE A C 1
ATOM 2942 O O . ILE A 1 376 ? 5.043 -25.328 0.883 1 98.44 376 ILE A O 1
ATOM 2946 N N . PHE A 1 377 ? 6.527 -24.969 -0.709 1 98.19 377 PHE A N 1
ATOM 2947 C CA . PHE A 1 377 ? 6.047 -26.094 -1.516 1 98.19 377 PHE A CA 1
ATOM 2948 C C . PHE A 1 377 ? 6.285 -27.422 -0.8 1 98.19 377 PHE A C 1
ATOM 2950 O O . PHE A 1 377 ? 5.359 -28.219 -0.647 1 98.19 377 PHE A O 1
ATOM 2957 N N . ASN A 1 378 ? 7.512 -27.609 -0.346 1 97.56 378 ASN A N 1
ATOM 2958 C CA . ASN A 1 378 ? 7.914 -28.906 0.194 1 97.56 378 ASN A CA 1
ATOM 2959 C C . ASN A 1 378 ? 7.293 -29.156 1.564 1 97.56 378 ASN A C 1
ATOM 2961 O O . ASN A 1 378 ? 6.98 -30.297 1.906 1 97.56 378 ASN A O 1
ATOM 2965 N N . ARG A 1 379 ? 7.066 -28.109 2.266 1 96.94 379 ARG A N 1
ATOM 2966 C CA . ARG A 1 379 ? 6.617 -28.312 3.639 1 96.94 379 ARG A CA 1
ATOM 2967 C C . ARG A 1 379 ? 5.105 -28.141 3.752 1 96.94 379 ARG A C 1
ATOM 2969 O O . ARG A 1 379 ? 4.473 -28.734 4.629 1 96.94 379 ARG A O 1
ATOM 2976 N N . LEU A 1 380 ? 4.531 -27.391 2.861 1 96.94 380 LEU A N 1
ATOM 2977 C CA . LEU A 1 380 ? 3.143 -27.016 3.117 1 96.94 380 LEU A CA 1
ATOM 2978 C C . LEU A 1 380 ? 2.234 -27.531 2 1 96.94 380 LEU A C 1
ATOM 2980 O O . LEU A 1 380 ? 1.077 -27.875 2.246 1 96.94 380 LEU A O 1
ATOM 2984 N N . VAL A 1 381 ? 2.688 -27.578 0.771 1 97.06 381 VAL A N 1
ATOM 2985 C CA . VAL A 1 381 ? 1.836 -27.922 -0.363 1 97.06 381 VAL A CA 1
ATOM 2986 C C . VAL A 1 381 ? 1.95 -29.422 -0.661 1 97.06 381 VAL A C 1
ATOM 2988 O O . VAL A 1 381 ? 0.968 -30.156 -0.55 1 97.06 381 VAL A O 1
ATOM 2991 N N . LYS A 1 382 ? 3.121 -29.891 -0.876 1 95.38 382 LYS A N 1
ATOM 2992 C CA . LYS A 1 382 ? 3.379 -31.266 -1.322 1 95.38 382 LYS A CA 1
ATOM 2993 C C . LYS A 1 382 ? 2.848 -32.281 -0.316 1 95.38 382 LYS A C 1
ATOM 2995 O O . LYS A 1 382 ? 2.225 -33.281 -0.699 1 95.38 382 LYS A O 1
ATOM 3000 N N . PRO A 1 383 ? 3.057 -32.031 0.979 1 94.38 383 PRO A N 1
ATOM 3001 C CA . PRO A 1 383 ? 2.592 -33.031 1.946 1 94.38 383 PRO A CA 1
ATOM 3002 C C . PRO A 1 383 ? 1.074 -33.188 1.932 1 94.38 383 PRO A C 1
ATOM 3004 O O . PRO A 1 383 ? 0.562 -34.25 2.369 1 94.38 383 PRO A O 1
ATOM 3007 N N . ARG A 1 384 ? 0.374 -32.25 1.458 1 92.44 384 ARG A N 1
ATOM 3008 C CA . ARG A 1 384 ? -1.081 -32.344 1.41 1 92.44 384 ARG A CA 1
ATOM 3009 C C . ARG A 1 384 ? -1.528 -33.375 0.364 1 92.44 384 ARG A C 1
ATOM 3011 O O . ARG A 1 384 ? -2.609 -33.938 0.478 1 92.44 384 ARG A O 1
ATOM 3018 N N . TRP A 1 385 ? -0.755 -33.594 -0.637 1 90.94 385 TRP A N 1
ATOM 3019 C CA . TRP A 1 385 ? -1.011 -34.625 -1.642 1 90.94 385 TRP A CA 1
ATOM 3020 C C . TRP A 1 385 ? -0.639 -36.031 -1.114 1 90.94 385 TRP A C 1
ATOM 3022 O O . TRP A 1 385 ? -1.24 -37.031 -1.507 1 90.94 385 TRP A O 1
ATOM 3032 N N . GLU A 1 386 ? 0.387 -35.969 -0.32 1 83.12 386 GLU A N 1
ATOM 3033 C CA . GLU A 1 386 ? 0.921 -37.25 0.15 1 83.12 386 GLU A CA 1
ATOM 3034 C C . GLU A 1 386 ? 0.083 -37.812 1.295 1 83.12 386 GLU A C 1
ATOM 3036 O O . GLU A 1 386 ? -0.019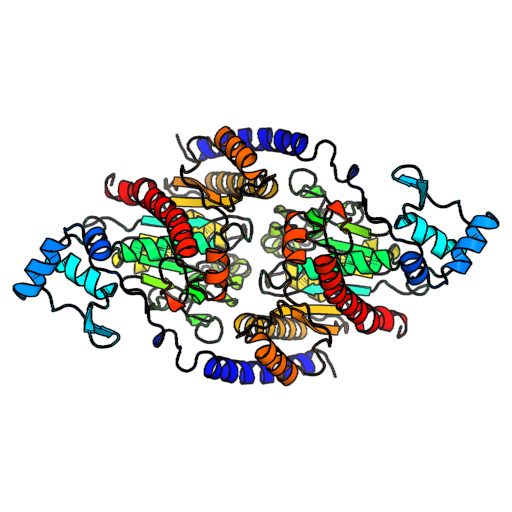 -39.031 1.457 1 83.12 386 GLU A O 1
ATOM 3041 N N . ASN A 1 387 ? -0.468 -36.938 2.098 1 69.69 387 ASN A N 1
ATOM 3042 C CA . ASN A 1 387 ? -1.243 -37.375 3.252 1 69.69 387 ASN A CA 1
ATOM 3043 C C . ASN A 1 387 ? -2.725 -37.5 2.91 1 69.69 387 ASN A C 1
ATOM 3045 O O . ASN A 1 387 ? -3.541 -37.812 3.785 1 69.69 387 ASN A O 1
ATOM 3049 N N . ALA A 1 388 ? -3.088 -37.406 1.728 1 57.44 388 ALA A N 1
ATOM 3050 C CA . ALA A 1 388 ? -4.492 -37.562 1.354 1 57.44 388 ALA A CA 1
ATOM 3051 C C . ALA A 1 388 ? -4.832 -39.031 1.103 1 57.44 388 ALA A C 1
ATOM 3053 O O . ALA A 1 388 ? -3.973 -39.812 0.688 1 57.44 388 ALA A O 1
ATOM 3054 N N . MET B 1 1 ? -2.77 -30.422 17.328 1 57.38 1 MET B N 1
ATOM 3055 C CA . MET B 1 1 ? -3.443 -29.297 17.969 1 57.38 1 MET B CA 1
ATOM 3056 C C . MET B 1 1 ? -4.289 -28.516 16.953 1 57.38 1 MET B C 1
ATOM 3058 O O . MET B 1 1 ? -3.889 -28.359 15.797 1 57.38 1 MET B O 1
ATOM 3062 N N . ASP B 1 2 ? -5.508 -28.203 17.281 1 81.69 2 ASP B N 1
ATOM 3063 C CA . ASP B 1 2 ? -6.461 -27.5 16.422 1 81.69 2 ASP B CA 1
ATOM 3064 C C . ASP B 1 2 ? -6.031 -26.062 16.203 1 81.69 2 ASP B C 1
ATOM 3066 O O . ASP B 1 2 ? -5.312 -25.484 17.016 1 81.69 2 ASP B O 1
ATOM 3070 N N . LEU B 1 3 ? -6.211 -25.594 15.094 1 84.38 3 LEU B N 1
ATOM 3071 C CA . LEU B 1 3 ? -5.781 -24.25 14.68 1 84.38 3 LEU B CA 1
ATOM 3072 C C . LEU B 1 3 ? -6.227 -23.203 15.688 1 84.38 3 LEU B C 1
ATOM 3074 O O . LEU B 1 3 ? -5.473 -22.281 16 1 84.38 3 LEU B O 1
ATOM 3078 N N . LYS B 1 4 ? -7.363 -23.359 16.219 1 85.62 4 LYS B N 1
ATOM 3079 C CA . LYS B 1 4 ? -7.895 -22.391 17.188 1 85.62 4 LYS B CA 1
ATOM 3080 C C . LYS B 1 4 ? -7.008 -22.297 18.422 1 85.62 4 LYS B C 1
ATOM 3082 O O . LYS B 1 4 ? -6.668 -21.203 18.875 1 85.62 4 LYS B O 1
ATOM 3087 N N . SER B 1 5 ? -6.656 -23.453 18.938 1 87.12 5 SER B N 1
ATOM 3088 C CA . SER B 1 5 ? -5.797 -23.5 20.125 1 87.12 5 SER B CA 1
ATOM 3089 C C . SER B 1 5 ? -4.422 -22.906 19.828 1 87.12 5 SER B C 1
ATOM 3091 O O . SER B 1 5 ? -3.838 -22.219 20.672 1 87.12 5 SER B O 1
ATOM 3093 N N . THR B 1 6 ? -3.98 -23.25 18.656 1 88.12 6 THR B N 1
ATOM 3094 C CA . THR B 1 6 ? -2.689 -22.719 18.234 1 88.12 6 THR B CA 1
ATOM 3095 C C . THR B 1 6 ? -2.74 -21.203 18.141 1 88.12 6 THR B C 1
ATOM 3097 O O . THR B 1 6 ? -1.827 -20.516 18.609 1 88.12 6 THR B O 1
ATOM 3100 N N . LEU B 1 7 ? -3.785 -20.656 17.578 1 89.06 7 LEU B N 1
ATOM 3101 C CA . LEU B 1 7 ? -3.947 -19.219 17.438 1 89.06 7 LEU B CA 1
ATOM 3102 C C . LEU B 1 7 ? -4.086 -18.531 18.797 1 89.06 7 LEU B C 1
ATOM 3104 O O . LEU B 1 7 ? -3.521 -17.469 19.016 1 89.06 7 LEU B O 1
ATOM 3108 N N . ASP B 1 8 ? -4.797 -19.188 19.688 1 89.31 8 ASP B N 1
ATOM 3109 C CA . ASP B 1 8 ? -4.941 -18.641 21.047 1 89.31 8 ASP B CA 1
ATOM 3110 C C . ASP B 1 8 ? -3.582 -18.5 21.719 1 89.31 8 ASP B C 1
ATOM 3112 O O . ASP B 1 8 ? -3.303 -17.469 22.359 1 89.31 8 ASP B O 1
ATOM 3116 N N . ARG B 1 9 ? -2.807 -19.5 21.625 1 88.12 9 ARG B N 1
ATOM 3117 C CA . ARG B 1 9 ? -1.474 -19.469 22.219 1 88.12 9 ARG B CA 1
ATOM 3118 C C . ARG B 1 9 ? -0.611 -18.391 21.578 1 88.12 9 ARG B C 1
ATOM 3120 O O . ARG B 1 9 ? 0.093 -17.656 22.281 1 88.12 9 ARG B O 1
ATOM 3127 N N . CYS B 1 10 ? -0.672 -18.328 20.281 1 87.69 10 CYS B N 1
ATOM 3128 C CA . CYS B 1 10 ? 0.12 -17.344 19.547 1 87.69 10 CYS B CA 1
ATOM 3129 C C . CYS B 1 10 ? -0.308 -15.93 19.906 1 87.69 10 CYS B C 1
ATOM 3131 O O . CYS B 1 10 ? 0.532 -15.039 20.047 1 87.69 10 CYS B O 1
ATOM 3133 N N . ILE B 1 11 ? -1.578 -15.742 20.078 1 86.12 11 ILE B N 1
ATOM 3134 C CA . ILE B 1 11 ? -2.113 -14.422 20.406 1 86.12 11 ILE B CA 1
ATOM 3135 C C . ILE B 1 11 ? -1.663 -14.023 21.812 1 86.12 11 ILE B C 1
ATOM 3137 O O . ILE B 1 11 ? -1.208 -12.891 22.031 1 86.12 11 ILE B O 1
ATOM 3141 N N . GLU B 1 12 ? -1.797 -14.93 22.734 1 85.75 12 GLU B N 1
ATOM 3142 C CA . GLU B 1 12 ? -1.386 -14.656 24.109 1 85.75 12 GLU B CA 1
ATOM 3143 C C . GLU B 1 12 ? 0.103 -14.328 24.188 1 85.75 12 GLU B C 1
ATOM 3145 O O . GLU B 1 12 ? 0.497 -13.336 24.797 1 85.75 12 GLU B O 1
ATOM 3150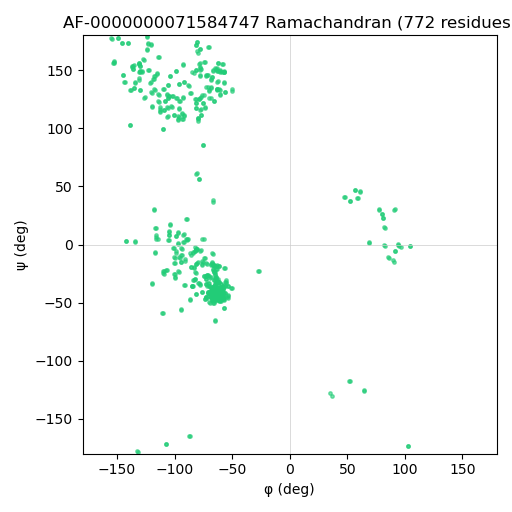 N N . ARG B 1 13 ? 0.902 -15.148 23.562 1 83.56 13 ARG B N 1
ATOM 3151 C CA . ARG B 1 13 ? 2.346 -14.938 23.547 1 83.56 13 ARG B CA 1
ATOM 3152 C C . ARG B 1 13 ? 2.701 -13.656 22.797 1 83.56 13 ARG B C 1
ATOM 3154 O O . ARG B 1 13 ? 3.604 -12.922 23.203 1 83.56 13 ARG B O 1
ATOM 3161 N N . GLY B 1 14 ? 2.014 -13.516 21.703 1 82.81 14 GLY B N 1
ATOM 3162 C CA . GLY B 1 14 ? 2.258 -12.336 20.891 1 82.81 14 GLY B CA 1
ATOM 3163 C C . GLY B 1 14 ? 1.971 -11.031 21.609 1 82.81 14 GLY B C 1
ATOM 3164 O O . GLY B 1 14 ? 2.748 -10.078 21.531 1 82.81 14 GLY B O 1
ATOM 3165 N N . GLN B 1 15 ? 0.878 -11 22.312 1 77.94 15 GLN B N 1
ATOM 3166 C CA . GLN B 1 15 ? 0.506 -9.805 23.062 1 77.94 15 GLN B CA 1
ATOM 3167 C C . GLN B 1 15 ? 1.526 -9.508 24.156 1 77.94 15 GLN B C 1
ATOM 3169 O O . GLN B 1 15 ? 1.907 -8.359 24.359 1 77.94 15 GLN B O 1
ATOM 3174 N N . PHE B 1 16 ? 1.926 -10.5 24.812 1 76.56 16 PHE B N 1
ATOM 3175 C CA . PHE B 1 16 ? 2.93 -10.344 25.859 1 76.56 16 PHE B CA 1
ATOM 3176 C C . PHE B 1 16 ? 4.227 -9.789 25.297 1 76.56 16 PHE B C 1
ATOM 3178 O O . PHE B 1 16 ? 4.809 -8.859 25.859 1 76.56 16 PHE B O 1
ATOM 3185 N N . MET B 1 17 ? 4.625 -10.289 24.203 1 77.94 17 MET B N 1
ATOM 3186 C CA . MET B 1 17 ? 5.898 -9.906 23.594 1 77.94 17 MET B CA 1
ATOM 3187 C C . MET B 1 17 ? 5.816 -8.5 23 1 77.94 17 MET B C 1
ATOM 3189 O O . MET B 1 17 ? 6.812 -7.777 22.969 1 77.94 17 MET B O 1
ATOM 3193 N N . THR B 1 18 ? 4.625 -8.133 22.469 1 74.25 18 THR B N 1
ATOM 3194 C CA . THR B 1 18 ? 4.449 -6.793 21.922 1 74.25 18 THR B CA 1
ATOM 3195 C C . THR B 1 18 ? 4.82 -5.738 22.969 1 74.25 18 THR B C 1
ATOM 3197 O O . THR B 1 18 ? 5.516 -4.77 22.656 1 74.25 18 THR B O 1
ATOM 3200 N N . GLN B 1 19 ? 4.383 -5.91 24.109 1 69.62 19 GLN B N 1
ATOM 3201 C CA . GLN B 1 19 ? 4.664 -4.969 25.188 1 69.62 19 GLN B CA 1
ATOM 3202 C C . GLN B 1 19 ? 6.16 -4.895 25.484 1 69.62 19 GLN B C 1
ATOM 3204 O O . GLN B 1 19 ? 6.703 -3.805 25.672 1 69.62 19 GLN B O 1
ATOM 3209 N N . GLU B 1 20 ? 6.824 -6.031 25.422 1 71.06 20 GLU B N 1
ATOM 3210 C CA . GLU B 1 20 ? 8.258 -6.094 25.703 1 71.06 20 GLU B CA 1
ATOM 3211 C C . GLU B 1 20 ? 9.062 -5.438 24.578 1 71.06 20 GLU B C 1
ATOM 3213 O O . GLU B 1 20 ? 10.039 -4.734 24.844 1 71.06 20 GLU B O 1
ATOM 3218 N N . ILE B 1 21 ? 8.641 -5.703 23.391 1 69.88 21 ILE B N 1
ATOM 3219 C CA . ILE B 1 21 ? 9.336 -5.16 22.219 1 69.88 21 ILE B CA 1
ATOM 3220 C C . ILE B 1 21 ? 9.188 -3.641 22.203 1 69.88 21 ILE B C 1
ATOM 3222 O O . ILE B 1 21 ? 10.156 -2.92 21.953 1 69.88 21 ILE B O 1
ATOM 3226 N N . ALA B 1 22 ? 7.98 -3.23 22.438 1 64.62 22 ALA B N 1
ATOM 3227 C CA . ALA B 1 22 ? 7.727 -1.793 22.453 1 64.62 22 ALA B CA 1
ATOM 3228 C C . ALA B 1 22 ? 8.586 -1.098 23.516 1 64.62 22 ALA B C 1
ATOM 3230 O O . ALA B 1 22 ? 9.156 -0.034 23.25 1 64.62 22 ALA B O 1
ATOM 3231 N N . LYS B 1 23 ? 8.648 -1.656 24.672 1 64.44 23 LYS B N 1
ATOM 3232 C CA . LYS B 1 23 ? 9.453 -1.104 25.75 1 64.44 23 LYS B CA 1
ATOM 3233 C C . LYS B 1 23 ? 10.93 -1.047 25.375 1 64.44 23 LYS B C 1
ATOM 3235 O O . LYS B 1 23 ? 11.617 -0.066 25.672 1 64.44 23 LYS B O 1
ATOM 3240 N N . SER B 1 24 ? 11.383 -2.133 24.734 1 63.31 24 SER B N 1
ATOM 3241 C CA . SER B 1 24 ? 12.789 -2.223 24.359 1 63.31 24 SER B CA 1
ATOM 3242 C C . SER B 1 24 ? 13.125 -1.239 23.234 1 63.31 24 SER B C 1
ATOM 3244 O O . SER B 1 24 ? 14.188 -0.618 23.25 1 63.31 24 SER B O 1
ATOM 3246 N N . GLN B 1 25 ? 12.359 -1.228 22.219 1 59.22 25 GLN B N 1
ATOM 3247 C CA . GLN B 1 25 ? 12.633 -0.423 21.031 1 59.22 25 GLN B CA 1
ATOM 3248 C C . GLN B 1 25 ? 12.406 1.06 21.312 1 59.22 25 GLN B C 1
ATOM 3250 O O . GLN B 1 25 ? 13.133 1.912 20.797 1 59.22 25 GLN B O 1
ATOM 3255 N N . PHE B 1 26 ? 11.367 1.326 21.906 1 56.78 26 PHE B N 1
ATOM 3256 C CA . PHE B 1 26 ? 11.008 2.734 22 1 56.78 26 PHE B CA 1
ATOM 3257 C C . PHE B 1 26 ? 11.289 3.268 23.406 1 56.78 26 PHE B C 1
ATOM 3259 O O . PHE B 1 26 ? 11.102 4.457 23.672 1 56.78 26 PHE B O 1
ATOM 3266 N N . GLY B 1 27 ? 12.172 2.365 24.047 1 52.53 27 GLY B N 1
ATOM 3267 C CA . GLY B 1 27 ? 12.328 2.822 25.422 1 52.53 27 GLY B CA 1
ATOM 3268 C C . GLY B 1 27 ? 11.047 3.387 26 1 52.53 27 GLY B C 1
ATOM 3269 O O . GLY B 1 27 ? 10 2.736 25.953 1 52.53 27 GLY B O 1
ATOM 3270 N N . ASN B 1 28 ? 11.227 4.621 26.594 1 49.66 28 ASN B N 1
ATOM 3271 C CA . ASN B 1 28 ? 10.141 5.523 26.969 1 49.66 28 ASN B CA 1
ATOM 3272 C C . ASN B 1 28 ? 9.523 6.199 25.75 1 49.66 28 ASN B C 1
ATOM 3274 O O . ASN B 1 28 ? 8.945 7.281 25.859 1 49.66 28 ASN B O 1
ATOM 3278 N N . ASP B 1 29 ? 9.859 5.922 24.578 1 50.78 29 ASP B N 1
ATOM 3279 C CA . ASP B 1 29 ? 9.484 6.703 23.406 1 50.78 29 ASP B CA 1
ATOM 3280 C C . ASP B 1 29 ? 7.977 6.633 23.156 1 50.78 29 ASP B C 1
ATOM 3282 O O . ASP B 1 29 ? 7.535 6.383 22.047 1 50.78 29 ASP B O 1
ATOM 3286 N N . SER B 1 30 ? 7.359 6.652 24.172 1 59.06 30 SER B N 1
ATOM 3287 C CA . SER B 1 30 ? 5.934 6.977 24.172 1 59.06 30 SER B CA 1
ATOM 3288 C C . SER B 1 30 ? 5.652 8.25 23.391 1 59.06 30 SER B C 1
ATOM 3290 O O . SER B 1 30 ? 6.535 9.094 23.219 1 59.06 30 SER B O 1
ATOM 3292 N N . PRO B 1 31 ? 4.66 8.141 22.547 1 68.75 31 PRO B N 1
ATOM 3293 C CA . PRO B 1 31 ? 4.281 9.398 21.891 1 68.75 31 PRO B CA 1
ATOM 3294 C C . PRO B 1 31 ? 4.617 10.625 22.75 1 68.75 31 PRO B C 1
ATOM 3296 O O . PRO B 1 31 ? 4.992 11.664 22.219 1 68.75 31 PRO B O 1
ATOM 3299 N N . ALA B 1 32 ? 4.723 10.375 24.047 1 66.5 32 ALA B N 1
ATOM 3300 C CA . ALA B 1 32 ? 5 11.484 24.953 1 66.5 32 ALA B CA 1
ATOM 3301 C C . ALA B 1 32 ? 6.496 11.789 25.016 1 66.5 32 ALA B C 1
ATOM 3303 O O . ALA B 1 32 ? 6.895 12.914 25.328 1 66.5 32 ALA B O 1
ATOM 3304 N N . ALA B 1 33 ? 7.242 10.82 24.609 1 72.56 33 ALA B N 1
ATOM 3305 C CA . ALA B 1 33 ? 8.688 10.992 24.75 1 72.56 33 ALA B CA 1
ATOM 3306 C C . ALA B 1 33 ? 9.32 11.438 23.438 1 72.56 33 ALA B C 1
ATOM 3308 O O . ALA B 1 33 ? 10.469 11.891 23.406 1 72.56 33 ALA B O 1
ATOM 3309 N N . ARG B 1 34 ? 8.523 11.477 22.406 1 80.12 34 ARG B N 1
ATOM 3310 C CA . ARG B 1 34 ? 9.047 11.844 21.094 1 80.12 34 ARG B CA 1
ATOM 3311 C C . ARG B 1 34 ? 9.273 13.352 21 1 80.12 34 ARG B C 1
ATOM 3313 O O . ARG B 1 34 ? 8.445 14.141 21.453 1 80.12 34 ARG B O 1
ATOM 3320 N N . THR B 1 35 ? 10.547 13.727 20.562 1 85.12 35 THR B N 1
ATOM 3321 C CA . THR B 1 35 ? 10.867 15.141 20.406 1 85.12 35 THR B CA 1
ATOM 3322 C C . THR B 1 35 ? 11.484 15.398 19.031 1 85.12 35 THR B C 1
ATOM 3324 O O . THR B 1 35 ? 12.094 14.5 18.438 1 85.12 35 THR B O 1
ATOM 3327 N N . ILE B 1 36 ? 11.227 16.578 18.531 1 91.12 36 ILE B N 1
ATOM 3328 C CA . ILE B 1 36 ? 11.922 17.031 17.328 1 91.12 36 ILE B CA 1
ATOM 3329 C C . ILE B 1 36 ? 13.305 17.562 17.703 1 91.12 36 ILE B C 1
ATOM 3331 O O . ILE B 1 36 ? 13.414 18.562 18.422 1 91.12 36 ILE B O 1
ATOM 3335 N N . THR B 1 37 ? 14.328 16.922 17.203 1 90.56 37 THR B N 1
ATOM 3336 C CA . THR B 1 37 ? 15.688 17.297 17.594 1 90.56 37 THR B CA 1
ATOM 3337 C C . THR B 1 37 ? 16.297 18.266 16.578 1 90.56 37 THR B C 1
ATOM 3339 O O . THR B 1 37 ? 17.328 18.875 16.828 1 90.56 37 THR B O 1
ATOM 3342 N N . ARG B 1 38 ? 15.625 18.391 15.445 1 93.25 38 ARG B N 1
ATOM 3343 C CA . ARG B 1 38 ? 16.078 19.359 14.461 1 93.25 38 ARG B CA 1
ATOM 3344 C C . ARG B 1 38 ? 16.016 20.781 15.016 1 93.25 38 ARG B C 1
ATOM 3346 O O . ARG B 1 38 ? 15.055 21.141 15.703 1 93.25 38 ARG B O 1
ATOM 3353 N N . ARG B 1 39 ? 17.047 21.578 14.672 1 95 39 ARG B N 1
ATOM 3354 C CA . ARG B 1 39 ? 17.109 23 15.008 1 95 39 ARG B CA 1
ATOM 3355 C C . ARG B 1 39 ? 17.234 23.859 13.75 1 95 39 ARG B C 1
ATOM 3357 O O . ARG B 1 39 ? 17.953 23.484 12.82 1 95 39 ARG B O 1
ATOM 3364 N N . TRP B 1 40 ? 16.562 24.906 13.727 1 95.62 40 TRP B N 1
ATOM 3365 C CA . TRP B 1 40 ? 16.609 25.828 12.586 1 95.62 40 TRP B CA 1
ATOM 3366 C C . TRP B 1 40 ? 17.562 26.984 12.859 1 95.62 40 TRP B C 1
ATOM 3368 O O . TRP B 1 40 ? 17.422 27.703 13.852 1 95.62 40 TRP B O 1
ATOM 3378 N N . ARG B 1 41 ? 18.469 27.172 11.977 1 94.19 41 ARG B N 1
ATOM 3379 C CA . ARG B 1 41 ? 19.422 28.266 12.125 1 94.19 41 ARG B CA 1
ATOM 3380 C C . ARG B 1 41 ? 18.719 29.609 11.906 1 94.19 41 ARG B C 1
ATOM 3382 O O . ARG B 1 41 ? 17.562 29.656 11.492 1 94.19 41 ARG B O 1
ATOM 3389 N N . ILE B 1 42 ? 19.406 30.641 12.211 1 95.19 42 ILE B N 1
ATOM 3390 C CA . ILE B 1 42 ? 18.797 31.953 12.328 1 95.19 42 ILE B CA 1
ATOM 3391 C C . ILE B 1 42 ? 18.25 32.406 10.969 1 95.19 42 ILE B C 1
ATOM 3393 O O . ILE B 1 42 ? 17.219 33.062 10.898 1 95.19 42 ILE B O 1
ATOM 3397 N N . THR B 1 43 ? 18.922 32.062 9.891 1 95.81 43 THR B N 1
ATOM 3398 C CA . THR B 1 43 ? 18.453 32.469 8.562 1 95.81 43 THR B CA 1
ATOM 3399 C C . THR B 1 43 ? 17.125 31.812 8.227 1 95.81 43 THR B C 1
ATOM 3401 O O . THR B 1 43 ? 16.203 32.469 7.734 1 95.81 43 THR B O 1
ATOM 3404 N N . GLU B 1 44 ? 17.047 30.531 8.5 1 95.25 44 GLU B N 1
ATOM 3405 C CA . GLU B 1 44 ? 15.805 29.797 8.266 1 95.25 44 GLU B CA 1
ATOM 3406 C C . GLU B 1 44 ? 14.688 30.281 9.18 1 95.25 44 GLU B C 1
ATOM 3408 O O . GLU B 1 44 ? 13.539 30.422 8.75 1 95.25 44 GLU B O 1
ATOM 3413 N N . ALA B 1 45 ? 15.078 30.5 10.422 1 96.88 45 ALA B N 1
ATOM 3414 C CA . ALA B 1 45 ? 14.102 30.984 11.391 1 96.88 45 ALA B CA 1
ATOM 3415 C C . ALA B 1 45 ? 13.547 32.344 10.969 1 96.88 45 ALA B C 1
ATOM 3417 O O . ALA B 1 45 ? 12.336 32.594 11.07 1 96.88 45 ALA B O 1
ATOM 3418 N N . ALA B 1 46 ? 14.445 33.188 10.523 1 97.44 46 ALA B N 1
ATOM 3419 C CA . ALA B 1 46 ? 14.047 34.531 10.078 1 97.44 46 ALA B CA 1
ATOM 3420 C C . ALA B 1 46 ? 13.078 34.438 8.906 1 97.44 46 ALA B C 1
ATOM 3422 O O . ALA B 1 46 ? 12.102 35.188 8.852 1 97.44 46 ALA B O 1
ATOM 3423 N N . GLU B 1 47 ? 13.32 33.562 8.047 1 96.44 47 GLU B N 1
ATOM 3424 C CA . GLU B 1 47 ? 12.445 33.344 6.895 1 96.44 47 GLU B CA 1
ATOM 3425 C C . GLU B 1 47 ? 11.07 32.844 7.328 1 96.44 47 GLU B C 1
ATOM 3427 O O . GLU B 1 47 ? 10.047 33.312 6.828 1 96.44 47 GLU B O 1
ATOM 3432 N N . LEU B 1 48 ? 11.062 31.953 8.234 1 96.69 48 LEU B N 1
ATOM 3433 C CA . LEU B 1 48 ? 9.812 31.375 8.734 1 96.69 48 LEU B CA 1
ATOM 3434 C C . LEU B 1 48 ? 8.992 32.438 9.484 1 96.69 48 LEU B C 1
ATOM 3436 O O . LEU B 1 48 ? 7.766 32.438 9.375 1 96.69 48 LEU B O 1
ATOM 3440 N N . VAL B 1 49 ? 9.664 33.312 10.188 1 97 49 VAL B N 1
ATOM 3441 C CA . VAL B 1 49 ? 9 34.312 11 1 97 49 VAL B CA 1
ATOM 3442 C C . VAL B 1 49 ? 8.578 35.5 10.125 1 97 49 VAL B C 1
ATOM 3444 O O . VAL B 1 49 ? 7.582 36.156 10.414 1 97 49 VAL B O 1
ATOM 3447 N N . GLY B 1 50 ? 9.273 35.781 9.086 1 96.38 50 GLY B N 1
ATOM 3448 C CA . GLY B 1 50 ? 8.984 36.875 8.195 1 96.38 50 GLY B CA 1
ATOM 3449 C C . GLY B 1 50 ? 9.711 38.156 8.586 1 96.38 50 GLY B C 1
ATOM 3450 O O . GLY B 1 50 ? 9.156 39.25 8.477 1 96.38 50 GLY B O 1
ATOM 3451 N N . VAL B 1 51 ? 10.898 37.969 9.18 1 97.38 51 VAL B N 1
ATOM 3452 C CA . VAL B 1 51 ? 11.742 39.125 9.539 1 97.38 51 VAL B CA 1
ATOM 3453 C C . VAL B 1 51 ? 13.172 38.875 9.086 1 97.38 51 VAL B C 1
ATOM 3455 O O . VAL B 1 51 ? 13.453 37.844 8.422 1 97.38 51 VAL B O 1
ATOM 3458 N N . THR B 1 52 ? 14.094 39.75 9.352 1 97.38 52 THR B N 1
ATOM 3459 C CA . THR B 1 52 ? 15.5 39.562 9.008 1 97.38 52 THR B CA 1
ATOM 3460 C C . THR B 1 52 ? 16.266 38.938 10.18 1 97.38 52 THR B C 1
ATOM 3462 O O . THR B 1 52 ? 15.852 39.094 11.336 1 97.38 52 THR B O 1
ATOM 3465 N N . PRO B 1 53 ? 17.328 38.281 9.883 1 97 53 PRO B N 1
ATOM 3466 C CA . PRO B 1 53 ? 18.156 37.75 10.969 1 97 53 PRO B CA 1
ATOM 3467 C C . PRO B 1 53 ? 18.625 38.844 11.93 1 97 53 PRO B C 1
ATOM 3469 O O . PRO B 1 53 ? 18.688 38.594 13.141 1 97 53 PRO B O 1
ATOM 3472 N N . GLN B 1 54 ? 18.906 39.938 11.398 1 97 54 GLN B N 1
ATOM 3473 C CA . GLN B 1 54 ? 19.359 41.062 12.227 1 97 54 GLN B CA 1
ATOM 3474 C C . GLN B 1 54 ? 18.266 41.5 13.203 1 97 54 GLN B C 1
ATOM 3476 O O . GLN B 1 54 ? 18.562 41.844 14.344 1 97 54 GLN B O 1
ATOM 3481 N N . THR B 1 55 ? 17.078 41.5 12.742 1 97.44 55 THR B N 1
ATOM 3482 C CA . THR B 1 55 ? 15.953 41.844 13.609 1 97.44 55 THR B CA 1
ATOM 3483 C C . THR B 1 55 ? 15.875 40.875 14.797 1 97.44 55 THR B C 1
ATOM 3485 O O . THR B 1 55 ? 15.625 41.312 15.93 1 97.44 55 THR B O 1
ATOM 3488 N N . ILE B 1 56 ? 16.062 39.625 14.555 1 96.94 56 ILE B N 1
ATOM 3489 C CA . ILE B 1 56 ? 16.031 38.625 15.617 1 96.94 56 ILE B CA 1
ATOM 3490 C C . ILE B 1 56 ? 17.156 38.906 16.609 1 96.94 56 ILE B C 1
ATOM 3492 O O . ILE B 1 56 ? 16.922 38.906 17.828 1 96.94 56 ILE B O 1
ATOM 3496 N N . ARG B 1 57 ? 18.312 39.219 16.141 1 95.75 57 ARG B N 1
ATOM 3497 C CA . ARG B 1 57 ? 19.469 39.5 17 1 95.75 57 ARG B CA 1
ATOM 3498 C C . ARG B 1 57 ? 19.203 40.719 17.859 1 95.75 57 ARG B C 1
ATOM 3500 O O . ARG B 1 57 ? 19.531 40.75 19.047 1 95.75 57 ARG B O 1
ATOM 3507 N N . ASN B 1 58 ? 18.703 41.719 17.188 1 96.62 58 ASN B N 1
ATOM 3508 C CA . ASN B 1 58 ? 18.406 42.969 17.906 1 96.62 58 ASN B CA 1
ATOM 3509 C C . ASN B 1 58 ? 17.422 42.719 19.047 1 96.62 58 ASN B C 1
ATOM 3511 O O . ASN B 1 58 ? 17.578 43.281 20.125 1 96.62 58 ASN B O 1
ATOM 3515 N N . TYR B 1 59 ? 16.438 41.906 18.766 1 96.38 59 TYR B N 1
ATOM 3516 C CA . TYR B 1 59 ? 15.422 41.625 19.781 1 96.38 59 TYR B CA 1
ATOM 3517 C C . TYR B 1 59 ? 15.992 40.75 20.891 1 96.38 59 TYR B C 1
ATOM 3519 O O . TYR B 1 59 ? 15.594 40.875 22.047 1 96.38 59 TYR B O 1
ATOM 3527 N N . GLU B 1 60 ? 16.859 39.844 20.562 1 95.12 60 GLU B N 1
ATOM 3528 C CA . GLU B 1 60 ? 17.547 39.031 21.562 1 95.12 60 GLU B CA 1
ATOM 3529 C C . GLU B 1 60 ? 18.422 39.906 22.469 1 95.12 60 GLU B C 1
ATOM 3531 O O . GLU B 1 60 ? 18.406 39.719 23.703 1 95.12 60 GLU B O 1
ATOM 3536 N N . ASP B 1 61 ? 19.109 40.844 21.906 1 94.69 61 ASP B N 1
ATOM 3537 C CA . ASP B 1 61 ? 20 41.719 22.625 1 94.69 61 ASP B CA 1
ATOM 3538 C C . ASP B 1 61 ? 19.234 42.688 23.531 1 94.69 61 ASP B C 1
ATOM 3540 O O . ASP B 1 61 ? 19.688 43.031 24.625 1 94.69 61 ASP B O 1
ATOM 3544 N N . SER B 1 62 ? 18.078 43.125 23.047 1 95.25 62 SER B N 1
ATOM 3545 C CA . SER B 1 62 ? 17.266 44.062 23.797 1 95.25 62 SER B CA 1
ATOM 3546 C C . SER B 1 62 ? 16.469 43.375 24.891 1 95.25 62 SER B C 1
ATOM 3548 O O . SER B 1 62 ? 15.82 44.062 25.703 1 95.25 62 SER B O 1
ATOM 3550 N N . GLY B 1 63 ? 16.344 42.031 24.844 1 93.62 63 GLY B N 1
ATOM 3551 C CA . GLY B 1 63 ? 15.625 41.312 25.859 1 93.62 63 GLY B CA 1
ATOM 3552 C C . GLY B 1 63 ? 14.164 41.031 25.516 1 93.62 63 GLY B C 1
ATOM 3553 O O . GLY B 1 63 ? 13.43 40.438 26.297 1 93.62 63 GLY B O 1
ATOM 3554 N N . LYS B 1 64 ? 13.781 41.5 24.391 1 94.62 64 LYS B N 1
ATOM 3555 C CA . LYS B 1 64 ? 12.406 41.25 23.953 1 94.62 64 LYS B CA 1
ATOM 3556 C C . LYS B 1 64 ? 12.211 39.812 23.531 1 94.62 64 LYS B C 1
ATOM 3558 O O . LYS B 1 64 ? 11.078 39.312 23.516 1 94.62 64 LYS B O 1
ATOM 3563 N N . LEU B 1 65 ? 13.25 39.188 23.094 1 94.94 65 LEU B N 1
ATOM 3564 C CA . LEU B 1 65 ? 13.305 37.75 22.859 1 94.94 65 LEU B CA 1
ATOM 3565 C C . LEU B 1 65 ? 14.312 37.062 23.797 1 94.94 65 LEU B C 1
ATOM 3567 O O . LEU B 1 65 ? 15.273 37.719 24.234 1 94.94 65 LEU B O 1
ATOM 3571 N N . PRO B 1 66 ? 14.008 35.875 24.172 1 93.06 66 PRO B N 1
ATOM 3572 C CA . PRO B 1 66 ? 15.023 35.156 24.969 1 93.06 66 PRO B CA 1
ATOM 3573 C C . PRO B 1 66 ? 16.344 35.031 24.219 1 93.06 66 PRO B C 1
ATOM 3575 O O . PRO B 1 66 ? 16.375 35.031 22.984 1 93.06 66 PRO B O 1
ATOM 3578 N N . PRO B 1 67 ? 17.391 34.875 25.047 1 89.88 67 PRO B N 1
ATOM 3579 C CA . PRO B 1 67 ? 18.688 34.625 24.391 1 89.88 67 PRO B CA 1
ATOM 3580 C C . PRO B 1 67 ? 18.719 33.312 23.625 1 89.88 67 PRO B C 1
ATOM 3582 O O . PRO B 1 67 ? 18 32.375 23.984 1 89.88 67 PRO B O 1
ATOM 3585 N N . PRO B 1 68 ? 19.516 33.25 22.594 1 87.94 68 PRO B N 1
ATOM 3586 C CA . PRO B 1 68 ? 19.594 32.031 21.797 1 87.94 68 PRO B CA 1
ATOM 3587 C C . PRO B 1 68 ? 20.203 30.859 22.578 1 87.94 68 PRO B C 1
ATOM 3589 O O . PRO B 1 68 ? 21.047 31.078 23.469 1 87.94 68 PRO B O 1
ATOM 3592 N N . ASP B 1 69 ? 19.75 29.672 22.219 1 91.94 69 ASP B N 1
ATOM 3593 C CA . ASP B 1 69 ? 20.375 28.469 22.766 1 91.94 69 ASP B CA 1
ATOM 3594 C C . ASP B 1 69 ? 21.797 28.312 22.219 1 91.94 69 ASP B C 1
ATOM 3596 O O . ASP B 1 69 ? 22.062 28.578 21.047 1 91.94 69 ASP B O 1
ATOM 3600 N N . THR B 1 70 ? 22.734 27.984 23.125 1 91.31 70 THR B N 1
ATOM 3601 C CA . THR B 1 70 ? 24.125 27.781 22.719 1 91.31 70 THR B CA 1
ATOM 3602 C C . THR B 1 70 ? 24.672 26.469 23.266 1 91.31 70 THR B C 1
ATOM 3604 O O . THR B 1 70 ? 24.109 25.891 24.188 1 91.31 70 THR B O 1
ATOM 3607 N N . ALA B 1 71 ? 25.531 25.938 22.562 1 89.69 71 ALA B N 1
ATOM 3608 C CA . ALA B 1 71 ? 26.25 24.75 23 1 89.69 71 ALA B CA 1
ATOM 3609 C C . ALA B 1 71 ? 27.734 24.859 22.672 1 89.69 71 ALA B C 1
ATOM 3611 O O . ALA B 1 71 ? 28.125 25.562 21.75 1 89.69 71 ALA B O 1
ATOM 3612 N N . MET B 1 72 ? 28.469 24.156 23.5 1 88.31 72 MET B N 1
ATOM 3613 C CA . MET B 1 72 ? 29.906 24.109 23.266 1 88.31 72 MET B CA 1
ATOM 3614 C C . MET B 1 72 ? 30.25 23.109 22.156 1 88.31 72 MET B C 1
ATOM 3616 O O . MET B 1 72 ? 29.984 21.922 22.297 1 88.31 72 MET B O 1
ATOM 3620 N N . ILE B 1 73 ? 30.609 23.547 21.125 1 83.38 73 ILE B N 1
ATOM 3621 C CA . ILE B 1 73 ? 31.109 22.688 20.062 1 83.38 73 ILE B CA 1
ATOM 3622 C C . ILE B 1 73 ? 32.625 22.828 19.953 1 83.38 73 ILE B C 1
ATOM 3624 O O . ILE B 1 73 ? 33.125 23.859 19.484 1 83.38 73 ILE B O 1
ATOM 3628 N N . GLY B 1 74 ? 33.375 21.75 20.344 1 82.56 74 GLY B N 1
ATOM 3629 C CA . GLY B 1 74 ? 34.812 21.906 20.516 1 82.56 74 GLY B CA 1
ATOM 3630 C C . GLY B 1 74 ? 35.188 22.859 21.625 1 82.56 74 GLY B C 1
ATOM 3631 O O . GLY B 1 74 ? 34.781 22.672 22.781 1 82.56 74 GLY B O 1
ATOM 3632 N N . ARG B 1 75 ? 36.062 23.969 21.375 1 82.62 75 ARG B N 1
ATOM 3633 C CA . ARG B 1 75 ? 36.562 24.906 22.375 1 82.62 75 ARG B CA 1
ATOM 3634 C C . ARG B 1 75 ? 35.844 26.25 22.266 1 82.62 75 ARG B C 1
ATOM 3636 O O . ARG B 1 75 ? 36.219 27.203 22.953 1 82.62 75 ARG B O 1
ATOM 3643 N N . VAL B 1 76 ? 34.594 26.156 21.312 1 88.88 76 VAL B N 1
ATOM 3644 C CA . VAL B 1 76 ? 33.906 27.422 21.062 1 88.88 76 VAL B CA 1
ATOM 3645 C C . VAL B 1 76 ? 32.406 27.25 21.281 1 88.88 76 VAL B C 1
ATOM 3647 O O . VAL B 1 76 ? 31.812 26.219 20.938 1 88.88 76 VAL B O 1
ATOM 3650 N N . GLU B 1 77 ? 31.797 28.312 21.875 1 89 77 GLU B N 1
ATOM 3651 C CA . GLU B 1 77 ? 30.344 28.328 22.062 1 89 77 GLU B CA 1
ATOM 3652 C C . GLU B 1 77 ? 29.625 28.766 20.781 1 89 77 GLU B C 1
ATOM 3654 O O . GLU B 1 77 ? 29.969 29.781 20.188 1 89 77 GLU B O 1
ATOM 3659 N N . GLN B 1 78 ? 28.719 27.938 20.359 1 89.06 78 GLN B N 1
ATOM 3660 C CA . GLN B 1 78 ? 28 28.234 19.125 1 89.06 78 GLN B CA 1
ATOM 3661 C C . GLN B 1 78 ? 26.484 28.156 19.344 1 89.06 78 GLN B C 1
ATOM 3663 O O . GLN B 1 78 ? 26.016 27.406 20.203 1 89.06 78 GLN B O 1
ATOM 3668 N N . ARG B 1 79 ? 25.781 29.016 18.547 1 90.62 79 ARG B N 1
ATOM 3669 C CA . ARG B 1 79 ? 24.328 28.922 18.547 1 90.62 79 ARG B CA 1
ATOM 3670 C C . ARG B 1 79 ? 23.859 27.578 18.016 1 90.62 79 ARG B C 1
ATOM 3672 O O . ARG B 1 79 ? 24.344 27.109 16.984 1 90.62 79 ARG B O 1
ATOM 3679 N N . THR B 1 80 ? 22.922 26.953 18.703 1 91.62 80 THR B N 1
ATOM 3680 C CA . THR B 1 80 ? 22.453 25.625 18.312 1 91.62 80 THR B CA 1
ATOM 3681 C C . THR B 1 80 ? 21.266 25.734 17.359 1 91.62 80 THR B C 1
ATOM 3683 O O . THR B 1 80 ? 20.859 24.75 16.734 1 91.62 80 THR B O 1
ATOM 3686 N N . GLY B 1 81 ? 20.672 26.906 17.25 1 94.44 81 GLY B N 1
ATOM 3687 C CA . GLY B 1 81 ? 19.484 27.078 16.438 1 94.44 81 GLY B CA 1
ATOM 3688 C C . GLY B 1 81 ? 18.203 27.156 17.25 1 94.44 81 GLY B C 1
ATOM 3689 O O . GLY B 1 81 ? 18.25 27.234 18.484 1 94.44 81 GLY B O 1
ATOM 3690 N N . TYR B 1 82 ? 17.109 27.172 16.578 1 96.56 82 TYR B N 1
ATOM 3691 C CA . TYR B 1 82 ? 15.828 27.406 17.25 1 96.56 82 TYR B CA 1
ATOM 3692 C C . TYR B 1 82 ? 14.914 26.203 17.094 1 96.56 82 TYR B C 1
ATOM 3694 O O . TYR B 1 82 ? 14.945 25.516 16.062 1 96.56 82 TYR B O 1
ATOM 3702 N N . SER B 1 83 ? 14.133 25.938 18.109 1 95.5 83 SER B N 1
ATOM 3703 C CA . SER B 1 83 ? 13.047 24.969 18.016 1 95.5 83 SER B CA 1
ATOM 3704 C C . SER B 1 83 ? 11.828 25.578 17.328 1 95.5 83 SER B C 1
ATOM 3706 O O . SER B 1 83 ? 11.742 26.781 17.156 1 95.5 83 SER B O 1
ATOM 3708 N N . ILE B 1 84 ? 10.93 24.734 16.922 1 96.25 84 ILE B N 1
ATOM 3709 C CA . ILE B 1 84 ? 9.695 25.188 16.297 1 96.25 84 ILE B CA 1
ATOM 3710 C C . ILE B 1 84 ? 8.922 26.078 17.281 1 96.25 84 ILE B C 1
ATOM 3712 O O . ILE B 1 84 ? 8.367 27.109 16.875 1 96.25 84 ILE B O 1
ATOM 3716 N N . GLN B 1 85 ? 8.914 25.734 18.547 1 95.31 85 GLN B N 1
ATOM 3717 C CA . GLN B 1 85 ? 8.211 26.531 19.562 1 95.31 85 GLN B CA 1
ATOM 3718 C C . GLN B 1 85 ? 8.82 27.922 19.688 1 95.31 85 GLN B C 1
ATOM 3720 O O . GLN B 1 85 ? 8.102 28.906 19.812 1 95.31 85 GLN B O 1
ATOM 3725 N N . GLN B 1 86 ? 10.141 27.938 19.719 1 95.94 86 GLN B N 1
ATOM 3726 C CA . GLN B 1 86 ? 10.812 29.234 19.781 1 95.94 86 GLN B CA 1
ATOM 3727 C C . GLN B 1 86 ? 10.461 30.094 18.578 1 95.94 86 GLN B C 1
ATOM 3729 O O . GLN B 1 86 ? 10.289 31.312 18.703 1 95.94 86 GLN B O 1
ATOM 3734 N N . ILE B 1 87 ? 10.375 29.469 17.469 1 97 87 ILE B N 1
ATOM 3735 C CA . ILE B 1 87 ? 10.016 30.188 16.25 1 97 87 ILE B CA 1
ATOM 3736 C C . ILE B 1 87 ? 8.586 30.719 16.359 1 97 87 ILE B C 1
ATOM 3738 O O . ILE B 1 87 ? 8.305 31.859 16 1 97 87 ILE B O 1
ATOM 3742 N N . ASN B 1 88 ? 7.703 29.938 16.875 1 96.94 88 ASN B N 1
ATOM 3743 C CA . ASN B 1 88 ? 6.328 30.375 17.094 1 96.94 88 ASN B CA 1
ATOM 3744 C C . ASN B 1 88 ? 6.254 31.531 18.094 1 96.94 88 ASN B C 1
ATOM 3746 O O . ASN B 1 88 ? 5.465 32.469 17.922 1 96.94 88 ASN B O 1
ATOM 3750 N N . ASP B 1 89 ?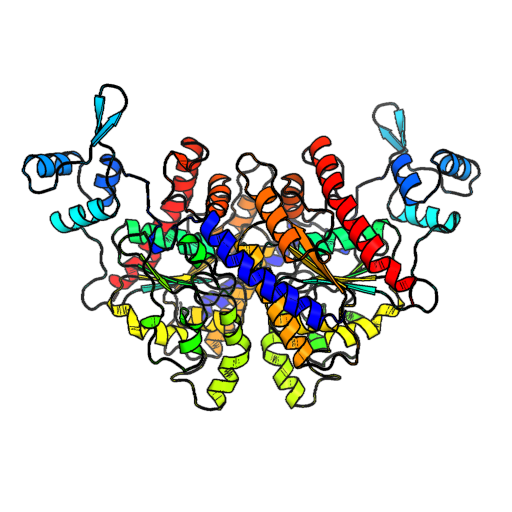 7.031 31.453 19.109 1 96.38 89 ASP B N 1
ATOM 3751 C CA . ASP B 1 89 ? 7.098 32.531 20.078 1 96.38 89 ASP B CA 1
ATOM 3752 C C . ASP B 1 89 ? 7.527 33.844 19.406 1 96.38 89 ASP B C 1
ATOM 3754 O O . ASP B 1 89 ? 6.988 34.906 19.703 1 96.38 89 ASP B O 1
ATOM 3758 N N . MET B 1 90 ? 8.539 33.719 18.578 1 97.06 90 MET B N 1
ATOM 3759 C CA . MET B 1 90 ? 8.984 34.875 17.812 1 97.06 90 MET B CA 1
ATOM 3760 C C . MET B 1 90 ? 7.844 35.438 16.984 1 97.06 90 MET B C 1
ATOM 3762 O O . MET B 1 90 ? 7.645 36.656 16.938 1 97.06 90 MET B O 1
ATOM 3766 N N . ARG B 1 91 ? 7.121 34.562 16.328 1 97.31 91 ARG B N 1
ATOM 3767 C CA . ARG B 1 91 ? 6 35 15.492 1 97.31 91 ARG B CA 1
ATOM 3768 C C . ARG B 1 91 ? 4.969 35.781 16.328 1 97.31 91 ARG B C 1
ATOM 3770 O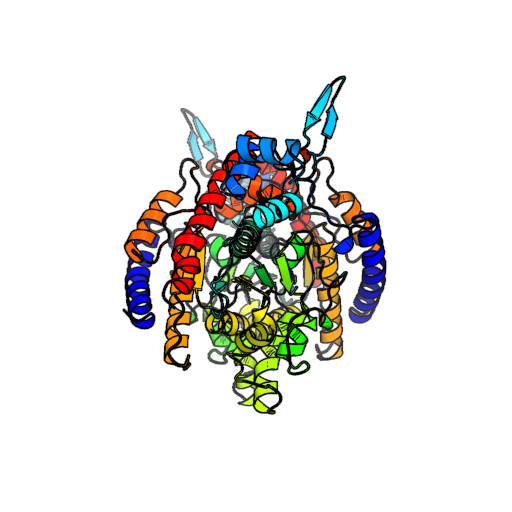 O . ARG B 1 91 ? 4.359 36.719 15.844 1 97.31 91 ARG B O 1
ATOM 3777 N N . ASP B 1 92 ? 4.773 35.344 17.516 1 96.56 92 ASP B N 1
ATOM 3778 C CA . ASP B 1 92 ? 3.824 36 18.406 1 96.56 92 ASP B CA 1
ATOM 3779 C C . ASP B 1 92 ? 4.32 37.406 18.812 1 96.56 92 ASP B C 1
ATOM 3781 O O . ASP B 1 92 ? 3.535 38.344 18.875 1 96.56 92 ASP B O 1
ATOM 3785 N N . VAL B 1 93 ? 5.582 37.469 19.062 1 96.81 93 VAL B N 1
ATOM 3786 C CA . VAL B 1 93 ? 6.184 38.75 19.453 1 96.81 93 VAL B CA 1
ATOM 3787 C C . VAL B 1 93 ? 6.125 39.719 18.281 1 96.81 93 VAL B C 1
ATOM 3789 O O . VAL B 1 93 ? 5.77 40.875 18.453 1 96.81 93 VAL B O 1
ATOM 3792 N N . PHE B 1 94 ? 6.43 39.219 17.125 1 96.69 94 PHE B N 1
ATOM 3793 C CA . PHE B 1 94 ? 6.492 40.094 15.945 1 96.69 94 PHE B CA 1
ATOM 3794 C C . PHE B 1 94 ? 5.117 40.25 15.312 1 96.69 94 PHE B C 1
ATOM 3796 O O . PHE B 1 94 ? 4.941 41 14.359 1 96.69 94 PHE B O 1
ATOM 3803 N N . LYS B 1 95 ? 4.09 39.438 15.781 1 95.81 95 LYS B N 1
ATOM 3804 C CA . LYS B 1 95 ? 2.721 39.438 15.281 1 95.81 95 LYS B CA 1
ATOM 3805 C C . LYS B 1 95 ? 2.674 39.062 13.805 1 95.81 95 LYS B C 1
ATOM 3807 O O . LYS B 1 95 ? 2.02 39.75 13 1 95.81 95 LYS B O 1
ATOM 3812 N N . THR B 1 96 ? 3.42 38 13.484 1 96.12 96 THR B N 1
ATOM 3813 C CA . THR B 1 96 ? 3.5 37.562 12.102 1 96.12 96 THR B CA 1
ATOM 3814 C C . THR B 1 96 ? 2.9 36.156 11.961 1 96.12 96 THR B C 1
ATOM 3816 O O . THR B 1 96 ? 2.967 35.531 10.891 1 96.12 96 THR B O 1
ATOM 3819 N N . ARG B 1 97 ? 2.309 35.625 13.016 1 94.81 97 ARG B N 1
ATOM 3820 C CA . ARG B 1 97 ? 1.815 34.25 12.984 1 94.81 97 ARG B CA 1
ATOM 3821 C C . ARG B 1 97 ? 0.625 34.125 12.039 1 94.81 97 ARG B C 1
ATOM 3823 O O . ARG B 1 97 ? -0.356 34.875 12.164 1 94.81 97 ARG B O 1
ATOM 3830 N N . LEU B 1 98 ? 0.779 33.188 11.125 1 93.25 98 LEU B N 1
ATOM 3831 C CA . LEU B 1 98 ? -0.295 32.938 10.172 1 93.25 98 LEU B CA 1
ATOM 3832 C C . LEU B 1 98 ? -1.481 32.281 10.852 1 93.25 98 LEU B C 1
ATOM 3834 O O . LEU B 1 98 ? -1.299 31.406 11.711 1 93.25 98 LEU B O 1
ATOM 3838 N N . SER B 1 99 ? -2.66 32.688 10.609 1 94.38 99 SER B N 1
ATOM 3839 C CA . SER B 1 99 ? -3.902 32.062 11.07 1 94.38 99 SER B CA 1
ATOM 3840 C C . SER B 1 99 ? -5.055 32.375 10.117 1 94.38 99 SER B C 1
ATOM 3842 O O . SER B 1 99 ? -4.973 33.312 9.312 1 94.38 99 SER B O 1
ATOM 3844 N N . LYS B 1 100 ? -5.984 31.5 10.195 1 94.5 100 LYS B N 1
ATOM 3845 C CA . LYS B 1 100 ? -7.191 31.828 9.438 1 94.5 100 LYS B CA 1
ATOM 3846 C C . LYS B 1 100 ? -7.812 33.125 9.938 1 94.5 100 LYS B C 1
ATOM 3848 O O . LYS B 1 100 ? -7.691 33.469 11.117 1 94.5 100 LYS B O 1
ATOM 3853 N N . PRO B 1 101 ? -8.484 33.906 9.031 1 92.38 101 PRO B N 1
ATOM 3854 C CA . PRO B 1 101 ? -9.156 35.125 9.484 1 92.38 101 PRO B CA 1
ATOM 3855 C C . PRO B 1 101 ? -10.219 34.844 10.547 1 92.38 101 PRO B C 1
ATOM 3857 O O . PRO B 1 101 ? -10.852 33.781 10.539 1 92.38 101 PRO B O 1
ATOM 3860 N N . LYS B 1 102 ? -10.398 35.812 11.43 1 90.12 102 LYS B N 1
ATOM 3861 C CA . LYS B 1 102 ? -11.383 35.688 12.5 1 90.12 102 LYS B CA 1
ATOM 3862 C C . LYS B 1 102 ? -12.773 35.406 11.938 1 90.12 102 LYS B C 1
ATOM 3864 O O . LYS B 1 102 ? -13.211 36.094 10.992 1 90.12 102 LYS B O 1
ATOM 3869 N N . GLY B 1 103 ? -13.398 34.406 12.516 1 89.62 103 GLY B N 1
ATOM 3870 C CA . GLY B 1 103 ? -14.758 34.094 12.109 1 89.62 103 GLY B CA 1
ATOM 3871 C C . GLY B 1 103 ? -14.836 33.094 10.969 1 89.62 103 GLY B C 1
ATOM 3872 O O . GLY B 1 103 ? -15.898 32.531 10.703 1 89.62 103 GLY B O 1
ATOM 3873 N N . GLU B 1 104 ? -13.695 32.875 10.281 1 93 104 GLU B N 1
ATOM 3874 C CA . GLU B 1 104 ? -13.688 31.938 9.172 1 93 104 GLU B CA 1
ATOM 3875 C C . GLU B 1 104 ? -13.523 30.5 9.672 1 93 104 GLU B C 1
ATOM 3877 O O . GLU B 1 104 ? -12.922 30.281 10.727 1 93 104 GLU B O 1
ATOM 3882 N N . ASN B 1 105 ? -14.109 29.594 8.977 1 94.62 105 ASN B N 1
ATOM 3883 C CA . ASN B 1 105 ? -13.945 28.172 9.281 1 94.62 105 ASN B CA 1
ATOM 3884 C C . ASN B 1 105 ? -12.609 27.641 8.773 1 94.62 105 ASN B C 1
ATOM 3886 O O . ASN B 1 105 ? -12.031 28.203 7.84 1 94.62 105 ASN B O 1
ATOM 3890 N N . PRO B 1 106 ? -12.102 26.641 9.406 1 97.5 106 PRO B N 1
ATOM 3891 C CA . PRO B 1 106 ? -10.898 26 8.859 1 97.5 106 PRO B CA 1
ATOM 3892 C C . PRO B 1 106 ? -11.133 25.359 7.492 1 97.5 106 PRO B C 1
ATOM 3894 O O . PRO B 1 106 ? -12.266 25 7.168 1 97.5 106 PRO B O 1
ATOM 3897 N N . VAL B 1 107 ? -10.117 25.328 6.746 1 97.5 107 VAL B N 1
ATOM 3898 C CA . VAL B 1 107 ? -10.188 24.609 5.469 1 97.5 107 VAL B CA 1
ATOM 3899 C C . VAL B 1 107 ? -9.875 23.141 5.68 1 97.5 107 VAL B C 1
ATOM 3901 O O . VAL B 1 107 ? -8.906 22.781 6.363 1 97.5 107 VAL B O 1
ATOM 3904 N N . VAL B 1 108 ? -10.742 22.281 5.148 1 98.12 108 VAL B N 1
ATOM 3905 C CA . VAL B 1 108 ? -10.523 20.844 5.211 1 98.12 108 VAL B CA 1
ATOM 3906 C C . VAL B 1 108 ? -9.875 20.359 3.914 1 98.12 108 VAL B C 1
ATOM 3908 O O . VAL B 1 108 ? -10.516 20.375 2.855 1 98.12 108 VAL B O 1
ATOM 3911 N N . LEU B 1 109 ? -8.609 19.969 3.984 1 98.44 109 LEU B N 1
ATOM 3912 C CA . LEU B 1 109 ? -7.82 19.469 2.859 1 98.44 109 LEU B CA 1
ATOM 3913 C C . LEU B 1 109 ? -7.699 17.953 2.91 1 98.44 109 LEU B C 1
ATOM 3915 O O . LEU B 1 109 ? -7.148 17.391 3.863 1 98.44 109 LEU B O 1
ATOM 3919 N N . ALA B 1 110 ? -8.195 17.281 1.904 1 97.81 110 ALA B N 1
ATOM 3920 C CA . ALA B 1 110 ? -8.102 15.828 1.855 1 97.81 110 ALA B CA 1
ATOM 3921 C C . ALA B 1 110 ? -7.113 15.367 0.787 1 97.81 110 ALA B C 1
ATOM 3923 O O . ALA B 1 110 ? -7.066 15.938 -0.306 1 97.81 110 ALA B O 1
ATOM 3924 N N . ILE B 1 111 ? -6.27 14.43 1.174 1 97.31 111 ILE B N 1
ATOM 3925 C CA . ILE B 1 111 ? -5.453 13.695 0.215 1 97.31 111 ILE B CA 1
ATOM 3926 C C . ILE B 1 111 ? -6.078 12.328 -0.052 1 97.31 111 ILE B C 1
ATOM 3928 O O . ILE B 1 111 ? -6.117 11.469 0.835 1 97.31 111 ILE B O 1
ATOM 3932 N N . ALA B 1 112 ? -6.578 12.156 -1.243 1 93.31 112 ALA B N 1
ATOM 3933 C CA . ALA B 1 112 ? -7.344 10.938 -1.502 1 93.31 112 ALA B CA 1
ATOM 3934 C C . ALA B 1 112 ? -7 10.352 -2.869 1 93.31 112 ALA B C 1
ATOM 3936 O O . ALA B 1 112 ? -6.84 11.086 -3.844 1 93.31 112 ALA B O 1
ATOM 3937 N N . ALA B 1 113 ? -6.777 9.102 -2.902 1 87.81 113 ALA B N 1
ATOM 3938 C CA . ALA B 1 113 ? -6.527 8.328 -4.117 1 87.81 113 ALA B CA 1
ATOM 3939 C C . ALA B 1 113 ? -6.949 6.875 -3.932 1 87.81 113 ALA B C 1
ATOM 3941 O O . ALA B 1 113 ? -7.062 6.391 -2.803 1 87.81 113 ALA B O 1
ATOM 3942 N N . HIS B 1 114 ? -7.188 6.258 -4.973 1 77.5 114 HIS B N 1
ATOM 3943 C CA . HIS B 1 114 ? -7.629 4.867 -4.926 1 77.5 114 HIS B CA 1
ATOM 3944 C C . HIS B 1 114 ? -6.441 3.92 -4.809 1 77.5 114 HIS B C 1
ATOM 3946 O O . HIS B 1 114 ? -6.559 2.836 -4.234 1 77.5 114 HIS B O 1
ATOM 3952 N N . LYS B 1 115 ? -5.457 4.336 -5.336 1 77.31 115 LYS B N 1
ATOM 3953 C CA . LYS B 1 115 ? -4.32 3.426 -5.461 1 77.31 115 LYS B CA 1
ATOM 3954 C C . LYS B 1 115 ? -3.426 3.496 -4.227 1 77.31 115 LYS B C 1
ATOM 3956 O O . LYS B 1 115 ? -3.217 4.574 -3.664 1 77.31 115 LYS B O 1
ATOM 3961 N N . GLY B 1 116 ? -3.014 2.285 -3.818 1 77.5 116 GLY B N 1
ATOM 3962 C CA . GLY B 1 116 ? -1.985 2.236 -2.793 1 77.5 116 GLY B CA 1
ATOM 3963 C C . GLY B 1 116 ? -0.611 2.623 -3.307 1 77.5 116 GLY B C 1
ATOM 3964 O O . GLY B 1 116 ? -0.285 2.377 -4.469 1 77.5 116 GLY B O 1
ATOM 3965 N N . GLY B 1 117 ? 0.162 3.252 -2.508 1 78.75 117 GLY B N 1
ATOM 3966 C CA . GLY B 1 117 ? 1.533 3.578 -2.869 1 78.75 117 GLY B CA 1
ATOM 3967 C C . GLY B 1 117 ? 1.646 4.832 -3.715 1 78.75 117 GLY B C 1
ATOM 3968 O O . GLY B 1 117 ? 2.713 5.129 -4.258 1 78.75 117 GLY B O 1
ATOM 3969 N N . ALA B 1 118 ? 0.623 5.594 -3.771 1 88.25 118 ALA B N 1
ATOM 3970 C CA . ALA B 1 118 ? 0.609 6.797 -4.602 1 88.25 118 ALA B CA 1
ATOM 3971 C C . ALA B 1 118 ? 1.151 8 -3.838 1 88.25 118 ALA B C 1
ATOM 3973 O O . ALA B 1 118 ? 1.063 9.133 -4.312 1 88.25 118 ALA B O 1
ATOM 3974 N N . TYR B 1 119 ? 1.638 7.852 -2.623 1 91 119 TYR B N 1
ATOM 3975 C CA . TYR B 1 119 ? 2.195 8.875 -1.748 1 91 119 TYR B CA 1
ATOM 3976 C C . TYR B 1 119 ? 1.089 9.664 -1.058 1 91 119 TYR B C 1
ATOM 3978 O O . TYR B 1 119 ? 1.237 10.867 -0.804 1 91 119 TYR B O 1
ATOM 3986 N N . LYS B 1 120 ? -0.037 9.016 -0.906 1 93 120 LYS B N 1
ATOM 3987 C CA . LYS B 1 120 ? -1.14 9.664 -0.206 1 93 120 LYS B CA 1
ATOM 3988 C C . LYS B 1 120 ? -0.722 10.102 1.195 1 93 120 LYS B C 1
ATOM 3990 O O . LYS B 1 120 ? -0.827 11.281 1.543 1 93 120 LYS B O 1
ATOM 3995 N N . THR B 1 121 ? -0.219 9.156 1.954 1 92.38 121 THR B N 1
ATOM 3996 C CA . THR B 1 121 ? 0.147 9.438 3.338 1 92.38 121 THR B CA 1
ATOM 3997 C C . THR B 1 121 ? 1.356 10.367 3.396 1 92.38 121 THR B C 1
ATOM 3999 O O . THR B 1 121 ? 1.403 11.281 4.223 1 92.38 121 THR B O 1
ATOM 4002 N N . SER B 1 122 ? 2.334 10.109 2.533 1 93.12 122 SER B N 1
ATOM 4003 C CA . SER B 1 122 ? 3.49 11 2.486 1 93.12 122 SER B CA 1
ATOM 4004 C C . SER B 1 122 ? 3.068 12.445 2.236 1 93.12 122 SER B C 1
ATOM 4006 O O . SER B 1 122 ? 3.594 13.367 2.859 1 93.12 122 SER B O 1
ATOM 4008 N N . THR B 1 123 ? 2.125 12.602 1.35 1 96.38 123 THR B N 1
ATOM 4009 C CA . THR B 1 123 ? 1.654 13.938 1.011 1 96.38 123 THR B CA 1
ATOM 4010 C C . THR B 1 123 ? 0.902 14.562 2.184 1 96.38 123 THR B C 1
ATOM 4012 O O . THR B 1 123 ? 1.151 15.711 2.549 1 96.38 123 THR B O 1
ATOM 4015 N N . SER B 1 124 ? 0.027 13.797 2.803 1 97.56 124 SER B N 1
ATOM 4016 C CA . SER B 1 124 ? -0.771 14.328 3.902 1 97.56 124 SER B CA 1
ATOM 4017 C C . SER B 1 124 ? 0.109 14.727 5.082 1 97.56 124 SER B C 1
ATOM 4019 O O . SER B 1 124 ? -0.062 15.805 5.66 1 97.56 124 SER B O 1
ATOM 4021 N N . VAL B 1 125 ? 1.081 13.898 5.395 1 96.81 125 VAL B N 1
ATOM 4022 C CA . VAL B 1 125 ? 1.927 14.148 6.555 1 96.81 125 VAL B CA 1
ATOM 4023 C C . VAL B 1 125 ? 2.869 15.32 6.266 1 96.81 125 VAL B C 1
ATOM 4025 O O . VAL B 1 125 ? 3.049 16.203 7.109 1 96.81 125 VAL B O 1
ATOM 4028 N N . HIS B 1 126 ? 3.502 15.359 5.098 1 97.75 126 HIS B N 1
ATOM 4029 C CA . HIS B 1 126 ? 4.41 16.438 4.746 1 97.75 126 HIS B CA 1
ATOM 4030 C C . HIS B 1 126 ? 3.688 17.781 4.762 1 97.75 126 HIS B C 1
ATOM 4032 O O . HIS B 1 126 ? 4.207 18.766 5.301 1 97.75 126 HIS B O 1
ATOM 4038 N N . ILE B 1 127 ? 2.502 17.812 4.207 1 98.38 127 ILE B N 1
ATOM 4039 C CA . ILE B 1 127 ? 1.789 19.078 4.105 1 98.38 127 ILE B CA 1
ATOM 4040 C C . ILE B 1 127 ? 1.336 19.531 5.492 1 98.38 127 ILE B C 1
ATOM 4042 O O . ILE B 1 127 ? 1.396 20.719 5.82 1 98.38 127 ILE B O 1
ATOM 4046 N N . ALA B 1 128 ? 0.856 18.594 6.297 1 98.62 128 ALA B N 1
ATOM 4047 C CA . ALA B 1 128 ? 0.442 18.922 7.656 1 98.62 128 ALA B CA 1
ATOM 4048 C C . ALA B 1 128 ? 1.606 19.484 8.461 1 98.62 128 ALA B C 1
ATOM 4050 O O . ALA B 1 128 ? 1.467 20.516 9.117 1 98.62 128 ALA B O 1
ATOM 4051 N N . GLN B 1 129 ? 2.744 18.828 8.375 1 97.88 129 GLN B N 1
ATOM 4052 C CA . GLN B 1 129 ? 3.924 19.266 9.109 1 97.88 129 GLN B CA 1
ATOM 4053 C C . GLN B 1 129 ? 4.441 20.594 8.562 1 97.88 129 GLN B C 1
ATOM 4055 O O . GLN B 1 129 ? 4.871 21.469 9.328 1 97.88 129 GLN B O 1
ATOM 4060 N N . TRP B 1 130 ? 4.418 20.734 7.258 1 98.31 130 TRP B N 1
ATOM 4061 C CA . TRP B 1 130 ? 4.863 21.984 6.648 1 98.31 130 TRP B CA 1
ATOM 4062 C C . TRP B 1 130 ? 3.982 23.141 7.086 1 98.31 130 TRP B C 1
ATOM 4064 O O . TRP B 1 130 ? 4.488 24.203 7.449 1 98.31 130 TRP B O 1
ATOM 4074 N N . MET B 1 131 ? 2.674 22.953 7.09 1 98.38 131 MET B N 1
ATOM 4075 C CA . MET B 1 131 ? 1.76 24.016 7.496 1 98.38 131 MET B CA 1
ATOM 4076 C C . MET B 1 131 ? 1.926 24.344 8.977 1 98.38 131 MET B C 1
ATOM 4078 O O . MET B 1 131 ? 1.836 25.5 9.375 1 98.38 131 MET B O 1
ATOM 4082 N N . ALA B 1 132 ? 2.141 23.312 9.781 1 98.06 132 ALA B N 1
ATOM 4083 C CA . ALA B 1 132 ? 2.434 23.547 11.188 1 98.06 132 ALA B CA 1
ATOM 4084 C C . ALA B 1 132 ? 3.713 24.375 11.352 1 98.06 132 ALA B C 1
ATOM 4086 O O . ALA B 1 132 ? 3.791 25.25 12.219 1 98.06 132 ALA B O 1
ATOM 4087 N N . LEU B 1 133 ? 4.676 24.031 10.547 1 97.38 133 LEU B N 1
ATOM 4088 C CA . LEU B 1 133 ? 5.945 24.766 10.562 1 97.38 133 LEU B CA 1
ATOM 4089 C C . LEU B 1 133 ? 5.742 26.219 10.18 1 97.38 133 LEU B C 1
ATOM 4091 O O . LEU B 1 133 ? 6.48 27.094 10.641 1 97.38 133 LEU B O 1
ATOM 4095 N N . GLN B 1 134 ? 4.719 26.469 9.344 1 97.12 134 GLN B N 1
ATOM 4096 C CA . GLN B 1 134 ? 4.395 27.828 8.961 1 97.12 134 GLN B CA 1
ATOM 4097 C C . GLN B 1 134 ? 3.646 28.562 10.07 1 97.12 134 GLN B C 1
ATOM 4099 O O . GLN B 1 134 ? 3.318 29.734 9.938 1 97.12 134 GLN B O 1
ATOM 4104 N N . GLY B 1 135 ? 3.285 27.875 11.188 1 96.81 135 GLY B N 1
ATOM 4105 C CA . GLY B 1 135 ? 2.686 28.516 12.352 1 96.81 135 GLY B CA 1
ATOM 4106 C C . GLY B 1 135 ? 1.19 28.266 12.461 1 96.81 135 GLY B C 1
ATOM 4107 O O . GLY B 1 135 ? 0.549 28.719 13.406 1 96.81 135 GLY B O 1
ATOM 4108 N N . LEU B 1 136 ? 0.655 27.547 11.508 1 98.06 136 LEU B N 1
ATOM 4109 C CA . LEU B 1 136 ? -0.78 27.281 11.5 1 98.06 136 LEU B CA 1
ATOM 4110 C C . LEU B 1 136 ? -1.139 26.188 12.508 1 98.06 136 LEU B C 1
ATOM 4112 O O . LEU B 1 136 ? -0.337 25.297 12.766 1 98.06 136 LEU B O 1
ATOM 4116 N N . ARG B 1 137 ? -2.334 26.328 13.141 1 98.06 137 ARG B N 1
ATOM 4117 C CA . ARG B 1 137 ? -2.891 25.234 13.945 1 98.06 137 ARG B CA 1
ATOM 4118 C C . ARG B 1 137 ? -3.5 24.156 13.062 1 98.06 137 ARG B C 1
ATOM 4120 O O . ARG B 1 137 ? -4.504 24.391 12.383 1 98.06 137 ARG B O 1
ATOM 4127 N N . VAL B 1 138 ? -2.854 22.984 13.055 1 98.69 138 VAL B N 1
ATOM 4128 C CA . VAL B 1 138 ? -3.215 21.953 12.094 1 98.69 138 VAL B CA 1
ATOM 4129 C C . VAL B 1 138 ? -3.717 20.719 12.828 1 98.69 138 VAL B C 1
ATOM 4131 O O . VAL B 1 138 ? -3.143 20.312 13.844 1 98.69 138 VAL B O 1
ATOM 4134 N N . LEU B 1 139 ? -4.84 20.141 12.383 1 98.81 139 LEU B N 1
ATOM 4135 C CA . LEU B 1 139 ? -5.309 18.828 12.789 1 98.81 139 LEU B CA 1
ATOM 4136 C C . LEU B 1 139 ? -5.164 17.828 11.648 1 98.81 139 LEU B C 1
ATOM 4138 O O . LEU B 1 139 ? -5.727 18.016 10.57 1 98.81 139 LEU B O 1
ATOM 4142 N N . LEU B 1 140 ? -4.332 16.812 11.82 1 98.62 140 LEU B N 1
ATOM 4143 C CA . LEU B 1 140 ? -4.203 15.719 10.867 1 98.62 140 LEU B CA 1
ATOM 4144 C C . LEU B 1 140 ? -5.07 14.531 11.281 1 98.62 140 LEU B C 1
ATOM 4146 O O . LEU B 1 140 ? -4.934 14.023 12.398 1 98.62 140 LEU B O 1
ATOM 4150 N N . ILE B 1 141 ? -5.949 14.109 10.414 1 98.31 141 ILE B N 1
ATOM 4151 C CA . ILE B 1 141 ? -6.844 13 10.734 1 98.31 141 ILE B CA 1
ATOM 4152 C C . ILE B 1 141 ? -6.512 11.797 9.859 1 98.31 141 ILE B C 1
ATOM 4154 O O . ILE B 1 141 ? -6.594 11.875 8.625 1 98.31 141 ILE B O 1
ATOM 4158 N N . ASP B 1 142 ? -6.051 10.75 10.469 1 94.94 142 ASP B N 1
ATOM 4159 C CA . ASP B 1 142 ? -5.988 9.445 9.812 1 94.94 142 ASP B CA 1
ATOM 4160 C C . ASP B 1 142 ? -7.375 8.805 9.734 1 94.94 142 ASP B C 1
ATOM 4162 O O . ASP B 1 142 ? -7.727 7.969 10.57 1 94.94 142 ASP B O 1
ATOM 4166 N N . ALA B 1 143 ? -8.086 9.109 8.781 1 85.25 143 ALA B N 1
ATOM 4167 C CA . ALA B 1 143 ? -9.547 9.109 8.812 1 85.25 143 ALA B CA 1
ATOM 4168 C C . ALA B 1 143 ? -10.094 7.695 8.602 1 85.25 143 ALA B C 1
ATOM 4170 O O . ALA B 1 143 ? -11.047 7.289 9.273 1 85.25 143 ALA B O 1
ATOM 4171 N N . THR B 1 144 ? -9.461 7.043 7.656 1 85.88 144 THR B N 1
ATOM 4172 C CA . THR B 1 144 ? -10.148 5.824 7.238 1 85.88 144 THR B CA 1
ATOM 4173 C C . THR B 1 144 ? -9.148 4.711 6.945 1 85.88 144 THR B C 1
ATOM 4175 O O . THR B 1 144 ? -9.523 3.639 6.473 1 85.88 144 THR B O 1
ATOM 4178 N N . ASP B 1 145 ? -7.898 4.918 7.137 1 85.81 145 ASP B N 1
ATOM 4179 C CA . ASP B 1 145 ? -6.887 3.926 6.785 1 85.81 145 ASP B CA 1
ATOM 4180 C C . ASP B 1 145 ? -6.543 3.043 7.98 1 85.81 145 ASP B C 1
ATOM 4182 O O . ASP B 1 145 ? -5.898 3.494 8.93 1 85.81 145 ASP B O 1
ATOM 4186 N N . PRO B 1 146 ? -6.902 1.819 7.848 1 83.56 146 PRO B N 1
ATOM 4187 C CA . PRO B 1 146 ? -6.57 0.917 8.953 1 83.56 146 PRO B CA 1
ATOM 4188 C C . PRO B 1 146 ? -5.066 0.706 9.109 1 83.56 146 PRO B C 1
ATOM 4190 O O . PRO B 1 146 ? -4.609 0.287 10.18 1 83.56 146 PRO B O 1
ATOM 4193 N N . GLN B 1 147 ? -4.289 1.028 8.109 1 80.69 147 GLN B N 1
ATOM 4194 C CA . GLN B 1 147 ? -2.84 0.875 8.188 1 80.69 147 GLN B CA 1
ATOM 4195 C C . GLN B 1 147 ? -2.229 1.916 9.125 1 80.69 147 GLN B C 1
ATOM 4197 O O . GLN B 1 147 ? -1.18 1.676 9.727 1 80.69 147 GLN B O 1
ATOM 4202 N N . ALA B 1 148 ? -2.824 3.033 9.312 1 88.12 148 ALA B N 1
ATOM 4203 C CA . ALA B 1 148 ? -2.498 4.059 10.297 1 88.12 148 ALA B CA 1
ATOM 4204 C C . ALA B 1 148 ? -1.072 4.57 10.109 1 88.12 148 ALA B C 1
ATOM 4206 O O . ALA B 1 148 ? -0.347 4.781 11.086 1 88.12 148 ALA B O 1
ATOM 4207 N N . THR B 1 149 ? -0.677 4.727 8.883 1 86.38 149 THR B N 1
ATOM 4208 C CA . THR B 1 149 ? 0.691 5.156 8.625 1 86.38 149 THR B CA 1
ATOM 4209 C C . THR B 1 149 ? 0.908 6.59 9.094 1 86.38 149 THR B C 1
ATOM 4211 O O . THR B 1 149 ? 1.971 6.922 9.625 1 86.38 149 THR B O 1
ATOM 4214 N N . ALA B 1 150 ? -0.079 7.41 8.883 1 92.69 150 ALA B N 1
ATOM 4215 C CA . ALA B 1 150 ? 0.031 8.797 9.336 1 92.69 150 ALA B CA 1
ATOM 4216 C C . ALA B 1 150 ? 0.196 8.859 10.852 1 92.69 150 ALA B C 1
ATOM 4218 O O . ALA B 1 150 ? 0.922 9.719 11.367 1 92.69 150 ALA B O 1
ATOM 4219 N N . SER B 1 151 ? -0.472 7.965 11.578 1 91.38 151 SER B N 1
ATOM 4220 C CA . SER B 1 151 ? -0.354 7.879 13.023 1 91.38 151 SER B CA 1
ATOM 4221 C C . SER B 1 151 ? 1.06 7.488 13.445 1 91.38 151 SER B C 1
ATOM 4223 O O . SER B 1 151 ? 1.613 8.055 14.391 1 91.38 151 SER B O 1
ATOM 4225 N N . LEU B 1 152 ? 1.626 6.641 12.711 1 83.94 152 LEU B N 1
ATOM 4226 C CA . LEU B 1 152 ? 2.967 6.152 13.016 1 83.94 152 LEU B CA 1
ATOM 4227 C C . LEU B 1 152 ? 4 7.262 12.859 1 83.94 152 LEU B C 1
ATOM 4229 O O . LEU B 1 152 ? 4.949 7.348 13.641 1 83.94 152 LEU B O 1
ATOM 4233 N N . TYR B 1 153 ? 3.832 8.094 11.867 1 88 153 TYR B N 1
ATOM 4234 C CA . TYR B 1 153 ? 4.73 9.227 11.641 1 88 153 TYR B CA 1
ATOM 4235 C C . TYR B 1 153 ? 4.797 10.117 12.875 1 88 153 TYR B C 1
ATOM 4237 O O . TYR B 1 153 ? 5.762 10.867 13.055 1 88 153 TYR B O 1
ATOM 4245 N N . HIS B 1 154 ? 3.803 9.992 13.703 1 90.81 154 HIS B N 1
ATOM 4246 C CA . HIS B 1 154 ? 3.736 10.891 14.852 1 90.81 154 HIS B CA 1
ATOM 4247 C C . HIS B 1 154 ? 3.848 10.117 16.156 1 90.81 154 HIS B C 1
ATOM 4249 O O . HIS B 1 154 ? 3.434 10.609 17.219 1 90.81 154 HIS B O 1
ATOM 4255 N N . GLY B 1 155 ? 4.254 8.914 16.047 1 82.81 155 GLY B N 1
ATOM 4256 C CA . GLY B 1 155 ? 4.668 8.148 17.219 1 82.81 155 GLY B CA 1
ATOM 4257 C C . GLY B 1 155 ? 3.553 7.309 17.812 1 82.81 155 GLY B C 1
ATOM 4258 O O . GLY B 1 155 ? 3.744 6.641 18.828 1 82.81 155 GLY B O 1
ATOM 4259 N N . TYR B 1 156 ? 2.438 7.352 17.25 1 86.94 156 TYR B N 1
ATOM 4260 C CA . TYR B 1 156 ? 1.31 6.578 17.75 1 86.94 156 TYR B CA 1
ATOM 4261 C C . TYR B 1 156 ? 1.234 5.215 17.078 1 86.94 156 TYR B C 1
ATOM 4263 O O . TYR B 1 156 ? 0.856 5.117 15.906 1 86.94 156 TYR B O 1
ATOM 4271 N N . VAL B 1 157 ? 1.504 4.188 17.812 1 79.06 157 VAL B N 1
ATOM 4272 C CA . VAL B 1 157 ? 1.523 2.824 17.297 1 79.06 157 VAL B CA 1
ATOM 4273 C C . VAL B 1 157 ? 0.183 2.146 17.562 1 79.06 157 VAL B C 1
ATOM 4275 O O . VAL B 1 157 ? -0.206 1.972 18.719 1 79.06 157 VAL B O 1
ATOM 4278 N N . PRO B 1 158 ? -0.427 1.825 16.516 1 78.75 158 PRO B N 1
ATOM 4279 C CA . PRO B 1 158 ? -1.702 1.13 16.688 1 78.75 158 PRO B CA 1
ATOM 4280 C C . PRO B 1 158 ? -1.562 -0.156 17.5 1 78.75 158 PRO B C 1
ATOM 4282 O O . PRO B 1 158 ? -0.585 -0.892 17.344 1 78.75 158 PRO B O 1
ATOM 4285 N N . ASP B 1 159 ? -2.559 -0.361 18.375 1 71.44 159 ASP B N 1
ATOM 4286 C CA . ASP B 1 159 ? -2.727 -1.551 19.203 1 71.44 159 ASP B CA 1
ATOM 4287 C C . ASP B 1 159 ? -1.633 -1.641 20.266 1 71.44 159 ASP B C 1
ATOM 4289 O O . ASP B 1 159 ? -1.485 -2.67 20.938 1 71.44 159 ASP B O 1
ATOM 4293 N N . LEU B 1 160 ? -0.781 -0.676 20.297 1 76.12 160 LEU B N 1
ATOM 4294 C CA . LEU B 1 160 ? 0.133 -0.479 21.406 1 76.12 160 LEU B CA 1
ATOM 4295 C C . LEU B 1 160 ? -0.227 0.781 22.188 1 76.12 160 LEU B C 1
ATOM 4297 O O . LEU B 1 160 ? -0.584 0.705 23.375 1 76.12 160 LEU B O 1
ATOM 4301 N N . HIS B 1 161 ? -0.226 1.941 21.5 1 77.44 161 HIS B N 1
ATOM 4302 C CA . HIS B 1 161 ? -0.559 3.23 22.094 1 77.44 161 HIS B CA 1
ATOM 4303 C C . HIS B 1 161 ? -2 3.625 21.781 1 77.44 161 HIS B C 1
ATOM 4305 O O . HIS B 1 161 ? -2.598 4.426 22.516 1 77.44 161 HIS B O 1
ATOM 4311 N N . ILE B 1 162 ? -2.42 3.105 20.641 1 84.88 162 ILE B N 1
ATOM 4312 C CA . ILE B 1 162 ? -3.723 3.516 20.141 1 84.88 162 ILE B CA 1
ATOM 4313 C C . ILE B 1 162 ? -4.633 2.297 20 1 84.88 162 ILE B C 1
ATOM 4315 O O . ILE B 1 162 ? -4.234 1.276 19.438 1 84.88 162 ILE B O 1
ATOM 4319 N N . HIS B 1 163 ? -5.801 2.43 20.516 1 87.5 163 HIS B N 1
ATOM 4320 C CA . HIS B 1 163 ? -6.836 1.412 20.391 1 87.5 163 HIS B CA 1
ATOM 4321 C C . HIS B 1 163 ? -8.102 1.991 19.781 1 87.5 163 HIS B C 1
ATOM 4323 O O . HIS B 1 163 ? -8.156 3.18 19.453 1 87.5 163 HIS B O 1
ATOM 4329 N N . GLU B 1 164 ? -9.078 1.115 19.609 1 90.5 164 GLU B N 1
ATOM 4330 C CA . GLU B 1 164 ? -10.289 1.521 18.891 1 90.5 164 GLU B CA 1
ATOM 4331 C C . GLU B 1 164 ? -10.922 2.748 19.547 1 90.5 164 GLU B C 1
ATOM 4333 O O . GLU B 1 164 ? -11.422 3.637 18.859 1 90.5 164 GLU B O 1
ATOM 4338 N N . GLU B 1 165 ? -10.812 2.877 20.828 1 94.44 165 GLU B N 1
ATOM 4339 C CA . GLU B 1 165 ? -11.469 3.947 21.578 1 94.44 165 GLU B CA 1
ATOM 4340 C C . GLU B 1 165 ? -10.742 5.277 21.391 1 94.44 165 GLU B C 1
ATOM 4342 O O . GLU B 1 165 ? -11.297 6.34 21.672 1 94.44 165 GLU B O 1
ATOM 4347 N N . ASP B 1 166 ? -9.484 5.16 20.844 1 94.31 166 ASP B N 1
ATOM 4348 C CA . ASP B 1 166 ? -8.656 6.352 20.656 1 94.31 166 ASP B CA 1
ATOM 4349 C C . ASP B 1 166 ? -8.828 6.922 19.25 1 94.31 166 ASP B C 1
ATOM 4351 O O . ASP B 1 166 ? -8.25 7.961 18.906 1 94.31 166 ASP B O 1
ATOM 4355 N N . THR B 1 167 ? -9.586 6.277 18.391 1 96.19 167 THR B N 1
ATOM 4356 C CA . THR B 1 167 ? -9.75 6.664 17 1 96.19 167 THR B CA 1
ATOM 4357 C C . THR B 1 167 ? -11.141 7.254 16.766 1 96.19 167 THR B C 1
ATOM 4359 O O . THR B 1 167 ? -11.906 7.449 17.719 1 96.19 167 THR B O 1
ATOM 4362 N N . LEU B 1 168 ? -11.516 7.504 15.539 1 96.56 168 LEU B N 1
ATOM 4363 C CA . LEU B 1 168 ? -12.828 8.047 15.203 1 96.56 168 LEU B CA 1
ATOM 4364 C C . LEU B 1 168 ? -13.875 6.938 15.172 1 96.56 168 LEU B C 1
ATOM 4366 O O . LEU B 1 168 ? -15.07 7.215 15.016 1 96.56 168 LEU B O 1
ATOM 4370 N N . LEU B 1 169 ? -13.461 5.734 15.359 1 94.94 169 LEU B N 1
ATOM 4371 C CA . LEU B 1 169 ? -14.367 4.602 15.203 1 94.94 169 LEU B CA 1
ATOM 4372 C C . LEU B 1 169 ? -15.57 4.734 16.141 1 94.94 169 LEU B C 1
ATOM 4374 O O . LEU B 1 169 ? -16.719 4.605 15.695 1 94.94 169 LEU B O 1
ATOM 4378 N N . PRO B 1 170 ? -15.414 5.07 17.438 1 96.62 170 PRO B N 1
ATOM 4379 C CA . PRO B 1 170 ? -16.594 5.227 18.297 1 96.62 170 PRO B CA 1
ATOM 4380 C C . PRO B 1 170 ? -17.562 6.281 17.781 1 96.62 170 PRO B C 1
ATOM 4382 O O . PRO B 1 170 ? -18.781 6.117 17.906 1 96.62 170 PRO B O 1
ATOM 4385 N N . TYR B 1 171 ? -17.031 7.293 17.219 1 96.81 171 TYR B N 1
ATOM 4386 C CA . TYR B 1 171 ? -17.906 8.297 16.625 1 96.81 171 TYR B CA 1
ATOM 4387 C C . TYR B 1 171 ? -18.641 7.742 15.422 1 96.81 171 TYR B C 1
ATOM 4389 O O . TYR B 1 171 ? -19.859 7.914 15.297 1 96.81 171 TYR B O 1
ATOM 4397 N N . TYR B 1 172 ? -17.938 7.086 14.516 1 95 172 TYR B N 1
ATOM 4398 C CA . TYR B 1 172 ? -18.531 6.484 13.328 1 95 172 TYR B CA 1
ATOM 4399 C C . TYR B 1 172 ? -19.656 5.52 13.719 1 95 172 TYR B C 1
ATOM 4401 O O . TYR B 1 172 ? -20.641 5.371 12.984 1 95 172 TYR B O 1
ATOM 4409 N N . LEU B 1 173 ? -19.484 4.914 14.859 1 95 173 LEU B N 1
ATOM 4410 C CA . LEU B 1 173 ? -20.438 3.889 15.289 1 95 173 LEU B CA 1
ATOM 4411 C C . LEU B 1 173 ? -21.547 4.496 16.141 1 95 173 LEU B C 1
ATOM 4413 O O . LEU B 1 173 ? -22.375 3.77 16.703 1 95 173 LEU B O 1
ATOM 4417 N N . GLY B 1 174 ? -21.531 5.73 16.328 1 95.12 174 GLY B N 1
ATOM 4418 C CA . GLY B 1 174 ? -22.594 6.41 17.062 1 95.12 174 GLY B CA 1
ATOM 4419 C C . GLY B 1 174 ? -22.422 6.309 18.562 1 95.12 174 GLY B C 1
ATOM 4420 O O . GLY B 1 174 ? -23.391 6.48 19.312 1 95.12 174 GLY B O 1
ATOM 4421 N N . GLN B 1 175 ? -21.25 6.082 19 1 96 175 GLN B N 1
ATOM 4422 C CA . GLN B 1 175 ? -21.016 5.852 20.422 1 96 175 GLN B CA 1
ATOM 4423 C C . GLN B 1 175 ? -20.5 7.113 21.109 1 96 175 GLN B C 1
ATOM 4425 O O . GLN B 1 175 ? -20.406 7.164 22.344 1 96 175 GLN B O 1
ATOM 4430 N N . ARG B 1 176 ? -20.109 8.133 20.344 1 96.19 176 ARG B N 1
ATOM 4431 C CA . ARG B 1 176 ? -19.641 9.43 20.828 1 96.19 176 ARG B CA 1
ATOM 4432 C C . ARG B 1 176 ? -20.344 10.57 20.125 1 96.19 176 ARG B C 1
ATOM 4434 O O . ARG B 1 176 ? -20.797 10.43 18.984 1 96.19 176 ARG B O 1
ATOM 4441 N N . ASP B 1 177 ? -20.406 11.734 20.75 1 94.75 177 ASP B N 1
ATOM 4442 C CA . ASP B 1 177 ? -21.156 12.867 20.219 1 94.75 177 ASP B CA 1
ATOM 4443 C C . ASP B 1 177 ? -20.234 13.867 19.531 1 94.75 177 ASP B C 1
ATOM 4445 O O . ASP B 1 177 ? -20.688 14.75 18.812 1 94.75 177 ASP B O 1
ATOM 4449 N N . ASP B 1 178 ? -18.984 13.719 19.812 1 96.69 178 ASP B N 1
ATOM 4450 C CA . ASP B 1 178 ? -18 14.578 19.172 1 96.69 178 ASP B CA 1
ATOM 4451 C C . ASP B 1 178 ? -16.672 13.844 19 1 96.69 178 ASP B C 1
ATOM 4453 O O . ASP B 1 178 ? -16.547 12.672 19.375 1 96.69 178 ASP B O 1
ATOM 4457 N N . ALA B 1 179 ? -15.703 14.539 18.375 1 97.44 179 ALA B N 1
ATOM 4458 C CA . ALA B 1 179 ? -14.453 13.852 18.031 1 97.44 179 ALA B CA 1
ATOM 4459 C C . ALA B 1 179 ? -13.336 14.281 18.984 1 97.44 179 ALA B C 1
ATOM 4461 O O . ALA B 1 179 ? -12.18 13.898 18.797 1 97.44 179 ALA B O 1
ATOM 4462 N N . ALA B 1 180 ? -13.602 15.047 20.062 1 98 180 ALA B N 1
ATOM 4463 C CA . ALA B 1 180 ? -12.578 15.625 20.938 1 98 180 ALA B CA 1
ATOM 4464 C C . ALA B 1 180 ? -11.773 14.539 21.641 1 98 180 ALA B C 1
ATOM 4466 O O . ALA B 1 180 ? -10.57 14.68 21.844 1 98 180 ALA B O 1
ATOM 4467 N N . TYR B 1 181 ? -12.414 13.422 21.938 1 97.25 181 TYR B N 1
ATOM 4468 C CA . TYR B 1 181 ? -11.781 12.336 22.688 1 97.25 181 TYR B CA 1
ATOM 4469 C C . TYR B 1 181 ? -10.648 11.703 21.875 1 97.25 181 TYR B C 1
ATOM 4471 O O . TYR B 1 181 ? -9.742 11.102 22.438 1 97.25 181 TYR B O 1
ATOM 4479 N N . ALA B 1 182 ? -10.727 11.891 20.594 1 97.38 182 ALA B N 1
ATOM 4480 C CA . ALA B 1 182 ? -9.828 11.156 19.703 1 97.38 182 ALA B CA 1
ATOM 4481 C C . ALA B 1 182 ? -8.578 11.977 19.391 1 97.38 182 ALA B C 1
ATOM 4483 O O . ALA B 1 182 ? -7.613 11.461 18.828 1 97.38 182 ALA B O 1
ATOM 4484 N N . ILE B 1 183 ? -8.523 13.227 19.766 1 97.75 183 ILE B N 1
ATOM 4485 C CA . ILE B 1 183 ? -7.426 14.125 19.422 1 97.75 183 ILE B CA 1
ATOM 4486 C C . ILE B 1 183 ? -6.223 13.836 20.312 1 97.75 183 ILE B C 1
ATOM 4488 O O . ILE B 1 183 ? -6.355 13.75 21.531 1 97.75 183 ILE B O 1
ATOM 4492 N N . LYS B 1 184 ? -5.125 13.594 19.719 1 95.94 184 LYS B N 1
ATOM 4493 C CA . LYS B 1 184 ? -3.879 13.336 20.422 1 95.94 184 LYS B CA 1
ATOM 4494 C C . LYS B 1 184 ? -2.82 14.383 20.094 1 95.94 184 LYS B C 1
ATOM 4496 O O . LYS B 1 184 ? -2.719 14.82 18.938 1 95.94 184 LYS B O 1
ATOM 4501 N N . PRO B 1 185 ? -2.072 14.734 21.062 1 94.94 185 PRO B N 1
ATOM 4502 C CA . PRO B 1 185 ? -0.971 15.656 20.781 1 94.94 185 PRO B CA 1
ATOM 4503 C C . PRO B 1 185 ? 0.189 14.992 20.047 1 94.94 185 PRO B C 1
ATOM 4505 O O . PRO B 1 185 ? 0.298 13.766 20.047 1 94.94 185 PRO B O 1
ATOM 4508 N N . THR B 1 186 ? 1 15.789 19.344 1 94 186 THR B N 1
ATOM 4509 C CA . THR B 1 186 ? 2.227 15.328 18.703 1 94 186 THR B CA 1
ATOM 4510 C C . THR B 1 186 ? 3.428 16.125 19.203 1 94 186 THR B C 1
ATOM 4512 O O . THR B 1 186 ? 3.273 17.078 19.969 1 94 186 THR B O 1
ATOM 4515 N N . CYS B 1 187 ? 4.629 15.695 18.781 1 92.31 187 CYS B N 1
ATOM 4516 C CA . CYS B 1 187 ? 5.832 16.438 19.141 1 92.31 187 CYS B CA 1
ATOM 4517 C C . CYS B 1 187 ? 5.938 17.734 18.328 1 92.31 187 CYS B C 1
ATOM 4519 O O . CYS B 1 187 ? 6.801 18.562 18.594 1 92.31 187 CYS B O 1
ATOM 4521 N N . TRP B 1 188 ? 5.129 17.891 17.297 1 94.75 188 TRP B N 1
ATOM 4522 C CA . TRP B 1 188 ? 5.043 19.125 16.531 1 94.75 188 TRP B CA 1
ATOM 4523 C C . TRP B 1 188 ? 4.148 20.156 17.234 1 94.75 188 TRP B C 1
ATOM 4525 O O . TRP B 1 188 ? 2.945 19.938 17.375 1 94.75 188 TRP B O 1
ATOM 4535 N N . PRO B 1 189 ? 4.84 21.281 17.484 1 92.62 189 PRO B N 1
ATOM 4536 C CA . PRO B 1 189 ? 3.965 22.328 18.016 1 92.62 189 PRO B CA 1
ATOM 4537 C C . PRO B 1 189 ? 2.854 22.719 17.047 1 92.62 189 PRO B C 1
ATOM 4539 O O . PRO B 1 189 ? 3.066 22.734 15.836 1 92.62 189 PRO B O 1
ATOM 4542 N N . ASN B 1 190 ? 1.653 22.828 17.422 1 94.62 190 ASN B N 1
ATOM 4543 C CA . ASN B 1 190 ? 0.498 23.297 16.656 1 94.62 190 ASN B CA 1
ATOM 4544 C C . ASN B 1 190 ? -0.091 22.188 15.797 1 94.62 190 ASN B C 1
ATOM 4546 O O . ASN B 1 190 ? -0.859 22.453 14.867 1 94.62 190 ASN B O 1
ATOM 4550 N N . LEU B 1 191 ? 0.469 20.984 15.805 1 97.56 191 LEU B N 1
ATOM 4551 C CA . LEU B 1 191 ? -0.054 19.844 15.047 1 97.56 191 LEU B CA 1
ATOM 4552 C C . LEU B 1 191 ? -0.591 18.766 15.977 1 97.56 191 LEU B C 1
ATOM 4554 O O . LEU B 1 191 ? 0.132 18.281 16.844 1 97.56 191 LEU B O 1
ATOM 4558 N N . GLU B 1 192 ? -1.812 18.531 15.883 1 97.88 192 GLU B N 1
ATOM 4559 C CA . GLU B 1 192 ? -2.439 17.406 16.578 1 97.88 192 GLU B CA 1
ATOM 4560 C C . GLU B 1 192 ? -2.945 16.359 15.594 1 97.88 192 GLU B C 1
ATOM 4562 O O . GLU B 1 192 ? -3.055 16.625 14.398 1 97.88 192 GLU B O 1
ATOM 4567 N N . VAL B 1 193 ? -3.182 15.109 16.141 1 97.31 193 VAL B N 1
ATOM 4568 C CA . VAL B 1 193 ? -3.549 14.031 15.227 1 97.31 193 VAL B CA 1
ATOM 4569 C C . VAL B 1 193 ? -4.727 13.25 15.805 1 97.31 193 VAL B C 1
ATOM 4571 O O . VAL B 1 193 ? -4.867 13.125 17.016 1 97.31 193 VAL B O 1
ATOM 4574 N N . ILE B 1 194 ? -5.637 12.883 15 1 98 194 ILE B N 1
ATOM 4575 C CA . ILE B 1 194 ? -6.57 11.805 15.305 1 98 194 ILE B CA 1
ATOM 4576 C C . ILE B 1 194 ? -6.082 10.5 14.672 1 98 194 ILE B C 1
ATOM 4578 O O . ILE B 1 194 ? -6.109 10.352 13.445 1 98 194 ILE B O 1
ATOM 4582 N N . PRO B 1 195 ? -5.613 9.602 15.469 1 96.31 195 PRO B N 1
ATOM 4583 C CA . PRO B 1 195 ? -4.98 8.391 14.953 1 96.31 195 PRO B CA 1
ATOM 4584 C C . PRO B 1 195 ? -5.992 7.355 14.477 1 96.31 195 PRO B C 1
ATOM 4586 O O . PRO B 1 195 ? -7.203 7.547 14.633 1 96.31 195 PRO B O 1
ATOM 4589 N N . SER B 1 196 ? -5.465 6.363 13.789 1 93.06 196 SER B N 1
ATOM 4590 C CA . SER B 1 196 ? -6.238 5.227 13.297 1 93.06 196 SER B CA 1
ATOM 4591 C C . SER B 1 196 ? -5.656 3.906 13.789 1 93.06 196 SER B C 1
ATOM 4593 O O . SER B 1 196 ? -4.633 3.893 14.484 1 93.06 196 SER B O 1
ATOM 4595 N N . CYS B 1 197 ? -6.383 2.916 13.617 1 86.94 197 CYS B N 1
ATOM 4596 C CA . CYS B 1 197 ? -5.949 1.55 13.883 1 86.94 197 CYS B CA 1
ATOM 4597 C C . CYS B 1 197 ? -6.738 0.553 13.047 1 86.94 197 CYS B C 1
ATOM 4599 O O . CYS B 1 197 ? -7.629 0.94 12.289 1 86.94 197 CYS B O 1
ATOM 4601 N N . LEU B 1 198 ? -6.438 -0.639 13.125 1 77.88 198 LEU B N 1
ATOM 4602 C CA . LEU B 1 198 ? -7.008 -1.681 12.281 1 77.88 198 LEU B CA 1
ATOM 4603 C C . LEU B 1 198 ? -8.523 -1.751 12.445 1 77.88 198 LEU B C 1
ATOM 4605 O O . LEU B 1 198 ? -9.242 -2.023 11.484 1 77.88 198 LEU B O 1
ATOM 4609 N N . ALA B 1 199 ? -9.016 -1.484 13.625 1 81.5 199 ALA B N 1
ATOM 4610 C CA . ALA B 1 199 ? -10.43 -1.626 13.953 1 81.5 199 ALA B CA 1
ATOM 4611 C C . ALA B 1 199 ? -11.281 -0.675 13.109 1 81.5 199 ALA B C 1
ATOM 4613 O O . ALA B 1 199 ? -12.477 -0.915 12.906 1 81.5 199 ALA B O 1
ATOM 4614 N N . VAL B 1 200 ? -10.664 0.298 12.562 1 88.44 200 VAL B N 1
ATOM 4615 C CA . VAL B 1 200 ? -11.398 1.309 11.812 1 88.44 200 VAL B CA 1
ATOM 4616 C C . VAL B 1 200 ? -11.984 0.686 10.547 1 88.44 200 VAL B C 1
ATOM 4618 O O . VAL B 1 200 ? -12.914 1.233 9.945 1 88.44 200 VAL B O 1
ATOM 4621 N N . HIS B 1 201 ? -11.5 -0.5 10.172 1 79 201 HIS B N 1
ATOM 4622 C CA . HIS B 1 201 ? -12.047 -1.191 9.008 1 79 201 HIS B CA 1
ATOM 4623 C C . HIS B 1 201 ? -13.523 -1.52 9.203 1 79 201 HIS B C 1
ATOM 4625 O O . HIS B 1 201 ? -14.25 -1.71 8.227 1 79 201 HIS B O 1
ATOM 4631 N N . ARG B 1 202 ? -14.039 -1.517 10.406 1 81.81 202 ARG B N 1
ATOM 4632 C CA . ARG B 1 202 ? -15.406 -1.858 10.773 1 81.81 202 ARG B CA 1
ATOM 4633 C C . ARG B 1 202 ? -16.391 -0.853 10.188 1 81.81 202 ARG B C 1
ATOM 4635 O O . ARG B 1 202 ? -17.578 -1.16 10.016 1 81.81 202 ARG B O 1
ATOM 4642 N N . ILE B 1 203 ? -15.898 0.301 9.805 1 87 203 ILE B N 1
ATOM 4643 C CA . ILE B 1 203 ? -16.781 1.323 9.258 1 87 203 ILE B CA 1
ATOM 4644 C C . ILE B 1 203 ? -17.406 0.821 7.957 1 87 203 ILE B C 1
ATOM 4646 O O . ILE B 1 203 ? -18.578 1.09 7.68 1 87 203 ILE B O 1
ATOM 4650 N N . GLU B 1 204 ? -16.703 0.041 7.23 1 78.69 204 GLU B N 1
ATOM 4651 C CA . GLU B 1 204 ? -17.156 -0.433 5.926 1 78.69 204 GLU B CA 1
ATOM 4652 C C . GLU B 1 204 ? -18.328 -1.397 6.07 1 78.69 204 GLU B C 1
ATOM 4654 O O . GLU B 1 204 ? -19.219 -1.449 5.203 1 78.69 204 GLU B O 1
ATOM 4659 N N . SER B 1 205 ? -18.406 -2.09 7.16 1 75.62 205 SER B N 1
ATOM 4660 C CA . SER B 1 205 ? -19.406 -3.148 7.297 1 75.62 205 SER B CA 1
ATOM 4661 C C . SER B 1 205 ? -20.531 -2.729 8.227 1 75.62 205 SER B C 1
ATOM 4663 O O . SER B 1 205 ? -21.656 -3.232 8.125 1 75.62 205 SER B O 1
ATOM 4665 N N . GLU B 1 206 ? -20.312 -1.767 9.094 1 84.06 206 GLU B N 1
ATOM 4666 C CA . GLU B 1 206 ? -21.25 -1.573 10.188 1 84.06 206 GLU B CA 1
ATOM 4667 C C . GLU B 1 206 ? -22.062 -0.29 10 1 84.06 206 GLU B C 1
ATOM 4669 O O . GLU B 1 206 ? -23.172 -0.175 10.508 1 84.06 206 GLU B O 1
A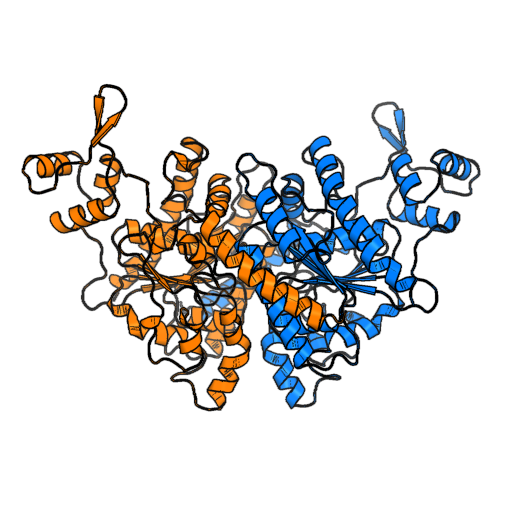TOM 4674 N N . ILE B 1 207 ? -21.578 0.703 9.297 1 88.75 207 ILE B N 1
ATOM 4675 C CA . ILE B 1 207 ? -22.172 2.041 9.242 1 88.75 207 ILE B CA 1
ATOM 4676 C C . ILE B 1 207 ? -23.578 1.968 8.68 1 88.75 207 ILE B C 1
ATOM 4678 O O . ILE B 1 207 ? -24.516 2.566 9.234 1 88.75 207 ILE B O 1
ATOM 4682 N N . TYR B 1 208 ? -23.844 1.236 7.645 1 84.62 208 TYR B N 1
ATOM 4683 C CA . TYR B 1 208 ? -25.156 1.207 7.016 1 84.62 208 TYR B CA 1
ATOM 4684 C C . TYR B 1 208 ? -26.172 0.507 7.91 1 84.62 208 TYR B C 1
ATOM 4686 O O . TYR B 1 208 ? -27.328 0.95 8.023 1 84.62 208 TYR B O 1
ATOM 4694 N N . GLY B 1 209 ? -25.766 -0.591 8.516 1 85.06 209 GLY B N 1
ATOM 4695 C CA . GLY B 1 209 ? -26.656 -1.242 9.469 1 85.06 209 GLY B CA 1
ATOM 4696 C C . GLY B 1 209 ? -27.078 -0.335 10.609 1 85.06 209 GLY B C 1
ATOM 4697 O O . GLY B 1 209 ? -28.25 -0.304 10.992 1 85.06 209 GLY B O 1
ATOM 4698 N N . LEU B 1 210 ? -26.125 0.391 11.102 1 91.44 210 LEU B N 1
ATOM 4699 C CA . LEU B 1 210 ? -26.391 1.312 12.203 1 91.44 210 LEU B CA 1
ATOM 4700 C C . LEU B 1 210 ? -27.297 2.451 11.758 1 91.44 210 LEU B C 1
ATOM 4702 O O . LEU B 1 210 ? -28.156 2.912 12.523 1 91.44 210 LEU B O 1
ATOM 4706 N N . HIS B 1 211 ? -27.062 2.898 10.523 1 91.75 211 HIS B N 1
ATOM 4707 C CA . HIS B 1 211 ? -27.938 3.928 9.961 1 91.75 211 HIS B CA 1
ATOM 4708 C C . HIS B 1 211 ? -29.375 3.447 9.875 1 91.75 211 HIS B C 1
ATOM 4710 O O . HIS B 1 211 ? -30.297 4.176 10.258 1 91.75 211 HIS B O 1
ATOM 4716 N N . ASP B 1 212 ? -29.609 2.262 9.43 1 90.75 212 ASP B N 1
ATOM 4717 C CA . ASP B 1 212 ? -30.938 1.685 9.273 1 90.75 212 ASP B CA 1
ATOM 4718 C C . ASP B 1 212 ? -31.641 1.54 10.625 1 90.75 212 ASP B C 1
ATOM 4720 O O . ASP B 1 212 ? -32.875 1.624 10.703 1 90.75 212 ASP B O 1
ATOM 4724 N N . GLN B 1 213 ? -30.875 1.349 11.648 1 93.56 213 GLN B N 1
ATOM 4725 C CA . GLN B 1 213 ? -31.406 1.209 13 1 93.56 213 GLN B CA 1
ATOM 4726 C C . GLN B 1 213 ? -31.641 2.572 13.641 1 93.56 213 GLN B C 1
ATOM 4728 O O . GLN B 1 213 ? -32.125 2.658 14.773 1 93.56 213 GLN B O 1
ATOM 4733 N N . GLY B 1 214 ? -31.234 3.619 12.992 1 93.06 214 GLY B N 1
ATOM 4734 C CA . GLY B 1 214 ? -31.422 4.965 13.516 1 93.06 214 GLY B CA 1
ATOM 4735 C C . GLY B 1 214 ? -30.422 5.328 14.602 1 93.06 214 GLY B C 1
ATOM 4736 O O . GLY B 1 214 ? -30.703 6.18 15.445 1 93.06 214 GLY B O 1
ATOM 4737 N N . LYS B 1 215 ? -29.281 4.766 14.523 1 93.62 215 LYS B N 1
ATOM 4738 C CA . LYS B 1 215 ? -28.328 4.934 15.617 1 93.62 215 LYS B CA 1
ATOM 4739 C C . LYS B 1 215 ? -27.266 5.977 15.266 1 93.62 215 LYS B C 1
ATOM 4741 O O . LYS B 1 215 ? -26.406 6.305 16.094 1 93.62 215 LYS B O 1
ATOM 4746 N N . LEU B 1 216 ? -27.266 6.539 14.094 1 94.88 216 LEU B N 1
ATOM 4747 C CA . LEU B 1 216 ? -26.266 7.512 13.664 1 94.88 216 LEU B CA 1
ATOM 4748 C C . LEU B 1 216 ? -26.844 8.922 13.695 1 94.88 216 LEU B C 1
ATOM 4750 O O . LEU B 1 216 ? -28.031 9.125 13.414 1 94.88 216 LEU B O 1
ATOM 4754 N N . PRO B 1 217 ? -26.031 9.875 14.031 1 92.06 217 PRO B N 1
ATOM 4755 C CA . PRO B 1 217 ? -26.5 11.25 14.18 1 92.06 217 PRO B CA 1
ATOM 4756 C C . PRO B 1 217 ? -26.766 11.922 12.828 1 92.06 217 PRO B C 1
ATOM 4758 O O . PRO B 1 217 ? -27.516 12.906 12.766 1 92.06 217 PRO B O 1
ATOM 4761 N N . VAL B 1 218 ? -26.141 11.555 11.781 1 93.62 218 VAL B N 1
ATOM 4762 C CA . VAL B 1 218 ? -26.266 12.117 10.438 1 93.62 218 VAL B CA 1
ATOM 4763 C C . VAL B 1 218 ? -26.219 11 9.398 1 93.62 218 VAL B C 1
ATOM 4765 O O . VAL B 1 218 ? -26.031 9.828 9.75 1 93.62 218 VAL B O 1
ATOM 4768 N N . ALA B 1 219 ? -26.469 11.391 8.148 1 91.81 219 ALA B N 1
ATOM 4769 C CA . ALA B 1 219 ? -26.375 10.414 7.066 1 91.81 219 ALA B CA 1
ATOM 4770 C C . ALA B 1 219 ? -25 9.773 7.012 1 91.81 219 ALA B C 1
ATOM 4772 O O . ALA B 1 219 ? -24 10.422 7.316 1 91.81 219 ALA B O 1
ATOM 4773 N N . PRO B 1 220 ? -24.828 8.492 6.586 1 91.19 220 PRO B N 1
ATOM 4774 C CA . PRO B 1 220 ? -23.578 7.734 6.594 1 91.19 220 PRO B CA 1
ATOM 4775 C C . PRO B 1 220 ? -22.438 8.469 5.891 1 91.19 220 PRO B C 1
ATOM 4777 O O . PRO B 1 220 ? -21.297 8.398 6.332 1 91.19 220 PRO B O 1
ATOM 4780 N N . HIS B 1 221 ? -22.766 9.188 4.828 1 89.81 221 HIS B N 1
ATOM 4781 C CA . HIS B 1 221 ? -21.734 9.82 4.023 1 89.81 221 HIS B CA 1
ATOM 4782 C C . HIS B 1 221 ? -21.266 11.133 4.648 1 89.81 221 HIS B C 1
ATOM 4784 O O . HIS B 1 221 ? -20.312 11.75 4.172 1 89.81 221 HIS B O 1
ATOM 4790 N N . LEU B 1 222 ? -21.875 11.617 5.777 1 93.19 222 LEU B N 1
ATOM 4791 C CA . LEU B 1 222 ? -21.578 12.914 6.367 1 93.19 222 LEU B CA 1
ATOM 4792 C C . LEU B 1 222 ? -20.938 12.75 7.75 1 93.19 222 LEU B C 1
ATOM 4794 O O . LEU B 1 222 ? -20.688 13.742 8.438 1 93.19 222 LEU B O 1
ATOM 4798 N N . LEU B 1 223 ? -20.672 11.531 8.148 1 95.44 223 LEU B N 1
ATOM 4799 C CA . LEU B 1 223 ? -20.219 11.266 9.508 1 95.44 223 LEU B CA 1
ATOM 4800 C C . LEU B 1 223 ? -18.875 11.953 9.773 1 95.44 223 LEU B C 1
ATOM 4802 O O . LEU B 1 223 ? -18.688 12.586 10.812 1 95.44 223 LEU B O 1
ATOM 4806 N N . LEU B 1 224 ? -17.938 11.883 8.859 1 96.5 224 LEU B N 1
ATOM 4807 C CA . LEU B 1 224 ? -16.625 12.492 9.055 1 96.5 224 LEU B CA 1
ATOM 4808 C C . LEU B 1 224 ? -16.734 14.008 9.086 1 96.5 224 LEU B C 1
ATOM 4810 O O . LEU B 1 224 ? -16.078 14.664 9.891 1 96.5 224 LEU B O 1
ATOM 4814 N N . ARG B 1 225 ? -17.547 14.578 8.219 1 95.38 225 ARG B N 1
ATOM 4815 C CA . ARG B 1 225 ? -17.766 16.031 8.234 1 95.38 225 ARG B CA 1
ATOM 4816 C C . ARG B 1 225 ? -18.297 16.484 9.586 1 95.38 225 ARG B C 1
ATOM 4818 O O . ARG B 1 225 ? -17.812 17.469 10.148 1 95.38 225 ARG B O 1
ATOM 4825 N N . ALA B 1 226 ? -19.281 15.758 10.055 1 96.44 226 ALA B N 1
ATOM 4826 C CA . ALA B 1 226 ? -19.875 16.094 11.352 1 96.44 226 ALA B CA 1
ATOM 4827 C C . ALA B 1 226 ? -18.828 15.984 12.469 1 96.44 226 ALA B C 1
ATOM 4829 O O . ALA B 1 226 ? -18.797 16.828 13.367 1 96.44 226 ALA B O 1
ATOM 4830 N N . ALA B 1 227 ? -18.047 14.961 12.422 1 97.44 227 ALA B N 1
ATOM 4831 C CA . ALA B 1 227 ? -16.984 14.789 13.414 1 97.44 227 ALA B CA 1
ATOM 4832 C C . ALA B 1 227 ? -16.016 15.961 13.383 1 97.44 227 ALA B C 1
ATOM 4834 O O . ALA B 1 227 ? -15.648 16.5 14.438 1 97.44 227 ALA B O 1
ATOM 4835 N N . ILE B 1 228 ? -15.602 16.375 12.227 1 98 228 ILE B N 1
ATOM 4836 C CA . ILE B 1 228 ? -14.641 17.453 12.047 1 98 228 ILE B CA 1
ATOM 4837 C C . ILE B 1 228 ? -15.234 18.766 12.578 1 98 228 ILE B C 1
ATOM 4839 O O . ILE B 1 228 ? -14.57 19.484 13.328 1 98 228 ILE B O 1
ATOM 4843 N N . GLU B 1 229 ? -16.438 19.047 12.258 1 97.06 229 GLU B N 1
ATOM 4844 C CA . GLU B 1 229 ? -17.094 20.297 12.641 1 97.06 229 GLU B CA 1
ATOM 4845 C C . GLU B 1 229 ? -17.266 20.375 14.156 1 97.06 229 GLU B C 1
ATOM 4847 O O . GLU B 1 229 ? -17.359 21.469 14.719 1 97.06 229 GLU B O 1
ATOM 4852 N N . SER B 1 230 ? -17.281 19.25 14.781 1 97.44 230 SER B N 1
ATOM 4853 C CA . SER B 1 230 ? -17.453 19.219 16.234 1 97.44 230 SER B CA 1
ATOM 4854 C C . SER B 1 230 ? -16.203 19.719 16.953 1 97.44 230 SER B C 1
ATOM 4856 O O . SER B 1 230 ? -16.266 20.062 18.125 1 97.44 230 SER B O 1
ATOM 4858 N N . VAL B 1 231 ? -15.055 19.781 16.266 1 97.69 231 VAL B N 1
ATOM 4859 C CA . VAL B 1 231 ? -13.828 20.125 16.984 1 97.69 231 VAL B CA 1
ATOM 4860 C C . VAL B 1 231 ? -13.039 21.156 16.188 1 97.69 231 VAL B C 1
ATOM 4862 O O . VAL B 1 231 ? -11.961 21.578 16.625 1 97.69 231 VAL B O 1
ATOM 4865 N N . TRP B 1 232 ? -13.492 21.672 15.062 1 96.38 232 TRP B N 1
ATOM 4866 C CA . TRP B 1 232 ? -12.633 22.328 14.086 1 96.38 232 TRP B CA 1
ATOM 4867 C C . TRP B 1 232 ? -12.359 23.781 14.484 1 96.38 232 TRP B C 1
ATOM 4869 O O . TRP B 1 232 ? -11.469 24.422 13.93 1 96.38 232 TRP B O 1
ATOM 4879 N N . ASP B 1 233 ? -12.992 24.328 15.555 1 95.38 233 ASP B N 1
ATOM 4880 C CA . ASP B 1 233 ? -12.812 25.734 15.953 1 95.38 233 ASP B CA 1
ATOM 4881 C C . ASP B 1 233 ? -11.383 26 16.406 1 95.38 233 ASP B C 1
ATOM 4883 O O . ASP B 1 233 ? -10.906 27.125 16.344 1 95.38 233 ASP B O 1
ATOM 4887 N N . SER B 1 234 ? -10.727 25.031 16.812 1 95.25 234 SER B N 1
ATOM 4888 C CA . SER B 1 234 ? -9.398 25.188 17.391 1 95.25 234 SER B CA 1
ATOM 4889 C C . SER B 1 234 ? -8.312 25.109 16.328 1 95.25 234 SER B C 1
ATOM 4891 O O . SER B 1 234 ? -7.129 25.234 16.641 1 95.25 234 SER B O 1
ATOM 4893 N N . TYR B 1 235 ? -8.719 25.016 15.062 1 98.12 235 TYR B N 1
ATOM 4894 C CA . TYR B 1 235 ? -7.723 24.766 14.031 1 98.12 235 TYR B CA 1
ATOM 4895 C C . TYR B 1 235 ? -7.879 25.734 12.875 1 98.12 235 TYR B C 1
ATOM 4897 O O . TYR B 1 235 ? -8.953 26.328 12.688 1 98.12 235 TYR B O 1
ATOM 4905 N N . ASP B 1 236 ? -6.785 25.953 12.164 1 98.12 236 ASP B N 1
ATOM 4906 C CA . ASP B 1 236 ? -6.789 26.734 10.93 1 98.12 236 ASP B CA 1
ATOM 4907 C C . ASP B 1 236 ? -7.016 25.844 9.711 1 98.12 236 ASP B C 1
ATOM 4909 O O . ASP B 1 236 ? -7.645 26.266 8.734 1 98.12 236 ASP B O 1
ATOM 4913 N N . VAL B 1 237 ? -6.496 24.688 9.789 1 98.5 237 VAL B N 1
ATOM 4914 C CA . VAL B 1 237 ? -6.59 23.734 8.688 1 98.5 237 VAL B CA 1
ATOM 4915 C C . VAL B 1 237 ? -6.742 22.328 9.234 1 98.5 237 VAL B C 1
ATOM 4917 O O . VAL B 1 237 ? -6.137 21.984 10.258 1 98.5 237 VAL B O 1
ATOM 4920 N N . VAL B 1 238 ? -7.578 21.516 8.609 1 98.75 238 VAL B N 1
ATOM 4921 C CA . VAL B 1 238 ? -7.715 20.078 8.883 1 98.75 238 VAL B CA 1
ATOM 4922 C C . VAL B 1 238 ? -7.254 19.281 7.668 1 98.75 238 VAL B C 1
ATOM 4924 O O . VAL B 1 238 ? -7.703 19.531 6.547 1 98.75 238 VAL B O 1
ATOM 4927 N N . VAL B 1 239 ? -6.297 18.406 7.863 1 98.75 239 VAL B N 1
ATOM 4928 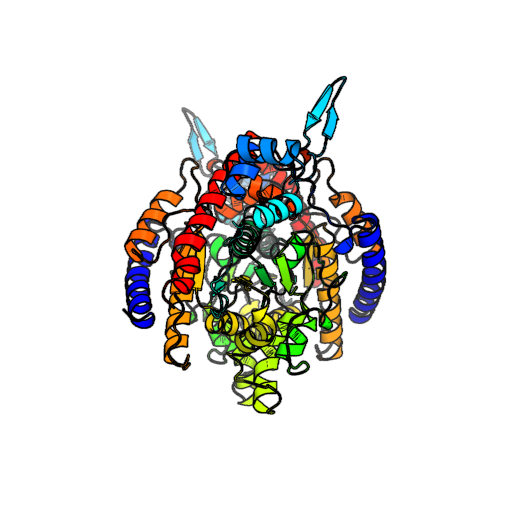C CA . VAL B 1 239 ? -5.785 17.562 6.785 1 98.75 239 VAL B CA 1
ATOM 4929 C C . VAL B 1 239 ? -6.285 16.125 6.965 1 98.75 239 VAL B C 1
ATOM 4931 O O . VAL B 1 239 ? -6.16 15.555 8.047 1 98.75 239 VAL B O 1
ATOM 4934 N N . LEU B 1 240 ? -6.852 15.539 5.938 1 98.25 240 LEU B N 1
ATOM 4935 C CA . LEU B 1 240 ? -7.387 14.188 5.984 1 98.25 240 LEU B CA 1
ATOM 4936 C C . LEU B 1 240 ? -6.508 13.227 5.184 1 98.25 240 LEU B C 1
ATOM 4938 O O . LEU B 1 240 ? -6.234 13.469 4.004 1 98.25 240 LEU B O 1
ATOM 4942 N N . ASP B 1 241 ? -6.051 12.195 5.844 1 96.44 241 ASP B N 1
ATOM 4943 C CA . ASP B 1 241 ? -5.434 11.062 5.176 1 96.44 241 ASP B CA 1
ATOM 4944 C C . ASP B 1 241 ? -6.445 9.938 4.949 1 96.44 241 ASP B C 1
ATOM 4946 O O . ASP B 1 241 ? -7.293 9.68 5.809 1 96.44 241 ASP B O 1
ATOM 4950 N N . SER B 1 242 ? -6.402 9.352 3.848 1 91.06 242 SER B N 1
ATOM 4951 C CA . SER B 1 242 ? -7.457 8.406 3.508 1 91.06 242 SER B CA 1
ATOM 4952 C C . SER B 1 242 ? -6.875 7.059 3.082 1 91.06 242 SER B C 1
ATOM 4954 O O . SER B 1 242 ? -5.711 6.98 2.68 1 91.06 242 SER B O 1
ATOM 4956 N N . ALA B 1 243 ? -7.691 6.035 3.156 1 85.75 243 ALA B N 1
ATOM 4957 C CA . ALA B 1 243 ? -7.336 4.691 2.717 1 85.75 243 ALA B CA 1
ATOM 4958 C C . ALA B 1 243 ? -7.434 4.562 1.199 1 85.75 243 ALA B C 1
ATOM 4960 O O . ALA B 1 243 ? -8.18 5.305 0.556 1 85.75 243 ALA B O 1
ATOM 4961 N N . PRO B 1 244 ? -6.691 3.617 0.677 1 78 244 PRO B N 1
ATOM 4962 C CA . PRO B 1 244 ? -6.762 3.385 -0.767 1 78 244 PRO B CA 1
ATOM 4963 C C . PRO B 1 244 ? -7.973 2.543 -1.168 1 78 244 PRO B C 1
ATOM 4965 O O . PRO B 1 244 ? -7.812 1.438 -1.691 1 78 244 PRO B O 1
ATOM 4968 N N . ASN B 1 245 ? -9.156 2.922 -0.957 1 74.25 245 ASN B N 1
ATOM 4969 C CA . ASN B 1 245 ? -10.359 2.197 -1.351 1 74.25 245 ASN B CA 1
ATOM 4970 C C . ASN B 1 245 ? -11.484 3.152 -1.73 1 74.25 245 ASN B C 1
ATOM 4972 O O . ASN B 1 245 ? -11.312 4.371 -1.697 1 74.25 245 ASN B O 1
ATOM 4976 N N . LEU B 1 246 ? -12.602 2.533 -2.246 1 72.81 246 LEU B N 1
ATOM 4977 C CA . LEU B 1 246 ? -13.727 3.336 -2.705 1 72.81 246 LEU B CA 1
ATOM 4978 C C . LEU B 1 246 ? -14.984 3.025 -1.894 1 72.81 246 LEU B C 1
ATOM 4980 O O . LEU B 1 246 ? -16.094 3.076 -2.42 1 72.81 246 LEU B O 1
ATOM 4984 N N . GLY B 1 247 ? -14.742 2.662 -0.664 1 78.25 247 GLY B N 1
ATOM 4985 C CA . GLY B 1 247 ? -15.867 2.344 0.196 1 78.25 247 GLY B CA 1
ATOM 4986 C C . GLY B 1 247 ? -16.438 3.559 0.9 1 78.25 247 GLY B C 1
ATOM 4987 O O . GLY B 1 247 ? -16.188 4.695 0.496 1 78.25 247 GLY B O 1
ATOM 4988 N N . ILE B 1 248 ? -17.219 3.34 1.884 1 84.25 248 ILE B N 1
ATOM 4989 C CA . ILE B 1 248 ? -17.922 4.395 2.607 1 84.25 248 ILE B CA 1
ATOM 4990 C C . ILE B 1 248 ? -16.922 5.305 3.305 1 84.25 248 ILE B C 1
ATOM 4992 O O . ILE B 1 248 ? -17.156 6.504 3.451 1 84.25 248 ILE B O 1
ATOM 4996 N N . GLY B 1 249 ? -15.797 4.773 3.648 1 87.38 249 GLY B N 1
ATOM 4997 C CA . GLY B 1 249 ? -14.75 5.586 4.238 1 87.38 249 GLY B CA 1
ATOM 4998 C C . GLY B 1 249 ? -14.266 6.695 3.322 1 87.38 249 GLY B C 1
ATOM 4999 O O . GLY B 1 249 ? -14.141 7.848 3.744 1 87.38 249 GLY B O 1
ATOM 5000 N N . THR B 1 250 ? -14.008 6.355 2.115 1 86.06 250 THR B N 1
ATOM 5001 C CA . THR B 1 250 ? -13.547 7.336 1.134 1 86.06 250 THR B CA 1
ATOM 5002 C C . THR B 1 250 ? -14.648 8.344 0.815 1 86.06 250 THR B C 1
ATOM 5004 O O . THR B 1 250 ? -14.375 9.531 0.629 1 86.06 250 THR B O 1
ATOM 5007 N N . ILE B 1 251 ? -15.867 7.867 0.764 1 86.56 251 ILE B N 1
ATOM 5008 C CA . ILE B 1 251 ? -17 8.75 0.525 1 86.56 251 ILE B CA 1
ATOM 5009 C C . ILE B 1 251 ? -17.078 9.805 1.627 1 86.56 251 ILE B C 1
ATOM 5011 O O . ILE B 1 251 ? -17.328 10.977 1.354 1 86.56 251 ILE B O 1
ATOM 5015 N N . ASN B 1 252 ? -16.875 9.383 2.811 1 92.38 252 ASN B N 1
ATOM 5016 C CA . ASN B 1 252 ? -16.844 10.32 3.93 1 92.38 252 ASN B CA 1
ATOM 5017 C C . ASN B 1 252 ? -15.75 11.359 3.766 1 92.38 252 ASN B C 1
ATOM 5019 O O . ASN B 1 252 ? -15.953 12.539 4.055 1 92.38 252 ASN B O 1
ATOM 5023 N N . VAL B 1 253 ? -14.602 10.938 3.318 1 94.25 253 VAL B N 1
ATOM 5024 C CA . VAL B 1 253 ? -13.469 11.844 3.125 1 94.25 253 VAL B CA 1
ATOM 5025 C C . VAL B 1 253 ? -13.82 12.891 2.07 1 94.25 253 VAL B C 1
ATOM 5027 O O . VAL B 1 253 ? -13.594 14.086 2.275 1 94.25 253 VAL B O 1
ATOM 5030 N N . VAL B 1 254 ? -14.422 12.445 1.027 1 91 254 VAL B N 1
ATOM 5031 C CA . VAL B 1 254 ? -14.781 13.32 -0.085 1 91 254 VAL B CA 1
ATOM 5032 C C . VAL B 1 254 ? -15.844 14.32 0.362 1 91 254 VAL B C 1
ATOM 5034 O O . VAL B 1 254 ? -15.766 15.508 0.04 1 91 254 VAL B O 1
ATOM 5037 N N . CYS B 1 255 ? -16.797 13.898 1.139 1 92 255 CYS B N 1
ATOM 5038 C CA . CYS B 1 255 ? -17.906 14.742 1.565 1 92 255 CYS B CA 1
ATOM 5039 C C . CYS B 1 255 ? -17.469 15.711 2.654 1 92 255 CYS B C 1
ATOM 5041 O O . CYS B 1 255 ? -18.141 16.703 2.91 1 92 255 CYS B O 1
ATOM 5043 N N . ALA B 1 256 ? -16.375 15.438 3.26 1 95 256 ALA B N 1
ATOM 5044 C CA . ALA B 1 256 ? -15.898 16.297 4.352 1 95 256 ALA B CA 1
ATOM 5045 C C . ALA B 1 256 ? -14.914 17.344 3.84 1 95 256 ALA B C 1
ATOM 5047 O O . ALA B 1 256 ? -14.641 18.328 4.527 1 95 256 ALA B O 1
ATOM 5048 N N . ALA B 1 257 ? -14.398 17.203 2.672 1 95.69 257 ALA B N 1
ATOM 5049 C CA . ALA B 1 257 ? -13.258 17.984 2.207 1 95.69 257 ALA B CA 1
ATOM 5050 C C . ALA B 1 257 ? -13.711 19.25 1.476 1 95.69 257 ALA B C 1
ATOM 5052 O O . ALA B 1 257 ? -14.695 19.219 0.733 1 95.69 257 ALA B O 1
ATOM 5053 N N . ASP B 1 258 ? -13.008 20.344 1.719 1 95.62 258 ASP B N 1
ATOM 5054 C CA . ASP B 1 258 ? -13.133 21.547 0.902 1 95.62 258 ASP B CA 1
ATOM 5055 C C . ASP B 1 258 ? -12.234 21.469 -0.332 1 95.62 258 ASP B C 1
ATOM 5057 O O . ASP B 1 258 ? -12.562 22.031 -1.379 1 95.62 258 ASP B O 1
ATOM 5061 N N . VAL B 1 259 ? -11.133 20.891 -0.13 1 96.56 259 VAL B N 1
ATOM 5062 C CA . VAL B 1 259 ? -10.133 20.688 -1.174 1 96.56 259 VAL B CA 1
ATOM 5063 C C . VAL B 1 259 ? -9.695 19.219 -1.191 1 96.56 259 VAL B C 1
ATOM 5065 O O . VAL B 1 259 ? -9.477 18.625 -0.137 1 96.56 259 VAL B O 1
ATOM 5068 N N . ILE B 1 260 ? -9.672 18.672 -2.391 1 96.44 260 ILE B N 1
ATOM 5069 C CA . ILE B 1 260 ? -9.18 17.312 -2.547 1 96.44 260 ILE B CA 1
ATOM 5070 C C . ILE B 1 260 ? -7.965 17.297 -3.473 1 96.44 260 ILE B C 1
ATOM 5072 O O . ILE B 1 260 ? -8.039 17.766 -4.609 1 96.44 260 ILE B O 1
ATOM 5076 N N . VAL B 1 261 ? -6.84 16.875 -2.965 1 97.75 261 VAL B N 1
ATOM 5077 C CA . VAL B 1 261 ? -5.648 16.672 -3.779 1 97.75 261 VAL B CA 1
ATOM 5078 C C . VAL B 1 261 ? -5.48 15.172 -4.062 1 97.75 261 VAL B C 1
ATOM 5080 O O . VAL B 1 261 ? -5.469 14.359 -3.139 1 97.75 261 VAL B O 1
ATOM 5083 N N . VAL B 1 262 ? -5.336 14.82 -5.332 1 96.38 262 VAL B N 1
ATOM 5084 C CA . VAL B 1 262 ? -5.25 13.43 -5.766 1 96.38 262 VAL B CA 1
ATOM 5085 C C . VAL B 1 262 ? -3.832 13.125 -6.242 1 96.38 262 VAL B C 1
ATOM 5087 O O . VAL B 1 262 ? -3.494 13.367 -7.402 1 96.38 262 VAL B O 1
ATOM 5090 N N . PRO B 1 263 ? -3.055 12.5 -5.34 1 96.69 263 PRO B N 1
ATOM 5091 C CA . PRO B 1 263 ? -1.73 12.078 -5.805 1 96.69 263 PRO B CA 1
ATOM 5092 C C . PRO B 1 263 ? -1.799 11.047 -6.93 1 96.69 263 PRO B C 1
ATOM 5094 O O . PRO B 1 263 ? -2.508 10.039 -6.809 1 96.69 263 PRO B O 1
ATOM 5097 N N . THR B 1 264 ? -1.012 11.266 -7.965 1 94.5 264 THR B N 1
ATOM 5098 C CA . THR B 1 264 ? -1.027 10.422 -9.156 1 94.5 264 THR B CA 1
ATOM 5099 C C . THR B 1 264 ? 0.392 10.156 -9.648 1 94.5 264 THR B C 1
ATOM 5101 O O . THR B 1 264 ? 0.98 10.992 -10.336 1 94.5 264 THR B O 1
ATOM 5104 N N . PRO B 1 265 ? 0.871 8.93 -9.352 1 91.56 265 PRO B N 1
ATOM 5105 C CA . PRO B 1 265 ? 2.188 8.609 -9.906 1 91.56 265 PRO B CA 1
ATOM 5106 C C . PRO B 1 265 ? 2.23 8.727 -11.43 1 91.56 265 PRO B C 1
ATOM 5108 O O . PRO B 1 265 ? 1.221 8.492 -12.094 1 91.56 265 PRO B O 1
ATOM 5111 N N . ALA B 1 266 ? 3.379 9.086 -11.938 1 88.75 266 ALA B N 1
ATOM 5112 C CA . ALA B 1 266 ? 3.557 9.289 -13.375 1 88.75 266 ALA B CA 1
ATOM 5113 C C . ALA B 1 266 ? 3.723 7.965 -14.102 1 88.75 266 ALA B C 1
ATOM 5115 O O . ALA B 1 266 ? 4.723 7.742 -14.789 1 88.75 266 ALA B O 1
ATOM 5116 N N . GLU B 1 267 ? 2.789 7.125 -13.953 1 80.81 267 GLU B N 1
ATOM 5117 C CA . GLU B 1 267 ? 2.73 5.816 -14.602 1 80.81 267 GLU B CA 1
ATOM 5118 C C . GLU B 1 267 ? 1.331 5.531 -15.141 1 80.81 267 GLU B C 1
ATOM 5120 O O . GLU B 1 267 ? 0.34 6.035 -14.609 1 80.81 267 GLU B O 1
ATOM 5125 N N . LEU B 1 268 ? 1.265 4.77 -16.172 1 75.75 268 LEU B N 1
ATOM 5126 C CA . LEU B 1 268 ? 0.016 4.527 -16.891 1 75.75 268 LEU B CA 1
ATOM 5127 C C . LEU B 1 268 ? -1.046 3.961 -15.945 1 75.75 268 LEU B C 1
ATOM 5129 O O . LEU B 1 268 ? -2.186 4.43 -15.938 1 75.75 268 LEU B O 1
ATOM 5133 N N . TYR B 1 269 ? -0.665 2.973 -15.164 1 74.19 269 TYR B N 1
ATOM 5134 C CA . TYR B 1 269 ? -1.639 2.299 -14.32 1 74.19 269 TYR B CA 1
ATOM 5135 C C . TYR B 1 269 ? -2.186 3.248 -13.258 1 74.19 269 TYR B C 1
ATOM 5137 O O . TYR B 1 269 ? -3.359 3.166 -12.883 1 74.19 269 TYR B O 1
ATOM 5145 N N . ASP B 1 270 ? -1.335 4.062 -12.82 1 81.88 270 ASP B N 1
ATOM 5146 C CA . ASP B 1 270 ? -1.744 5.047 -11.82 1 81.88 270 ASP B CA 1
ATOM 5147 C C . ASP B 1 270 ? -2.65 6.109 -12.445 1 81.88 270 ASP B C 1
ATOM 5149 O O . ASP B 1 270 ? -3.57 6.605 -11.789 1 81.88 270 ASP B O 1
ATOM 5153 N N . TYR B 1 271 ? -2.35 6.395 -13.734 1 85.94 271 TYR B N 1
ATOM 5154 C CA . TYR B 1 271 ? -3.213 7.297 -14.484 1 85.94 271 TYR B CA 1
ATOM 5155 C C . TYR B 1 271 ? -4.625 6.734 -14.594 1 85.94 271 TYR B C 1
ATOM 5157 O O . TYR B 1 271 ? -5.602 7.449 -14.359 1 85.94 271 TYR B O 1
ATOM 5165 N N . VAL B 1 272 ? -4.742 5.574 -14.867 1 79.94 272 VAL B N 1
ATOM 5166 C CA . VAL B 1 272 ? -6.031 4.906 -15.023 1 79.94 272 VAL B CA 1
ATOM 5167 C C . VAL B 1 272 ? -6.758 4.867 -13.68 1 79.94 272 VAL B C 1
ATOM 5169 O O . VAL B 1 272 ? -7.977 5.039 -13.617 1 79.94 272 VAL B O 1
ATOM 5172 N N . SER B 1 273 ? -6.02 4.598 -12.656 1 82.44 273 SER B N 1
ATOM 5173 C CA . SER B 1 273 ? -6.594 4.586 -11.312 1 82.44 273 SER B CA 1
ATOM 5174 C C . SER B 1 273 ? -7.199 5.938 -10.961 1 82.44 273 SER B C 1
ATOM 5176 O O . SER B 1 273 ? -8.258 6.004 -10.336 1 82.44 273 SER B O 1
ATOM 5178 N N . THR B 1 274 ? -6.539 7 -11.297 1 89 274 THR B N 1
ATOM 5179 C CA . THR B 1 274 ? -7.047 8.336 -11.039 1 89 274 THR B CA 1
ATOM 5180 C C . THR B 1 274 ? -8.328 8.594 -11.828 1 89 274 THR B C 1
ATOM 5182 O O . THR B 1 274 ? -9.258 9.227 -11.32 1 89 274 THR B O 1
ATOM 5185 N N . LEU B 1 275 ? -8.328 8.094 -13.023 1 85.12 275 LEU B N 1
ATOM 5186 C CA . LEU B 1 275 ? -9.531 8.211 -13.836 1 85.12 275 LEU B CA 1
ATOM 5187 C C . LEU B 1 275 ? -10.711 7.516 -13.172 1 85.12 275 LEU B C 1
ATOM 5189 O O . LEU B 1 275 ? -11.828 8.031 -13.188 1 85.12 275 LEU B O 1
ATOM 5193 N N . GLN B 1 276 ? -10.469 6.402 -12.633 1 79.12 276 GLN B N 1
ATOM 5194 C CA . GLN B 1 276 ? -11.508 5.684 -11.914 1 79.12 276 GLN B CA 1
ATOM 5195 C C . GLN B 1 276 ? -11.984 6.477 -10.695 1 79.12 276 GLN B C 1
ATOM 5197 O O . GLN B 1 276 ? -13.172 6.469 -10.375 1 79.12 276 GLN B O 1
ATOM 5202 N N . PHE B 1 277 ? -11.078 7.055 -10.055 1 85.38 277 PHE B N 1
ATOM 5203 C CA . PHE B 1 277 ? -11.43 7.902 -8.922 1 85.38 277 PHE B CA 1
ATOM 5204 C C . PHE B 1 277 ? -12.336 9.047 -9.359 1 85.38 277 PHE B C 1
ATOM 5206 O O . PHE B 1 277 ? -13.32 9.359 -8.688 1 85.38 277 PHE B O 1
ATOM 5213 N N . PHE B 1 278 ? -12.008 9.68 -10.484 1 88.5 278 PHE B N 1
ATOM 5214 C CA . PHE B 1 278 ? -12.828 10.758 -11.023 1 88.5 278 PHE B CA 1
ATOM 5215 C C . PHE B 1 278 ? -14.227 10.258 -11.352 1 88.5 278 PHE B C 1
ATOM 5217 O O . PHE B 1 278 ? -15.211 10.961 -11.102 1 88.5 278 PHE B O 1
ATOM 5224 N N . THR B 1 279 ? -14.258 9.117 -11.867 1 82.5 279 THR B N 1
ATOM 5225 C CA . THR B 1 279 ? -15.555 8.539 -12.211 1 82.5 279 THR B CA 1
ATOM 5226 C C . THR B 1 279 ? -16.391 8.305 -10.961 1 82.5 279 THR B C 1
ATOM 5228 O O . THR B 1 279 ? -17.578 8.602 -10.938 1 82.5 279 THR B O 1
ATOM 5231 N N . MET B 1 280 ? -15.758 7.762 -9.984 1 78.44 280 MET B N 1
ATOM 5232 C CA . MET B 1 280 ? -16.453 7.547 -8.719 1 78.44 280 MET B CA 1
ATOM 5233 C C . MET B 1 280 ? -16.938 8.867 -8.133 1 78.44 280 MET B C 1
ATOM 5235 O O . MET B 1 280 ? -18.062 8.961 -7.645 1 78.44 280 MET B O 1
ATOM 5239 N N . LEU B 1 281 ? -16.109 9.867 -8.117 1 85.44 281 LEU B N 1
ATOM 5240 C CA . LEU B 1 281 ? -16.469 11.18 -7.602 1 85.44 281 LEU B CA 1
ATOM 5241 C C . LEU B 1 281 ? -17.656 11.75 -8.359 1 85.44 281 LEU B C 1
ATOM 5243 O O . LEU B 1 281 ? -18.578 12.312 -7.754 1 85.44 281 LEU B O 1
ATOM 5247 N N . ARG B 1 282 ? -17.578 11.641 -9.648 1 86.19 282 ARG B N 1
ATOM 5248 C CA . ARG B 1 282 ? -18.672 12.117 -10.5 1 86.19 282 ARG B CA 1
ATOM 5249 C C . ARG B 1 282 ? -19.984 11.422 -10.148 1 86.19 282 ARG B C 1
ATOM 5251 O O . ARG B 1 282 ? -21.016 12.078 -10.031 1 86.19 282 ARG B O 1
ATOM 5258 N N . ASP B 1 283 ? -19.891 10.148 -9.969 1 79.88 283 ASP B N 1
ATOM 5259 C CA . ASP B 1 283 ? -21.094 9.383 -9.617 1 79.88 283 ASP B CA 1
ATOM 5260 C C . ASP B 1 283 ? -21.609 9.773 -8.242 1 79.88 283 ASP B C 1
ATOM 5262 O O . ASP B 1 283 ? -22.828 9.828 -8.023 1 79.88 283 ASP B O 1
ATOM 5266 N N . LEU B 1 284 ? -20.75 9.938 -7.379 1 77.62 284 LEU B N 1
ATOM 5267 C CA . LEU B 1 284 ? -21.109 10.383 -6.039 1 77.62 284 LEU B CA 1
ATOM 5268 C C . LEU B 1 284 ? -21.844 11.727 -6.094 1 77.62 284 LEU B C 1
ATOM 5270 O O . LEU B 1 284 ? -22.859 11.906 -5.426 1 77.62 284 LEU B O 1
ATOM 5274 N N . MET B 1 285 ? -21.328 12.641 -6.855 1 80.75 285 MET B N 1
ATOM 5275 C CA . MET B 1 285 ? -21.906 13.977 -6.965 1 80.75 285 MET B CA 1
ATOM 5276 C C . MET B 1 285 ? -23.297 13.914 -7.59 1 80.75 285 MET B C 1
ATOM 5278 O O . MET B 1 285 ? -24.156 14.75 -7.301 1 80.75 285 MET B O 1
ATOM 5282 N N . SER B 1 286 ? -23.516 12.914 -8.359 1 80.81 286 SER B N 1
ATOM 5283 C CA . SER B 1 286 ? -24.797 12.766 -9.023 1 80.81 286 SER B CA 1
ATOM 5284 C C . SER B 1 286 ? -25.844 12.156 -8.094 1 80.81 286 SER B C 1
ATOM 5286 O O . SER B 1 286 ? -27.047 12.383 -8.258 1 80.81 286 SER B O 1
ATOM 5288 N N . ASN B 1 287 ? -25.359 11.43 -7.098 1 77.38 287 ASN B N 1
ATOM 5289 C CA . ASN B 1 287 ? -26.297 10.641 -6.293 1 77.38 287 ASN B CA 1
ATOM 5290 C C . ASN B 1 287 ? -26.453 11.227 -4.891 1 77.38 287 ASN B C 1
ATOM 5292 O O . ASN B 1 287 ? -27.391 10.875 -4.172 1 77.38 287 ASN B O 1
ATOM 5296 N N . ILE B 1 288 ? -25.484 11.93 -4.559 1 74.88 288 ILE B N 1
ATOM 5297 C CA . ILE B 1 288 ? -25.516 12.469 -3.203 1 74.88 288 ILE B CA 1
ATOM 5298 C C . ILE B 1 288 ? -25.625 13.992 -3.252 1 74.88 288 ILE B C 1
ATOM 5300 O O . ILE B 1 288 ? -24.938 14.641 -4.051 1 74.88 288 ILE B O 1
ATOM 5304 N N . ASP B 1 289 ? -26.562 14.453 -2.521 1 71.56 289 ASP B N 1
ATOM 5305 C CA . ASP B 1 289 ? -26.734 15.898 -2.406 1 71.56 289 ASP B CA 1
ATOM 5306 C C . ASP B 1 289 ? -25.734 16.484 -1.41 1 71.56 289 ASP B C 1
ATOM 5308 O O . ASP B 1 289 ? -25.828 16.219 -0.209 1 71.56 289 ASP B O 1
ATOM 5312 N N . LEU B 1 290 ? -24.766 17.172 -1.87 1 71.94 290 LEU B N 1
ATOM 5313 C CA . LEU B 1 290 ? -23.75 17.797 -1.016 1 71.94 290 LEU B CA 1
ATOM 5314 C C . LEU B 1 290 ? -24.172 19.203 -0.627 1 71.94 290 LEU B C 1
ATOM 5316 O O . LEU B 1 290 ? -23.344 20.016 -0.194 1 71.94 290 LEU B O 1
ATOM 5320 N N . ASN B 1 291 ? -25.453 19.391 -0.724 1 68.12 291 ASN B N 1
ATOM 5321 C CA . ASN B 1 291 ? -26.062 20.672 -0.349 1 68.12 291 ASN B CA 1
ATOM 5322 C C . ASN B 1 291 ? -25.312 21.844 -0.96 1 68.12 291 ASN B C 1
ATOM 5324 O O . ASN B 1 291 ? -25 22.812 -0.267 1 68.12 291 ASN B O 1
ATOM 5328 N N . GLY B 1 292 ? -24.891 21.75 -2.18 1 65.12 292 GLY B N 1
ATOM 5329 C CA . GLY B 1 292 ? -24.25 22.844 -2.891 1 65.12 292 GLY B CA 1
ATOM 5330 C C . GLY B 1 292 ? -22.75 22.922 -2.645 1 65.12 292 GLY B C 1
ATOM 5331 O O . GLY B 1 292 ? -22.047 23.703 -3.289 1 65.12 292 GLY B O 1
ATOM 5332 N N . PHE B 1 293 ? -22.297 22.203 -1.72 1 76.38 293 PHE B N 1
ATOM 5333 C CA . PHE B 1 293 ? -20.859 22.172 -1.455 1 76.38 293 PHE B CA 1
ATOM 5334 C C . PHE B 1 293 ? -20.156 21.266 -2.463 1 76.38 293 PHE B C 1
ATOM 5336 O O . PHE B 1 293 ? -20.625 20.172 -2.773 1 76.38 293 PHE B O 1
ATOM 5343 N N . GLU B 1 294 ? -19.094 21.953 -3.141 1 84.62 294 GLU B N 1
ATOM 5344 C CA . GLU B 1 294 ? -18.25 21.172 -4.039 1 84.62 294 GLU B CA 1
ATOM 5345 C C . GLU B 1 294 ? -16.766 21.328 -3.691 1 84.62 294 GLU B C 1
ATOM 5347 O O . GLU B 1 294 ? -16.266 22.453 -3.592 1 84.62 294 GLU B O 1
ATOM 5352 N N . PRO B 1 295 ? -16.188 20.234 -3.52 1 90.19 295 PRO B N 1
ATOM 5353 C CA . PRO B 1 295 ? -14.75 20.344 -3.244 1 90.19 295 PRO B CA 1
ATOM 5354 C C . PRO B 1 295 ? -13.945 20.766 -4.469 1 90.19 295 PRO B C 1
ATOM 5356 O O . PRO B 1 295 ? -14.367 20.531 -5.605 1 90.19 295 PRO B O 1
ATOM 5359 N N . ASP B 1 296 ? -12.898 21.531 -4.203 1 93.31 296 ASP B N 1
ATOM 5360 C CA . ASP B 1 296 ? -11.891 21.797 -5.23 1 93.31 296 ASP B CA 1
ATOM 5361 C C . ASP B 1 296 ? -10.953 20.609 -5.402 1 93.31 296 ASP B C 1
ATOM 5363 O O . ASP B 1 296 ? -10.25 20.219 -4.465 1 93.31 296 ASP B O 1
ATOM 5367 N N . VAL B 1 297 ? -10.984 19.984 -6.598 1 95.06 297 VAL B N 1
ATOM 5368 C CA . VAL B 1 297 ? -10.211 18.766 -6.832 1 95.06 297 VAL B CA 1
ATOM 5369 C C . VAL B 1 297 ? -9 19.094 -7.703 1 95.06 297 VAL B C 1
ATOM 5371 O O . VAL B 1 297 ? -9.133 19.703 -8.758 1 95.06 297 VAL B O 1
ATOM 5374 N N . ARG B 1 298 ? -7.828 18.75 -7.254 1 96.81 298 ARG B N 1
ATOM 5375 C CA . ARG B 1 298 ? -6.594 18.922 -8.008 1 96.81 298 ARG B CA 1
ATOM 5376 C C . ARG B 1 298 ? -5.777 17.641 -8.039 1 96.81 298 ARG B C 1
ATOM 5378 O O . ARG B 1 298 ? -5.891 16.797 -7.145 1 96.81 298 ARG B O 1
ATOM 5385 N N . VAL B 1 299 ? -4.977 17.516 -9.086 1 97.06 299 VAL B N 1
ATOM 5386 C CA . VAL B 1 299 ? -4.117 16.344 -9.258 1 97.06 299 VAL B CA 1
ATOM 5387 C C . VAL B 1 299 ? -2.67 16.719 -8.945 1 97.06 299 VAL B C 1
ATOM 5389 O O . VAL B 1 299 ? -2.164 17.734 -9.422 1 97.06 299 VAL B O 1
ATOM 5392 N N . LEU B 1 300 ? -2.045 15.961 -8.086 1 98.25 300 LEU B N 1
ATOM 5393 C CA . LEU B 1 300 ? -0.619 16.078 -7.809 1 98.25 300 LEU B CA 1
ATOM 5394 C C . LEU B 1 300 ? 0.162 14.938 -8.438 1 98.25 300 LEU B C 1
ATOM 5396 O O . LEU B 1 300 ? -0.014 13.773 -8.055 1 98.25 300 LEU B O 1
ATOM 5400 N N . ILE B 1 301 ? 1.048 15.258 -9.344 1 97.31 301 ILE B N 1
ATOM 5401 C CA . ILE B 1 301 ? 1.88 14.227 -9.945 1 97.31 301 ILE B CA 1
ATOM 5402 C C . ILE B 1 301 ? 2.961 13.797 -8.961 1 97.31 301 ILE B C 1
ATOM 5404 O O . ILE B 1 301 ? 3.705 14.625 -8.438 1 97.31 301 ILE B O 1
ATOM 5408 N N . THR B 1 302 ? 2.934 12.5 -8.672 1 96.12 302 THR B N 1
ATOM 5409 C CA . THR B 1 302 ? 3.906 11.953 -7.727 1 96.12 302 THR B CA 1
ATOM 5410 C C . THR B 1 302 ? 4.758 10.875 -8.391 1 96.12 302 THR B C 1
ATOM 5412 O O . THR B 1 302 ? 4.531 10.523 -9.547 1 96.12 302 THR B O 1
ATOM 5415 N N . LYS B 1 303 ? 5.82 10.406 -7.68 1 91.19 303 LYS B N 1
ATOM 5416 C CA . LYS B 1 303 ? 6.762 9.383 -8.117 1 91.19 303 LYS B CA 1
ATOM 5417 C C . LYS B 1 303 ? 7.348 9.719 -9.484 1 91.19 303 LYS B C 1
ATOM 5419 O O . LYS B 1 303 ? 7.473 8.844 -10.352 1 91.19 303 LYS B O 1
ATOM 5424 N N . PHE B 1 304 ? 7.594 10.984 -9.703 1 93.31 304 PHE B N 1
ATOM 5425 C CA . PHE B 1 304 ? 8.234 11.453 -10.922 1 93.31 304 PHE B CA 1
ATOM 5426 C C . PHE B 1 304 ? 9.719 11.117 -10.922 1 93.31 304 PHE B C 1
ATOM 5428 O O . PHE B 1 304 ? 10.461 11.578 -10.055 1 93.31 304 PHE B O 1
ATOM 5435 N N . SER B 1 305 ? 10.148 10.312 -11.859 1 88.62 305 SER B N 1
ATOM 5436 C CA . SER B 1 305 ? 11.539 9.898 -11.922 1 88.62 305 SER B CA 1
ATOM 5437 C C . SER B 1 305 ? 12.281 10.609 -13.047 1 88.62 305 SER B C 1
ATOM 5439 O O . SER B 1 305 ? 11.758 10.758 -14.156 1 88.62 305 SER B O 1
ATOM 5441 N N . ASN B 1 306 ? 13.492 11.031 -12.727 1 83.19 306 ASN B N 1
ATOM 5442 C CA . ASN B 1 306 ? 14.352 11.625 -13.742 1 83.19 306 ASN B CA 1
ATOM 5443 C C . ASN B 1 306 ? 15.367 10.617 -14.281 1 83.19 306 ASN B C 1
ATOM 5445 O O . ASN B 1 306 ? 16.281 10.984 -15.008 1 83.19 306 ASN B O 1
ATOM 5449 N N . ALA B 1 307 ? 15.195 9.422 -13.875 1 78.44 307 ALA B N 1
ATOM 5450 C CA . ALA B 1 307 ? 16.141 8.398 -14.312 1 78.44 307 ALA B CA 1
ATOM 5451 C C . ALA B 1 307 ? 16.109 8.227 -15.828 1 78.44 307 ALA B C 1
ATOM 5453 O O . ALA B 1 307 ? 15.07 8.477 -16.453 1 78.44 307 ALA B O 1
ATOM 5454 N N . ILE B 1 308 ? 17.266 7.867 -16.344 1 71.25 308 ILE B N 1
ATOM 5455 C CA . ILE B 1 308 ? 17.359 7.645 -17.797 1 71.25 308 ILE B CA 1
ATOM 5456 C C . ILE B 1 308 ? 16.406 6.523 -18.203 1 71.25 308 ILE B C 1
ATOM 5458 O O . ILE B 1 308 ? 16.375 5.461 -17.578 1 71.25 308 ILE B O 1
ATOM 5462 N N . GLY B 1 309 ? 15.602 6.816 -19.203 1 71.12 309 GLY B N 1
ATOM 5463 C CA . GLY B 1 309 ? 14.688 5.801 -19.703 1 71.12 309 GLY B CA 1
ATOM 5464 C C . GLY B 1 309 ? 13.328 5.84 -19.031 1 71.12 309 GLY B C 1
ATOM 5465 O O . GLY B 1 309 ? 12.414 5.121 -19.438 1 71.12 309 GLY B O 1
ATOM 5466 N N . SER B 1 310 ? 13.289 6.73 -18.031 1 78.69 310 SER B N 1
ATOM 5467 C CA . SER B 1 310 ? 12.008 6.859 -17.359 1 78.69 310 SER B CA 1
ATOM 5468 C C . SER B 1 310 ? 10.953 7.465 -18.281 1 78.69 310 SER B C 1
ATOM 5470 O O . SER B 1 310 ? 11.266 8.336 -19.094 1 78.69 310 SER B O 1
ATOM 5472 N N . GLN B 1 311 ? 9.742 6.98 -18.109 1 78.94 311 GLN B N 1
ATOM 5473 C CA . GLN B 1 311 ? 8.633 7.5 -18.906 1 78.94 311 GLN B CA 1
ATOM 5474 C C . GLN B 1 311 ? 7.852 8.555 -18.141 1 78.94 311 GLN B C 1
ATOM 5476 O O . GLN B 1 311 ? 6.754 8.945 -18.547 1 78.94 311 GLN B O 1
ATOM 5481 N N . SER B 1 312 ? 8.398 8.969 -17.047 1 87.88 312 SER B N 1
ATOM 5482 C CA . SER B 1 312 ? 7.676 9.891 -16.172 1 87.88 312 SER B CA 1
ATOM 5483 C C . SER B 1 312 ? 7.371 11.203 -16.875 1 87.88 312 SER B C 1
ATOM 5485 O O . SER B 1 312 ? 6.273 11.75 -16.734 1 87.88 312 SER B O 1
ATOM 5487 N N . GLN B 1 313 ? 8.359 11.688 -17.625 1 90.06 313 GLN B N 1
ATOM 5488 C CA . GLN B 1 313 ? 8.141 12.953 -18.312 1 90.06 313 GLN B CA 1
ATOM 5489 C C . GLN B 1 313 ? 7.039 12.836 -19.359 1 90.06 313 GLN B C 1
ATOM 5491 O O . GLN B 1 313 ? 6.176 13.711 -19.469 1 90.06 313 GLN B O 1
ATOM 5496 N N . TRP B 1 314 ? 7.184 11.797 -20.047 1 87.44 314 TRP B N 1
ATOM 5497 C CA . TRP B 1 314 ? 6.16 11.547 -21.062 1 87.44 314 TRP B CA 1
ATOM 5498 C C . TRP B 1 314 ? 4.785 11.414 -20.422 1 87.44 314 TRP B C 1
ATOM 5500 O O . TRP B 1 314 ? 3.809 11.992 -20.906 1 87.44 314 TRP B O 1
ATOM 5510 N N . MET B 1 315 ? 4.68 10.711 -19.406 1 88.56 315 MET B N 1
ATOM 5511 C CA . MET B 1 315 ? 3.416 10.531 -18.688 1 88.56 315 MET B CA 1
ATOM 5512 C C . MET B 1 315 ? 2.91 11.859 -18.141 1 88.56 315 MET B C 1
ATOM 5514 O O . MET B 1 315 ? 1.712 12.141 -18.188 1 88.56 315 MET B O 1
ATOM 5518 N N . ASP B 1 316 ? 3.791 12.633 -17.547 1 92.56 316 ASP B N 1
ATOM 5519 C CA . ASP B 1 316 ? 3.438 13.961 -17.031 1 92.56 316 ASP B CA 1
ATOM 5520 C C . ASP B 1 316 ? 2.795 14.805 -18.125 1 92.56 316 ASP B C 1
ATOM 5522 O O . ASP B 1 316 ? 1.763 15.445 -17.906 1 92.56 316 ASP B O 1
ATOM 5526 N N . ASP B 1 317 ? 3.393 14.734 -19.281 1 91.5 317 ASP B N 1
ATOM 5527 C CA . ASP B 1 317 ? 2.869 15.5 -20.422 1 91.5 317 ASP B CA 1
ATOM 5528 C C . ASP B 1 317 ? 1.465 15.031 -20.797 1 91.5 317 ASP B C 1
ATOM 5530 O O . ASP B 1 317 ? 0.584 15.852 -21.062 1 91.5 317 ASP B O 1
ATOM 5534 N N . GLN B 1 318 ? 1.317 13.758 -20.781 1 88.44 318 GLN B N 1
ATOM 5535 C CA . GLN B 1 318 ? 0.015 13.211 -21.141 1 88.44 318 GLN B CA 1
ATOM 5536 C C . GLN B 1 318 ? -1.043 13.586 -20.109 1 88.44 318 GLN B C 1
ATOM 5538 O O . GLN B 1 318 ? -2.178 13.914 -20.453 1 88.44 318 GLN B O 1
ATOM 5543 N N . ILE B 1 319 ? -0.712 13.539 -18.875 1 91.25 319 ILE B N 1
ATOM 5544 C CA . ILE B 1 319 ? -1.638 13.852 -17.797 1 91.25 319 ILE B CA 1
ATOM 5545 C C . ILE B 1 319 ? -2.049 15.32 -17.875 1 91.25 319 ILE B C 1
ATOM 5547 O O . ILE B 1 319 ? -3.234 15.641 -17.781 1 91.25 319 ILE B O 1
ATOM 5551 N N . ARG B 1 320 ? -1.099 16.172 -18.062 1 93 320 ARG B N 1
ATOM 5552 C CA . ARG B 1 320 ? -1.38 17.594 -18.172 1 93 320 ARG B CA 1
ATOM 5553 C C . ARG B 1 320 ? -2.217 17.906 -19.406 1 93 320 ARG B C 1
ATOM 5555 O O . ARG B 1 320 ? -3.051 18.812 -19.391 1 93 320 ARG B O 1
ATOM 5562 N N . ASN B 1 321 ? -1.99 17.156 -20.438 1 89.38 321 ASN B N 1
ATOM 5563 C CA . ASN B 1 321 ? -2.803 17.312 -21.641 1 89.38 321 ASN B CA 1
ATOM 5564 C C . ASN B 1 321 ? -4.246 16.891 -21.406 1 89.38 321 ASN B C 1
ATOM 5566 O O . ASN B 1 321 ? -5.176 17.484 -21.938 1 89.38 321 ASN B O 1
ATOM 5570 N N . ALA B 1 322 ? -4.363 15.867 -20.688 1 87.88 322 ALA B N 1
ATOM 5571 C CA . ALA B 1 322 ? -5.688 15.297 -20.453 1 87.88 322 ALA B CA 1
ATOM 5572 C C . ALA B 1 322 ? -6.469 16.125 -19.438 1 87.88 322 ALA B C 1
ATOM 5574 O O . ALA B 1 322 ? -7.676 16.328 -19.594 1 87.88 322 ALA B O 1
ATOM 5575 N N . TRP B 1 323 ? -5.805 16.594 -18.375 1 92.25 323 TRP B N 1
ATOM 5576 C CA . TRP B 1 323 ? -6.566 17.125 -17.25 1 92.25 323 TRP B CA 1
ATOM 5577 C C . TRP B 1 323 ? -6.266 18.609 -17.047 1 92.25 323 TRP B C 1
ATOM 5579 O O . TRP B 1 323 ? -6.902 19.266 -16.219 1 92.25 323 TRP B O 1
ATOM 5589 N N . GLY B 1 324 ? -5.363 19.156 -17.734 1 87.88 324 GLY B N 1
ATOM 5590 C CA . GLY B 1 324 ? -5.117 20.578 -17.844 1 87.88 324 GLY B CA 1
ATOM 5591 C C . GLY B 1 324 ? -4.996 21.266 -16.5 1 87.88 324 GLY B C 1
ATOM 5592 O O . GLY B 1 324 ? -4.207 20.844 -15.648 1 87.88 324 GLY B O 1
ATOM 5593 N N . GLY B 1 325 ? -5.93 22.203 -16.25 1 88.38 325 GLY B N 1
ATOM 5594 C CA . GLY B 1 325 ? -5.898 23.078 -15.094 1 88.38 325 GLY B CA 1
ATOM 5595 C C . GLY B 1 325 ? -6.113 22.344 -13.789 1 88.38 325 GLY B C 1
ATOM 5596 O O . GLY B 1 325 ? -5.848 22.891 -12.711 1 88.38 325 GLY B O 1
ATOM 5597 N N . MET B 1 326 ? -6.422 21.156 -13.852 1 93.44 326 MET B N 1
ATOM 5598 C CA . MET B 1 326 ? -6.633 20.375 -12.633 1 93.44 326 MET B CA 1
ATOM 5599 C C . MET B 1 326 ? -5.305 19.906 -12.047 1 93.44 326 MET B C 1
ATOM 5601 O O . MET B 1 326 ? -5.234 19.531 -10.883 1 93.44 326 MET B O 1
ATOM 5605 N N . VAL B 1 327 ? -4.281 19.953 -12.836 1 96.44 327 VAL B N 1
ATOM 5606 C CA . VAL B 1 327 ? -3.002 19.406 -12.406 1 96.44 327 VAL B CA 1
ATOM 5607 C C . VAL B 1 327 ? -2.152 20.5 -11.773 1 96.44 327 VAL B C 1
ATOM 5609 O O . VAL B 1 327 ? -1.988 21.578 -12.344 1 96.44 327 VAL B O 1
ATOM 5612 N N . LEU B 1 328 ? -1.697 20.25 -10.594 1 98 328 LEU B N 1
ATOM 5613 C CA . LEU B 1 328 ? -0.793 21.188 -9.93 1 98 328 LEU B CA 1
ATOM 5614 C C . LEU B 1 328 ? 0.504 21.344 -10.711 1 98 328 LEU B C 1
ATOM 5616 O O . LEU B 1 328 ? 0.876 20.453 -11.492 1 98 328 LEU B O 1
ATOM 5620 N N . LYS B 1 329 ? 1.121 22.406 -10.516 1 97.25 329 LYS B N 1
ATOM 5621 C CA . LYS B 1 329 ? 2.346 22.734 -11.242 1 97.25 329 LYS B CA 1
ATOM 5622 C C . LYS B 1 329 ? 3.518 21.891 -10.742 1 97.25 329 LYS B C 1
ATOM 5624 O O . LYS B 1 329 ? 4.27 21.328 -11.539 1 97.25 329 LYS B O 1
ATOM 5629 N N . GLU B 1 330 ? 3.662 21.812 -9.43 1 97.44 330 GLU B N 1
ATOM 5630 C CA . GLU B 1 330 ? 4.789 21.094 -8.836 1 97.44 330 GLU B CA 1
ATOM 5631 C C . GLU B 1 330 ? 4.559 19.594 -8.867 1 97.44 330 GLU B C 1
ATOM 5633 O O . GLU B 1 330 ? 3.416 19.125 -8.891 1 97.44 330 GLU B O 1
ATOM 5638 N N . VAL B 1 331 ? 5.672 18.844 -8.953 1 96.69 331 VAL B N 1
ATOM 5639 C CA . VAL B 1 331 ? 5.621 17.391 -8.938 1 96.69 331 VAL B CA 1
ATOM 5640 C C . VAL B 1 331 ? 6.473 16.844 -7.785 1 96.69 331 VAL B C 1
ATOM 5642 O O . VAL B 1 331 ? 7.398 17.516 -7.328 1 96.69 331 VAL B O 1
ATOM 5645 N N . VAL B 1 332 ? 6.078 15.703 -7.262 1 96.88 332 VAL B N 1
ATOM 5646 C CA . VAL B 1 332 ? 6.902 15.039 -6.258 1 96.88 332 VAL B CA 1
ATOM 5647 C C . VAL B 1 332 ? 7.828 14.031 -6.938 1 96.88 332 VAL B C 1
ATOM 5649 O O . VAL B 1 332 ? 7.391 12.961 -7.352 1 96.88 332 VAL B O 1
ATOM 5652 N N . ARG B 1 333 ? 9.086 14.367 -6.977 1 93.88 333 ARG B N 1
ATOM 5653 C CA . ARG B 1 333 ? 10.078 13.492 -7.59 1 93.88 333 ARG B CA 1
ATOM 5654 C C . ARG B 1 333 ? 10.508 12.391 -6.629 1 93.88 333 ARG B C 1
ATOM 5656 O O . ARG B 1 333 ? 10.492 12.586 -5.41 1 93.88 333 ARG B O 1
ATOM 5663 N N . VAL B 1 334 ? 10.875 11.273 -7.238 1 88.38 334 VAL B N 1
ATOM 5664 C CA . VAL B 1 334 ? 11.383 10.164 -6.438 1 88.38 334 VAL B CA 1
ATOM 5665 C C . VAL B 1 334 ? 12.766 10.523 -5.887 1 88.38 334 VAL B C 1
ATOM 5667 O O . VAL B 1 334 ? 13.609 11.047 -6.613 1 88.38 334 VAL B O 1
ATOM 5670 N N . THR B 1 335 ? 12.961 10.289 -4.613 1 85.44 335 THR B N 1
ATOM 5671 C CA . THR B 1 335 ? 14.266 10.445 -3.982 1 85.44 335 THR B CA 1
ATOM 5672 C C . THR B 1 335 ? 14.469 9.391 -2.898 1 85.44 335 THR B C 1
ATOM 5674 O O . THR B 1 335 ? 13.523 9.016 -2.201 1 85.44 335 THR B O 1
ATOM 5677 N N . ASP B 1 336 ? 15.617 8.938 -2.723 1 77.62 336 ASP B N 1
ATOM 5678 C CA . ASP B 1 336 ? 15.953 7.922 -1.726 1 77.62 336 ASP B CA 1
ATOM 5679 C C . ASP B 1 336 ? 15.758 8.461 -0.31 1 77.62 336 ASP B C 1
ATOM 5681 O O . ASP B 1 336 ? 15.438 7.707 0.609 1 77.62 336 ASP B O 1
ATOM 5685 N N . GLU B 1 337 ? 15.953 9.75 -0.185 1 80.12 337 GLU B N 1
ATOM 5686 C CA . GLU B 1 337 ? 15.883 10.375 1.135 1 80.12 337 GLU B CA 1
ATOM 5687 C C . GLU B 1 337 ? 14.492 10.234 1.74 1 80.12 337 GLU B C 1
ATOM 5689 O O . GLU B 1 337 ? 14.352 10.031 2.947 1 80.12 337 GLU B O 1
ATOM 5694 N N . VAL B 1 338 ? 13.508 10.336 0.92 1 78.88 338 VAL B N 1
ATOM 5695 C CA . VAL B 1 338 ? 12.133 10.227 1.408 1 78.88 338 VAL B CA 1
ATOM 5696 C C . VAL B 1 338 ? 11.844 8.781 1.797 1 78.88 338 VAL B C 1
ATOM 5698 O O . VAL B 1 338 ? 11.195 8.523 2.816 1 78.88 338 VAL B O 1
ATOM 5701 N N . GLY B 1 339 ? 12.312 7.887 0.982 1 74 339 GLY B N 1
ATOM 5702 C CA . GLY B 1 339 ? 12.164 6.48 1.326 1 74 339 GLY B CA 1
ATOM 5703 C C . GLY B 1 339 ? 12.82 6.121 2.648 1 74 339 GLY B C 1
ATOM 5704 O O . GLY B 1 339 ? 12.211 5.434 3.475 1 74 339 GLY B O 1
ATOM 5705 N N . LYS B 1 340 ? 14 6.57 2.871 1 70.69 340 LYS B N 1
ATOM 5706 C CA . LYS B 1 340 ? 14.719 6.336 4.121 1 70.69 340 LYS B CA 1
ATOM 5707 C C . LYS B 1 340 ? 14 7 5.297 1 70.69 340 LYS B C 1
ATOM 5709 O O . LYS B 1 340 ? 13.945 6.438 6.391 1 70.69 340 LYS B O 1
ATOM 5714 N N . GLY B 1 341 ? 13.484 8.156 5.051 1 76.31 341 GLY B N 1
ATOM 5715 C CA . GLY B 1 341 ? 12.711 8.844 6.074 1 76.31 341 GLY B CA 1
ATOM 5716 C C . GLY B 1 341 ? 11.469 8.078 6.492 1 76.31 341 GLY B C 1
ATOM 5717 O O . GLY B 1 341 ? 11.117 8.055 7.672 1 76.31 341 GLY B O 1
ATOM 5718 N N . GLN B 1 342 ? 10.859 7.508 5.5 1 74 342 GLN B N 1
ATOM 5719 C CA . GLN B 1 342 ? 9.664 6.719 5.777 1 74 342 GLN B CA 1
ATOM 5720 C C . GLN B 1 342 ? 9.977 5.539 6.688 1 74 342 GLN B C 1
ATOM 5722 O O . GLN B 1 342 ? 9.195 5.203 7.578 1 74 342 GLN B O 1
ATOM 5727 N N . VAL B 1 343 ? 11.086 4.973 6.453 1 65.25 343 VAL B N 1
ATOM 5728 C CA . VAL B 1 343 ? 11.523 3.852 7.281 1 65.25 343 VAL B CA 1
ATOM 5729 C C . VAL B 1 343 ? 11.688 4.312 8.727 1 65.25 343 VAL B C 1
ATOM 5731 O O . VAL B 1 343 ? 11.367 3.578 9.664 1 65.25 343 VAL B O 1
ATOM 5734 N N . ARG B 1 344 ? 12.062 5.527 8.891 1 71.12 344 ARG B N 1
ATOM 5735 C CA . ARG B 1 344 ? 12.289 6.082 10.227 1 71.12 344 ARG B CA 1
ATOM 5736 C C . ARG B 1 344 ? 11.07 6.859 10.711 1 71.12 344 ARG B C 1
ATOM 5738 O O . ARG B 1 344 ? 11.094 7.453 11.789 1 71.12 344 ARG B O 1
ATOM 5745 N N . MET B 1 345 ? 10.055 6.895 9.914 1 79.38 345 MET B N 1
ATOM 5746 C CA . MET B 1 345 ? 8.812 7.598 10.211 1 79.38 345 MET B CA 1
ATOM 5747 C C . MET B 1 345 ? 9.078 9.07 10.508 1 79.38 345 MET B C 1
ATOM 5749 O O . MET B 1 345 ? 8.625 9.594 11.531 1 79.38 345 MET B O 1
ATOM 5753 N N . ARG B 1 346 ? 9.891 9.672 9.625 1 87.69 346 ARG B N 1
ATOM 5754 C CA . ARG B 1 346 ? 10.195 11.102 9.68 1 87.69 346 ARG B CA 1
ATOM 5755 C C . ARG B 1 346 ? 10.125 11.727 8.297 1 87.69 346 ARG B C 1
ATOM 5757 O O . ARG B 1 346 ? 10.586 11.141 7.316 1 87.69 346 ARG B O 1
ATOM 5764 N N . THR B 1 347 ? 9.484 12.852 8.273 1 93.44 347 THR B N 1
ATOM 5765 C CA . THR B 1 347 ? 9.492 13.578 7.008 1 93.44 347 THR B CA 1
ATOM 5766 C C . THR B 1 347 ? 10.789 14.375 6.855 1 93.44 347 THR B C 1
ATOM 5768 O O . THR B 1 347 ? 11.594 14.453 7.793 1 93.44 347 THR B O 1
ATOM 5771 N N . VAL B 1 348 ? 10.984 14.945 5.66 1 94.31 348 VAL B N 1
ATOM 5772 C CA . VAL B 1 348 ? 12.18 15.727 5.363 1 94.31 348 VAL B CA 1
ATOM 5773 C C . VAL B 1 348 ? 12.195 17 6.207 1 94.31 348 VAL B C 1
ATOM 5775 O O . VAL B 1 348 ? 13.25 17.594 6.422 1 94.31 348 VAL B O 1
ATOM 5778 N N . PHE B 1 349 ? 11.062 17.375 6.742 1 95.5 349 PHE B N 1
ATOM 5779 C CA . PHE B 1 349 ? 10.984 18.609 7.527 1 95.5 349 PHE B CA 1
ATOM 5780 C C . PHE B 1 349 ? 11.375 18.344 8.977 1 95.5 349 PHE B C 1
ATOM 5782 O O . PHE B 1 349 ? 11.719 19.266 9.711 1 95.5 349 PHE B O 1
ATOM 5789 N N . GLU B 1 350 ? 11.336 17.125 9.383 1 93.62 350 GLU B N 1
ATOM 5790 C CA . GLU B 1 350 ? 11.609 16.766 10.766 1 93.62 350 GLU B CA 1
ATOM 5791 C C . GLU B 1 350 ? 13.062 16.312 10.945 1 93.62 350 GLU B C 1
ATOM 5793 O O . GLU B 1 350 ? 13.602 16.406 12.055 1 93.62 350 GLU B O 1
ATOM 5798 N N . GLN B 1 351 ? 13.719 15.875 9.969 1 91.12 351 GLN B N 1
ATOM 5799 C CA . GLN B 1 351 ? 15.016 15.203 10.055 1 91.12 351 GLN B CA 1
ATOM 5800 C C . GLN B 1 351 ? 16.094 16.156 10.562 1 91.12 351 GLN B C 1
ATOM 5802 O O . GLN B 1 351 ? 16.344 17.188 9.961 1 91.12 351 GLN B O 1
ATOM 5807 N N . ALA B 1 352 ? 16.672 15.688 11.625 1 90.81 352 ALA B N 1
ATOM 5808 C CA . ALA B 1 352 ? 17.875 16.375 12.102 1 90.81 352 ALA B CA 1
ATOM 5809 C C . ALA B 1 352 ? 19.109 15.938 11.305 1 90.81 352 ALA B C 1
ATOM 5811 O O . ALA B 1 352 ? 19.031 15.008 10.492 1 90.81 352 ALA B O 1
ATOM 5812 N N . ALA B 1 353 ? 20.188 16.578 11.586 1 87.12 353 ALA B N 1
ATOM 5813 C CA . ALA B 1 353 ? 21.406 16.344 10.805 1 87.12 353 ALA B CA 1
ATOM 5814 C C . ALA B 1 353 ? 21.812 14.875 10.859 1 87.12 353 ALA B C 1
ATOM 5816 O O . ALA B 1 353 ? 22.219 14.297 9.844 1 87.12 353 ALA B O 1
ATOM 5817 N N . ASN B 1 354 ? 21.703 14.258 12 1 85.12 354 ASN B N 1
ATOM 5818 C CA . ASN B 1 354 ? 22.156 12.883 12.18 1 85.12 354 ASN B CA 1
ATOM 5819 C C . ASN B 1 354 ? 21.141 11.875 11.648 1 85.12 354 ASN B C 1
ATOM 5821 O O . ASN B 1 354 ? 21.375 10.664 11.695 1 85.12 354 ASN B O 1
ATOM 5825 N N . GLN B 1 355 ? 20.047 12.328 11.211 1 84.38 355 GLN B N 1
ATOM 5826 C CA . GLN B 1 355 ? 18.984 11.469 10.719 1 84.38 355 GLN B CA 1
ATOM 5827 C C . GLN B 1 355 ? 18.906 11.5 9.195 1 84.38 355 GLN B C 1
ATOM 5829 O O . GLN B 1 355 ? 18.031 10.859 8.594 1 84.38 355 GLN B O 1
ATOM 5834 N N . ARG B 1 356 ? 19.875 12.242 8.594 1 86.44 356 ARG B N 1
ATOM 5835 C CA . ARG B 1 356 ? 19.906 12.422 7.145 1 86.44 356 ARG B CA 1
ATOM 5836 C C . ARG B 1 356 ? 20.891 11.461 6.492 1 86.44 356 ARG B C 1
ATOM 5838 O O . ARG B 1 356 ? 21.875 11.055 7.121 1 86.44 356 ARG B O 1
ATOM 5845 N N . SER B 1 357 ? 20.578 11.078 5.258 1 84.62 357 SER B N 1
ATOM 5846 C CA . SER B 1 357 ? 21.578 10.328 4.516 1 84.62 357 SER B CA 1
ATOM 5847 C C . SER B 1 357 ? 22.812 11.18 4.242 1 84.62 357 SER B C 1
ATOM 5849 O O . SER B 1 357 ? 23.906 10.859 4.711 1 84.62 357 SER B O 1
ATOM 5851 N N . THR B 1 358 ? 22.734 12.242 3.445 1 90.31 358 THR B N 1
ATOM 5852 C CA . THR B 1 358 ? 23.703 13.312 3.232 1 90.31 358 THR B CA 1
ATOM 5853 C C . THR B 1 358 ? 23.016 14.68 3.229 1 90.31 358 THR B C 1
ATOM 5855 O O . THR B 1 358 ? 21.812 14.773 2.961 1 90.31 358 THR B O 1
ATOM 5858 N N . PRO B 1 359 ? 23.766 15.633 3.559 1 91.38 359 PRO B N 1
ATOM 5859 C CA . PRO B 1 359 ? 23.156 16.969 3.512 1 91.38 359 PRO B CA 1
ATOM 5860 C C . PRO B 1 359 ? 22.625 17.328 2.125 1 91.38 359 PRO B C 1
ATOM 5862 O O . PRO B 1 359 ? 21.562 17.938 2.008 1 91.38 359 PRO B O 1
ATOM 5865 N N . ALA B 1 360 ? 23.328 16.953 1.158 1 93 360 ALA B N 1
ATOM 5866 C CA . ALA B 1 360 ? 22.922 17.25 -0.211 1 93 360 ALA B CA 1
ATOM 5867 C C . ALA B 1 360 ? 21.641 16.516 -0.577 1 93 360 ALA B C 1
ATOM 5869 O O . ALA B 1 360 ? 20.734 17.109 -1.18 1 93 360 ALA B O 1
ATOM 5870 N N . ALA B 1 361 ? 21.516 15.273 -0.233 1 91.44 361 ALA B N 1
ATOM 5871 C CA . ALA B 1 361 ? 20.328 14.469 -0.504 1 91.44 361 ALA B CA 1
ATOM 5872 C C . ALA B 1 361 ? 19.109 15.031 0.23 1 91.44 361 ALA B C 1
ATOM 5874 O O . ALA B 1 361 ? 18.016 15.086 -0.327 1 91.44 361 ALA B O 1
ATOM 5875 N N . TRP B 1 362 ? 19.391 15.445 1.375 1 94.19 362 TRP B N 1
ATOM 5876 C CA . TRP B 1 362 ? 18.312 16.016 2.186 1 94.19 362 TRP B CA 1
ATOM 5877 C C . TRP B 1 362 ? 17.828 17.328 1.602 1 94.19 362 TRP B C 1
ATOM 5879 O O . TRP B 1 362 ? 16.625 17.562 1.497 1 94.19 362 TRP B O 1
ATOM 5889 N N . ARG B 1 363 ? 18.734 18.219 1.21 1 94.31 363 ARG B N 1
ATOM 5890 C CA . ARG B 1 363 ? 18.359 19.484 0.612 1 94.31 363 ARG B CA 1
ATOM 5891 C C . ARG B 1 363 ? 17.562 19.281 -0.673 1 94.31 363 ARG B C 1
ATOM 5893 O O . ARG B 1 363 ? 16.625 20.031 -0.958 1 94.31 363 ARG B O 1
ATOM 5900 N N . ASN B 1 364 ? 17.969 18.328 -1.343 1 94.31 364 ASN B N 1
ATOM 5901 C CA . ASN B 1 364 ? 17.234 17.984 -2.559 1 94.31 364 ASN B CA 1
ATOM 5902 C C . ASN B 1 364 ? 15.812 17.547 -2.246 1 94.31 364 ASN B C 1
ATOM 5904 O O . ASN B 1 364 ? 14.867 17.969 -2.92 1 94.31 364 ASN B O 1
ATOM 5908 N N . ALA B 1 365 ? 15.68 16.719 -1.275 1 94.94 365 ALA B N 1
ATOM 5909 C CA . ALA B 1 365 ? 14.359 16.234 -0.876 1 94.94 365 ALA B CA 1
ATOM 5910 C C . ALA B 1 365 ? 13.477 17.391 -0.404 1 94.94 365 ALA B C 1
ATOM 5912 O O . ALA B 1 365 ? 12.289 17.438 -0.741 1 94.94 365 ALA B O 1
ATOM 5913 N N . VAL B 1 366 ? 14.062 18.312 0.318 1 95.75 366 VAL B N 1
ATOM 5914 C CA . VAL B 1 366 ? 13.336 19.484 0.792 1 95.75 366 VAL B CA 1
ATOM 5915 C C . VAL B 1 366 ? 12.914 20.344 -0.395 1 95.75 366 VAL B C 1
ATOM 5917 O O . VAL B 1 366 ? 11.797 20.875 -0.424 1 95.75 366 VAL B O 1
ATOM 5920 N N . SER B 1 367 ? 13.805 20.438 -1.368 1 96.19 367 SER B N 1
ATOM 5921 C CA . SER B 1 367 ? 13.539 21.266 -2.539 1 96.19 367 SER B CA 1
ATOM 5922 C C . SER B 1 367 ? 12.414 20.688 -3.391 1 96.19 367 SER B C 1
ATOM 5924 O O . SER B 1 367 ? 11.82 21.375 -4.215 1 96.19 367 SER B O 1
ATOM 5926 N N . ILE B 1 368 ? 12.141 19.469 -3.172 1 95.94 368 ILE B N 1
ATOM 5927 C CA . ILE B 1 368 ? 11.047 18.812 -3.883 1 95.94 368 ILE B CA 1
ATOM 5928 C C . ILE B 1 368 ? 9.734 19.047 -3.146 1 95.94 368 ILE B C 1
ATOM 5930 O O . ILE B 1 368 ? 8.75 19.5 -3.742 1 95.94 368 ILE B O 1
ATOM 5934 N N . TRP B 1 369 ? 9.719 18.859 -1.881 1 97.31 369 TRP B N 1
ATOM 5935 C CA . TRP B 1 369 ? 8.477 18.797 -1.117 1 97.31 369 TRP B CA 1
ATOM 5936 C C . TRP B 1 369 ? 8.008 20.203 -0.736 1 97.31 369 TRP B C 1
ATOM 5938 O O . TRP B 1 369 ? 6.801 20.469 -0.713 1 97.31 369 TRP B O 1
ATOM 5948 N N . GLU B 1 370 ? 8.945 21.094 -0.443 1 97.5 370 GLU B N 1
ATOM 5949 C CA . GLU B 1 370 ? 8.57 22.438 0.027 1 97.5 370 GLU B CA 1
ATOM 5950 C C . GLU B 1 370 ? 7.754 23.172 -1.025 1 97.5 370 GLU B C 1
ATOM 5952 O O . GLU B 1 370 ? 6.684 23.719 -0.725 1 97.5 370 GLU B O 1
ATOM 5957 N N . PRO B 1 371 ? 8.203 23.188 -2.297 1 98.06 371 PRO B N 1
ATOM 5958 C CA . PRO B 1 371 ? 7.383 23.875 -3.303 1 98.06 371 PRO B CA 1
ATOM 5959 C C . PRO B 1 371 ? 6.008 23.234 -3.482 1 98.06 371 PRO B C 1
ATOM 5961 O O . PRO B 1 371 ? 5.035 23.922 -3.777 1 98.06 371 PRO B O 1
ATOM 5964 N N . VAL B 1 372 ? 5.898 21.953 -3.324 1 98.31 372 VAL B N 1
ATOM 5965 C CA . VAL B 1 372 ? 4.625 21.25 -3.439 1 98.31 372 VAL B CA 1
ATOM 5966 C C . VAL B 1 372 ? 3.68 21.703 -2.33 1 98.31 372 VAL B C 1
ATOM 5968 O O . VAL B 1 372 ? 2.529 22.062 -2.592 1 98.31 372 VAL B O 1
ATOM 5971 N N . CYS B 1 373 ? 4.188 21.734 -1.109 1 98.5 373 CYS B N 1
ATOM 5972 C CA . CYS B 1 373 ? 3.389 22.172 0.029 1 98.5 373 CYS B CA 1
ATOM 5973 C C . CYS B 1 373 ? 2.982 23.625 -0.119 1 98.5 373 CYS B C 1
ATOM 5975 O O . CYS B 1 373 ? 1.83 23.984 0.127 1 98.5 373 CYS B O 1
ATOM 5977 N N . ALA B 1 374 ? 3.926 24.406 -0.575 1 98.38 374 ALA B N 1
ATOM 5978 C CA . ALA B 1 374 ? 3.666 25.844 -0.758 1 98.38 374 ALA B CA 1
ATOM 5979 C C . ALA B 1 374 ? 2.59 26.062 -1.816 1 98.38 374 ALA B C 1
ATOM 5981 O O . ALA B 1 374 ? 1.711 26.922 -1.643 1 98.38 374 ALA B O 1
ATOM 5982 N N . GLU B 1 375 ? 2.662 25.344 -2.881 1 98.56 375 GLU B N 1
ATOM 5983 C CA . GLU B 1 375 ? 1.671 25.5 -3.943 1 98.56 375 GLU B CA 1
ATOM 5984 C C . GLU B 1 375 ? 0.274 25.125 -3.453 1 98.56 375 GLU B C 1
ATOM 5986 O O . GLU B 1 375 ? -0.689 25.859 -3.699 1 98.56 375 GLU B O 1
ATOM 5991 N N . ILE B 1 376 ? 0.181 24.031 -2.762 1 98.44 376 ILE B N 1
ATOM 5992 C CA . ILE B 1 376 ? -1.109 23.578 -2.26 1 98.44 376 ILE B CA 1
ATOM 5993 C C . ILE B 1 376 ? -1.681 24.609 -1.287 1 98.44 376 ILE B C 1
ATOM 5995 O O . ILE B 1 376 ? -2.857 24.953 -1.371 1 98.44 376 ILE B O 1
ATOM 5999 N N . PHE B 1 377 ? -0.87 25.125 -0.425 1 98.19 377 PHE B N 1
ATOM 6000 C CA . PHE B 1 377 ? -1.326 26.094 0.555 1 98.19 377 PHE B CA 1
ATOM 6001 C C . PHE B 1 377 ? -1.743 27.391 -0.129 1 98.19 377 PHE B C 1
ATOM 6003 O O . PHE B 1 377 ? -2.848 27.891 0.097 1 98.19 377 PHE B O 1
ATOM 6010 N N . ASN B 1 378 ? -0.861 27.891 -0.975 1 97.56 378 ASN B N 1
ATOM 6011 C CA . ASN B 1 378 ? -1.059 29.219 -1.556 1 97.56 378 ASN B CA 1
ATOM 6012 C C . ASN B 1 378 ? -2.168 29.219 -2.604 1 97.56 378 ASN B C 1
ATOM 6014 O O . ASN B 1 378 ? -2.893 30.203 -2.752 1 97.56 378 ASN B O 1
ATOM 6018 N N . ARG B 1 379 ? -2.326 28.109 -3.232 1 96.88 379 ARG B N 1
ATOM 6019 C CA . ARG B 1 379 ? -3.268 28.109 -4.348 1 96.88 379 ARG B CA 1
ATOM 6020 C C . ARG B 1 379 ? -4.609 27.516 -3.928 1 96.88 379 ARG B C 1
ATOM 6022 O O . ARG B 1 379 ? -5.648 27.859 -4.496 1 96.88 379 ARG B O 1
ATOM 6029 N N . LEU B 1 380 ? -4.594 26.688 -2.936 1 96.94 380 LEU B N 1
ATOM 6030 C CA . LEU B 1 380 ? -5.816 25.922 -2.701 1 96.94 380 LEU B CA 1
ATOM 6031 C C . LEU B 1 380 ? -6.375 26.203 -1.311 1 96.94 380 LEU B C 1
ATOM 6033 O O . LEU B 1 380 ? -7.59 26.219 -1.114 1 96.94 380 LEU B O 1
ATOM 6037 N N . VAL B 1 381 ? -5.555 26.453 -0.32 1 97.06 381 VAL B N 1
ATOM 6038 C CA . VAL B 1 381 ? -6.008 26.609 1.059 1 97.06 381 VAL B CA 1
ATOM 6039 C C . VAL B 1 381 ? -6.227 28.078 1.369 1 97.06 381 VAL B C 1
ATOM 6041 O O . VAL B 1 381 ? -7.352 28.5 1.645 1 97.06 381 VAL B O 1
ATOM 6044 N N . LYS B 1 382 ? -5.242 28.875 1.185 1 95.31 382 LYS B N 1
ATOM 6045 C CA . LYS B 1 382 ? -5.242 30.281 1.576 1 95.31 382 LYS B CA 1
ATOM 6046 C C . LYS B 1 382 ? -6.359 31.047 0.876 1 95.31 382 LYS B C 1
ATOM 6048 O O . LYS B 1 382 ? -7.059 31.859 1.503 1 95.31 382 LYS B O 1
ATOM 6053 N N . PRO B 1 383 ? -6.562 30.812 -0.419 1 94.38 383 PRO B N 1
ATOM 6054 C CA . PRO B 1 383 ? -7.605 31.578 -1.108 1 94.38 383 PRO B CA 1
ATOM 6055 C C . PRO B 1 383 ? -9 31.312 -0.548 1 94.38 383 PRO B C 1
ATOM 6057 O O . PRO B 1 383 ? -9.906 32.125 -0.723 1 94.38 383 PRO B O 1
ATOM 6060 N N . ARG B 1 384 ? -9.188 30.234 0.097 1 92.44 384 ARG B N 1
ATOM 6061 C CA . ARG B 1 384 ? -10.492 29.922 0.664 1 92.44 384 ARG B CA 1
ATOM 6062 C C . ARG B 1 384 ? -10.812 30.828 1.848 1 92.44 384 ARG B C 1
ATOM 6064 O O . ARG B 1 384 ? -11.977 31.062 2.154 1 92.44 384 ARG B O 1
ATOM 6071 N N . TRP B 1 385 ? -9.828 31.328 2.52 1 91 385 TRP B N 1
ATOM 6072 C CA . TRP B 1 385 ? -9.992 32.312 3.598 1 91 385 TRP B CA 1
ATOM 6073 C C . TRP B 1 385 ? -10.234 33.688 3.043 1 91 385 TRP B C 1
ATOM 6075 O O . TRP B 1 385 ? -10.914 34.5 3.668 1 91 385 TRP B O 1
ATOM 6085 N N . GLU B 1 386 ? -9.586 33.906 1.941 1 83.38 386 GLU B N 1
ATOM 6086 C CA . GLU B 1 386 ? -9.633 35.25 1.378 1 83.38 386 GLU B CA 1
ATOM 6087 C C . GLU B 1 386 ? -10.938 35.5 0.63 1 83.38 386 GLU B C 1
ATOM 6089 O O . GLU B 1 386 ? -11.43 36.625 0.579 1 83.38 386 GLU B O 1
ATOM 6094 N N . ASN B 1 387 ? -11.461 34.438 0.028 1 69.69 387 ASN B N 1
ATOM 6095 C CA . ASN B 1 387 ? -12.68 34.594 -0.762 1 69.69 387 ASN B CA 1
ATOM 6096 C C . ASN B 1 387 ? -13.922 34.312 0.077 1 69.69 387 ASN B C 1
ATOM 6098 O O . ASN B 1 387 ? -15.047 34.344 -0.44 1 69.69 387 ASN B O 1
ATOM 6102 N N . ALA B 1 388 ? -13.805 34.156 1.296 1 57.84 388 ALA B N 1
ATOM 6103 C CA . ALA B 1 388 ? -14.977 33.938 2.139 1 57.84 388 ALA B CA 1
ATOM 6104 C C . ALA B 1 388 ? -15.609 35.25 2.574 1 57.84 388 ALA B C 1
ATOM 6106 O O . ALA B 1 388 ? -14.914 36.25 2.717 1 57.84 388 ALA B O 1
#

Foldseek 3Di:
DDPVVVVVVCVVVVVVVVQVVCCVVCVVVALVNDAQPAFAALCRLCVLLVHHSVVVVVCCVVVVAPHADWDDDDPDIDGPHHDLVSSLVSNVSVVNADFFDPPDFAAEEEEDFQDPPLCLLVQLLLLQLLVLSSRFQEEEEQQQAQVFLNVVLQPQDAPNNDDPQLACQCLLLLNDQEQVSNWADGNRPSYIYRTHHNCSNCSQPCNVVCVVVVRHPDDLLQSLLSRCVRPRVSGNYYYYRFHNNLGSRSSNSQLNHQAYEYRAELDDVSVVRVVVVVVSVVVCVVPDCSVPRHHQAAYEYEQQEPDPPDCSVVSVVVSCVVPPPRYFDAHHYDAVFQVQCSVVSHGLVRDHPVSTPHPVSSVVNCVRSVVVSVRCCVPPRVVVSVVD/DDPVVVVVVCVVVVVVVVQVVCCVVCVVVALVVDAQPAFAALCRLCVLLVHHSVVVVVCCVVVVAPHADWDDDDPDIDGPHHDLVSSLVSNVSVVNADFFDPPDFAAEEEEDFQDPPLCLLVQLLLLQLLVLSSRFQEEEEQQQAQVFLNVVLQPQDAPNNDDPQLACQCLLLLNDQEQVSNWADGNRPNYIYRTHHNCSNCSQPCNVVCVVVVRHPDDLLQSLLSRCVRPRPSGNYYYYRFHNNLGSRVSNSQLNHQAYEYRAELDDVSVVRVVVVVVSVVVCVVPDCSVPRHHLAAYEYEQQEPDPPDCSVVSVVVSCVVPPPRYFDAHHYDAVFQVQCSVVSHGLVRDHPVSTPHPVSSVVNCVRSVVVSVRCCVPPRVVVSVVD

Nearest PDB structures (foldseek):
  7npe-assembly1_B  TM=7.851E-01  e=3.096E-18  Vibrio cholerae
  7npe-assembly2_D  TM=7.526E-01  e=2.609E-17  Vibrio cholerae
  7npe-assembly2_C  TM=7.688E-01  e=1.556E-16  Vibrio cholerae
  7npe-assembly1_A  TM=7.619E-01  e=1.746E-16  Vibrio cholerae
  7npf-assembly1_B  TM=8.017E-01  e=2.774E-15  Vibrio cholerae

InterPro domains:
  IPR000551 MerR-type HTH domain [PF00376] (41-69)
  IPR000551 MerR-type HTH domain [PS50937] (39-69)
  IPR009061 Putative DNA-binding domain superfamily [SSF46955] (40-93)
  IPR025669 AAA domain [PF13614] (108-284)
  IPR027417 P-loop containing nucleoside triphosphate hydrolase [G3DSA:3.40.50.300] (105-384)
  IPR027417 P-loop containing nucleoside triphosphate hydrolase [SSF52540] (103-350)
  IPR050678 DNA Partitioning ATPase [PTHR13696] (97-376)

Radius of gyration: 27.67 Å; Cα contacts (8 Å, |Δi|>4): 1468; chains: 2; bounding box: 69×83×62 Å

Organism: Yersinia pestis (NCBI:txid632)

Sequence (776 aa):
MDLKSTLDRCIERGQFMTQEIAKSQFGNDSPAARTITRRWRITEAAELVGVTPQTIRNYEDSGKLPPPDTAMIGRVEQRTGYSIQQINDMRDVFKTRLSKPKGENPVVLAIAAHKGGAYKTSTSVHIAQWMALQGLRVLLIDATDPQATASLYHGYVPDLHIHEEDTLLPYYLGQRDDAAYAIKPTCWPNLEVIPSCLAVHRIESEIYGLHDQGKLPVAPHLLLRAAIESVWDSYDVVVLDSAPNLGIGTINVVCAADVIVVPTPAELYDYVSTLQFFTMLRDLMSNIDLNGFEPDVRVLITKFSNAIGSQSQWMDDQIRNAWGGMVLKEVVRVTDEVGKGQVRMRTVFEQAANQRSTPAAWRNAVSIWEPVCAEIFNRLVKPRWENAMDLKSTLDRCIERGQFMTQEIAKSQFGNDSPAARTITRRWRITEAAELVGVTPQTIRNYEDSGKLPPPDTAMIGRVEQRTGYSIQQINDMRDVFKTRLSKPKGENPVVLAIAAHKGGAYKTSTSVHIAQWMALQGLRVLLIDATDPQATASLYHGYVPDLHIHEEDTLLPYYLGQRDDAAYAIKPTCWPNLEVIPSCLAVHRIESEIYGLHDQGKLPVAPHLLLRAAIESVWDSYDVVVLDSAPNLGIGTINVVCAADVIVVPTPAELYDYVSTLQFFTMLRDLMSNIDLNGFEPDVRVLITKFSNAIGSQSQWMDDQIRNAWGGMVLKEVVRVTDEVGKGQVRMRTVFEQAANQRSTPAAWRNAVSIWEPVCAEIFNRLVKPRWENA

pLDDT: mean 89.14, std 9.47, range [49.53, 98.81]

Secondary structure (DSSP, 8-state):
--HHHHHHHHHHHHHHHHHHHHHHHSTT-STTT------B-HHHHHHHHTS-HHHHHHHHHHTSSPPPPEEEETTEEEE--B-HHHHHHHHHHHT----PPTTPPPEEEEE--SSTTSSHHHHHHHHHHHHHHTT--EEEEE-S-TT-HHHHTTT--BTTTB-GGGSSHHHHTTS-S-SGGG-EE-SSTTEEEE---GGGGGHHHHHHHHHHTT--SS-GGGHHHHHHHTTGGG-SEEEEE--SS-SHHHHHHHHH-SEEEEEEESSHHHHHHHHHHHHHHHHHHHHS--TT---EEEEEEEEE--STT--HHHHHHHHHHHHGGGEEEEEEE--HHHHHHHHTT--TTT--GGG-S-HHHHHHHHHHHHHHHHHHIIIIIHHHHH--/--HHHHHHHHHHHHHHHHHHHHHHHHTT-STTT------B-HHHHHHHHTS-HHHHHHHHHHTSSPPPPEEEETTEEEE--B-HHHHHHHHHHHT----PPTTPPPEEEEE--SSTTSSHHHHHHHHHHHHHHTT--EEEEE-S-TT-HHHHTTT--BTTTB-GGGSSHHHHTTS-S-SGGG-EE-SSTTEEEE---GGGGGHHHHHHHHHHTT--SS-GGGHHHHHHHTTGGG-SEEEEE--SS-SHHHHHHHHH-SEEEEEEESSHHHHHHHHHHHHHHHHHHHHS--TT---EEEEEEEEE--STT--HHHHHHHHHHHHGGGEEEEEEE--HHHHHHHHTT--TTT--GGG-S-HHHHHHHHHHHHHHHHHHIIIIIHHHHH--